Protein 1IZ5 (pdb70)

CATH classification: 3.70.10.10

Solvent-accessible surface area: 23220 Å² total; per-residue (Å²): 48,10,44,1,11,1,81,9,2,87,61,10,16,95,8,5,52,8,2,4,76,24,10,102,31,2,10,17,70,2,56,122,118,8,11,42,5,144,18,87,5,110,59,172,40,0,44,0,33,2,54,2,28,41,77,14,16,70,88,37,91,17,108,100,85,50,79,11,5,1,62,2,98,68,11,45,144,10,3,172,138,8,120,72,201,10,20,0,28,16,84,18,41,182,106,108,32,9,47,0,16,11,81,40,132,62,96,158,80,42,142,0,77,24,72,130,76,166,135,168,167,77,90,39,24,4,78,1,20,0,55,0,71,8,2,50,1,2,10,68,0,0,55,36,18,29,81,33,4,82,3,8,0,81,119,47,38,0,18,2,65,5,95,32,157,56,6,73,2,59,1,50,0,9,59,114,47,147,11,3,77,53,5,106,28,149,100,83,0,64,2,31,0,3,9,66,39,2,44,53,0,3,124,28,10,31,128,79,39,100,0,15,0,60,0,0,62,136,32,44,0,30,2,9,42,99,3,95,129,104,0,78,1,12,4,46,0,40,53,151,46,12,50,1,15,2,85,10,2,89,54,12,16,101,9,6,48,9,2,4,76,25,10,95,78,1,3,16,88,2,56,142,115,10,12,38,7,144,18,99,5,108,59,165,42,1,43,0,37,2,61,2,34,41,72,18,17,71,92,40,93,26,109,101,79,48,66,10,2,2,58,2,90,55,12,45,132,6,3,168,138,3,129,62,176,13,23,2,28,16,73,20,43,180,114,104,37,9,45,0,15,10,80,39,155,43,96,126,73,40,138,0,78,21,74,135,26,174,138,159,159,52,84,50,24,5,83,0,24,0,66,0,34,10,1,44,0,1,7,93,0,2,60,32,18,30,80,31,2,74,1,5,0,81,127,48,42,0,5,3,47,4,111,35,162,63,8,46,3,34,1,51,0,6,64,112,48,146,12,2,76,66,17,108,17,151,87,84,0,76,6,31,0,3,9,68,43,0,44,52,1,4,126,31,12,28,116,81,39,107,0,21,0,61,0,0,66,150,34,33,0,36,5,10,47,100,4,107,129,105,0,93,1,17,8,38,0,40,53,151

Organism: Pyrococcus furiosus (strain ATCC 43587 / DSM 3638 / JCM 8422 / Vc1) (NCBI:txid186497)

B-factor: mean 33.61, std 10.38, range [15.74, 146.58]

Foldseek 3Di:
DWKWKAFFLPVVLLVLQLQPLQHFKWKWKQDPQFIKTWAAGPVRFKIKIWTDGSVRTPDIGDPDIDIFMFGSVVVSVVSVPADGGWMWMWDDDPDQWIWIWTDDPHIDIDITGTDDDDHDDADWFKKFKAFLLLLLVLLVQQVVADQKWKWKDDVQKIKIKHHDPPDIDMDIDGVVVPRTVDMGGPHIFMFMAGSVVSNSNSVSGDRGFMKMWTHGHQAWIKIWGADPNPIIMIMTGHTD/DWKWKAFFLLVVLLVLQLQPLQHFKWKWKQDQFFIKTWDAGPVRFKIKIWTGGSVRTPDTTDPDIDIFIAGSVVVSVVSVPADGGWMWMWDDDDDQWIWIWTGDPDIDIDITGGDDDDHDDADWFKKFKAFLLLLLVLLVQQVVADQKWKWKADVQKIKIKHHDDPDIDIDIDGVVVPRTVDMGGNHIFMFMAGSVVSNSNSVSPDRGFMKMWTHGHQAWIKIWGDDPNPIIMIMTGHTD

Sequence (480 aa):
PFEIVFEGAKEFAQLIDTASKLIDEAAFKVTEDGISMRAMDPSRVVLIDLNLPSSIFSKYEVVEPETIGVNLDHLKKILKRGKAKDTLILKKGEENFLEITIQGTATRTFRVPLIDVEEPELPFTAKVVVLGEVLKAAVKAASLVSDSIKFIARENEFIMKAEGETQEVEIKLTLEDEGLLDIEVQEETKSAYGVSYLSDMVKGLGKADEVTIKFGNEMPMQMEYYIRDEGRLTFLLAPRPFEIVFEGAKEFAQLIDTASKLIDEAAFKVTEDGISMRAMDPSRVVLIDLNLPSSIFSKYEVVEPETIGVNLDHLKKILKRGKAKDTLILKKGEENFLEITIQGTATRTFRVPLIDVEEPELPFTAKVVVLGEVLKAAVKAASLVSDSIKFIARENEFIMKAEGETQEVEIKLTLEDEGLLDIEVQEETKSAYGVSYLSDMVKGLGKADEVTIKFGNEMPMQMEYYIRDEGRLTFLLAPR

Nearest PDB structures (foldseek):
  1iz5-assembly2_B  TM=1.003E+00  e=3.393E-45  Pyrococcus furiosus
  1iz4-assembly1_A  TM=9.636E-01  e=2.562E-41  Pyrococcus furiosus
  5auj-assembly1_A  TM=9.573E-01  e=6.914E-40  Pyrococcus furiosus DSM 3638
  1ud9-assembly4_D  TM=8.925E-01  e=1.952E-22  Sulfurisphaera tokodaii
  4hk1-assembly1_A  TM=9.066E-01  e=3.569E-20  Drosophila melanogaster

Structure (mmCIF, N/CA/C/O backbone):
data_1IZ5
#
_entry.id   1IZ5
#
_cell.length_a   64.289
_cell.length_b   85.348
_cell.length_c   118.030
_cell.angle_alpha   90.00
_cell.angle_beta   90.00
_cell.angle_gamma   90.00
#
_symmetry.space_group_name_H-M   'P 21 21 21'
#
loop_
_entity.id
_entity.type
_entity.pdbx_description
1 polymer 'Proliferating cell nuclear antigen'
2 water water
#
loop_
_atom_site.group_PDB
_atom_site.id
_atom_site.type_symbol
_atom_site.label_atom_id
_atom_site.label_alt_id
_atom_site.label_comp_id
_atom_site.label_asym_id
_atom_site.label_entity_id
_atom_site.label_seq_id
_atom_site.pdbx_PDB_ins_code
_atom_site.Cartn_x
_atom_site.Cartn_y
_atom_site.Cartn_z
_atom_site.occupancy
_atom_site.B_iso_or_equiv
_atom_site.auth_seq_id
_atom_site.auth_comp_id
_atom_site.auth_asym_id
_atom_site.auth_atom_id
_atom_site.pdbx_PDB_model_num
ATOM 1 N N . PRO A 1 2 ? 11.926 8.208 72.551 1.00 42.41 2 PRO A N 1
ATOM 2 C CA . PRO A 1 2 ? 11.357 9.355 71.806 1.00 39.83 2 PRO A CA 1
ATOM 3 C C . PRO A 1 2 ? 10.111 9.899 72.501 1.00 37.93 2 PRO A C 1
ATOM 4 O O . PRO A 1 2 ? 9.416 9.169 73.214 1.00 36.94 2 PRO A O 1
ATOM 8 N N . PHE A 1 3 ? 9.831 11.180 72.288 1.00 33.96 3 PHE A N 1
ATOM 9 C CA . PHE A 1 3 ? 8.677 11.803 72.914 1.00 30.78 3 PHE A CA 1
ATOM 10 C C . PHE A 1 3 ? 8.322 13.133 72.264 1.00 28.63 3 PHE A C 1
ATOM 11 O O . PHE A 1 3 ? 9.111 13.710 71.526 1.00 27.63 3 PHE A O 1
ATOM 19 N N . GLU A 1 4 ? 7.112 13.597 72.536 1.00 28.36 4 GLU A N 1
ATOM 20 C CA . GLU A 1 4 ? 6.648 14.882 72.039 1.00 27.93 4 GLU A CA 1
ATOM 21 C C . GLU A 1 4 ? 5.897 15.486 73.221 1.00 24.90 4 GLU A C 1
ATOM 22 O O . GLU A 1 4 ? 4.870 14.967 73.652 1.00 27.07 4 GLU A O 1
ATOM 28 N N . ILE A 1 5 ? 6.436 16.569 73.754 1.00 25.01 5 ILE A N 1
ATOM 29 C CA . ILE A 1 5 ? 5.861 17.225 74.918 1.00 24.11 5 ILE A CA 1
ATOM 30 C C . ILE A 1 5 ? 5.597 18.691 74.593 1.00 23.66 5 ILE A C 1
ATOM 31 O O . ILE A 1 5 ? 6.466 19.379 74.071 1.00 22.74 5 ILE A O 1
ATOM 36 N N . VAL A 1 6 ? 4.391 19.155 74.910 1.00 20.64 6 VAL A N 1
ATOM 37 C CA . VAL A 1 6 ? 3.990 20.526 74.617 1.00 21.69 6 VAL A CA 1
ATOM 38 C C . VAL A 1 6 ? 3.567 21.281 75.877 1.00 19.72 6 VAL A C 1
ATOM 39 O O . VAL A 1 6 ? 2.784 20.780 76.683 1.00 19.02 6 VAL A O 1
ATOM 43 N N . PHE A 1 7 ? 4.091 22.489 76.046 1.00 20.98 7 PHE A N 1
ATOM 44 C CA . PHE A 1 7 ? 3.750 23.304 77.213 1.00 20.42 7 PHE A CA 1
ATOM 45 C C . PHE A 1 7 ? 3.201 24.642 76.718 1.00 21.78 7 PHE A C 1
ATOM 46 O O . PHE A 1 7 ? 3.806 25.273 75.860 1.00 22.54 7 PHE A O 1
ATOM 54 N N . GLU A 1 8 ? 2.054 25.065 77.243 1.00 20.10 8 GLU A N 1
ATOM 55 C CA . GLU A 1 8 ? 1.463 26.334 76.829 1.00 22.71 8 GLU A CA 1
ATOM 56 C C . GLU A 1 8 ? 1.978 27.422 77.772 1.00 23.12 8 GLU A C 1
ATOM 57 O O . GLU A 1 8 ? 1.664 27.422 78.964 1.00 24.86 8 GLU A O 1
ATOM 63 N N . GLY A 1 9 ? 2.764 28.347 77.229 1.00 23.92 9 GLY A N 1
ATOM 64 C CA . GLY A 1 9 ? 3.338 29.411 78.032 1.00 24.05 9 GLY A CA 1
ATOM 65 C C . GLY A 1 9 ? 4.849 29.254 78.028 1.00 24.82 9 GLY A C 1
ATOM 66 O O . GLY A 1 9 ? 5.457 28.975 79.060 1.00 25.80 9 GLY A O 1
ATOM 67 N N . ALA A 1 10 ? 5.454 29.428 76.853 1.00 25.53 10 ALA A N 1
ATOM 68 C CA . ALA A 1 10 ? 6.901 29.288 76.687 1.00 24.47 10 ALA A CA 1
ATOM 69 C C . ALA A 1 10 ? 7.708 30.178 77.633 1.00 25.22 10 ALA A C 1
ATOM 70 O O . ALA A 1 10 ? 8.739 29.764 78.159 1.00 23.93 10 ALA A O 1
ATOM 72 N N . LYS A 1 11 ? 7.235 31.402 77.832 1.00 26.18 11 LYS A N 1
ATOM 73 C CA . LYS A 1 11 ? 7.898 32.364 78.707 1.00 27.00 11 LYS A CA 1
ATOM 74 C C . LYS A 1 11 ? 7.945 31.851 80.156 1.00 25.88 11 LYS A C 1
ATOM 75 O O . LYS A 1 11 ? 8.992 31.916 80.821 1.00 23.69 11 LYS A O 1
ATOM 81 N N . GLU A 1 12 ? 6.817 31.344 80.649 1.00 24.58 12 GLU A N 1
ATOM 82 C CA . GLU A 1 12 ? 6.778 30.839 82.017 1.00 25.64 12 GLU A CA 1
ATOM 83 C C . GLU A 1 12 ? 7.713 29.645 82.174 1.00 25.10 12 GLU A C 1
ATOM 84 O O . GLU A 1 12 ? 8.347 29.472 83.220 1.00 24.45 12 GLU A O 1
ATOM 90 N N . PHE A 1 13 ? 7.809 28.821 81.134 1.00 23.27 13 PHE A N 1
ATOM 91 C CA . PHE A 1 13 ? 8.685 27.663 81.198 1.00 22.89 13 PHE A CA 1
ATOM 92 C C . PHE A 1 13 ? 10.143 28.121 81.269 1.00 22.75 13 PHE A C 1
ATOM 93 O O . PHE A 1 13 ? 10.945 27.561 82.021 1.00 22.01 13 PHE A O 1
ATOM 101 N N . ALA A 1 14 ? 10.480 29.145 80.490 1.00 22.52 14 ALA A N 1
ATOM 102 C CA . ALA A 1 14 ? 11.838 29.687 80.474 1.00 23.64 14 ALA A CA 1
ATOM 103 C C . ALA A 1 14 ? 12.195 30.241 81.851 1.00 22.99 14 ALA A C 1
ATOM 104 O O . ALA A 1 14 ? 13.307 30.039 82.339 1.00 22.17 14 ALA A O 1
ATOM 106 N N . GLN A 1 15 ? 11.247 30.937 82.474 1.00 24.96 15 GLN A N 1
ATOM 107 C CA . GLN A 1 15 ? 11.469 31.515 83.797 1.00 26.52 15 GLN A CA 1
ATOM 108 C C . GLN A 1 15 ? 11.730 30.429 84.836 1.00 26.59 15 GLN A C 1
ATOM 109 O O . GLN A 1 15 ? 12.589 30.592 85.699 1.00 27.33 15 GLN A O 1
ATOM 115 N N . LEU A 1 16 ? 11.001 29.318 84.741 1.00 25.79 16 LEU A N 1
ATOM 116 C CA . LEU A 1 16 ? 11.184 28.203 85.672 1.00 26.32 16 LEU A CA 1
ATOM 117 C C . LEU A 1 16 ? 12.585 27.607 85.530 1.00 26.87 16 LEU A C 1
ATOM 118 O O . LEU A 1 16 ? 13.280 27.389 86.525 1.00 26.25 16 LEU A O 1
ATOM 123 N N . ILE A 1 17 ? 12.994 27.336 84.293 1.00 27.06 17 ILE A N 1
ATOM 124 C CA . ILE A 1 17 ? 14.321 26.782 84.030 1.00 27.74 17 ILE A CA 1
ATOM 125 C C . ILE A 1 17 ? 15.398 27.729 84.556 1.00 29.47 17 ILE A C 1
ATOM 126 O O . ILE A 1 17 ? 16.396 27.298 85.142 1.00 29.94 17 ILE A O 1
ATOM 131 N N . ASP A 1 18 ? 15.195 29.023 84.343 1.00 29.22 18 ASP A N 1
ATOM 132 C CA . ASP A 1 18 ? 16.143 30.023 84.813 1.00 31.78 18 ASP A CA 1
ATOM 133 C C . ASP A 1 18 ? 16.260 30.005 86.341 1.00 30.99 18 ASP A C 1
ATOM 134 O O . ASP A 1 18 ? 17.365 29.984 86.888 1.00 29.79 18 ASP A O 1
ATOM 139 N N . THR A 1 19 ? 15.117 30.005 87.019 1.00 31.09 19 THR A N 1
ATOM 140 C CA . THR A 1 19 ? 15.080 29.998 88.478 1.00 33.44 19 THR A CA 1
ATOM 141 C C . THR A 1 19 ? 15.679 28.727 89.060 1.00 33.49 19 THR A C 1
ATOM 142 O O . THR A 1 19 ? 16.294 28.759 90.123 1.00 34.64 19 THR A O 1
ATOM 146 N N . ALA A 1 20 ? 15.503 27.611 88.360 1.00 31.96 20 ALA A N 1
ATOM 147 C CA . ALA A 1 20 ? 16.023 26.330 88.824 1.00 32.15 20 ALA A CA 1
ATOM 148 C C . ALA A 1 20 ? 17.505 26.118 88.532 1.00 31.24 20 ALA A C 1
ATOM 149 O O . ALA A 1 20 ? 18.119 25.209 89.091 1.00 31.63 20 ALA A O 1
ATOM 151 N N . SER A 1 21 ? 18.089 26.961 87.684 1.00 31.55 21 SER A N 1
ATOM 152 C CA . SER A 1 21 ? 19.486 26.777 87.300 1.00 31.74 21 SER A CA 1
ATOM 153 C C . SER A 1 21 ? 20.510 27.880 87.574 1.00 31.80 21 SER A C 1
ATOM 154 O O . SER A 1 21 ? 21.543 27.936 86.905 1.00 32.91 21 SER A O 1
ATOM 157 N N . LYS A 1 22 ? 20.248 28.759 88.531 1.00 30.33 22 LYS A N 1
ATOM 158 C CA . LYS A 1 22 ? 21.222 29.798 88.839 1.00 30.54 22 LYS A CA 1
ATOM 159 C C . LYS A 1 22 ? 22.504 29.151 89.378 1.00 31.33 22 LYS A C 1
ATOM 160 O O . LYS A 1 22 ? 23.607 29.655 89.162 1.00 31.47 22 LYS A O 1
ATOM 166 N N . LEU A 1 23 ? 22.346 28.020 90.063 1.00 30.65 23 LEU A N 1
ATOM 167 C CA . LEU A 1 23 ? 23.473 27.325 90.683 1.00 31.22 23 LEU A CA 1
ATOM 168 C C . LEU A 1 23 ? 24.163 26.225 89.877 1.00 31.50 23 LEU A C 1
ATOM 169 O O . LEU A 1 23 ? 25.264 25.806 90.237 1.00 31.96 23 LEU A O 1
ATOM 174 N N . ILE A 1 24 ? 23.538 25.761 88.797 1.00 29.85 24 ILE A N 1
ATOM 175 C CA . ILE A 1 24 ? 24.127 24.688 88.004 1.00 29.08 24 ILE A CA 1
ATOM 176 C C . ILE A 1 24 ? 24.342 25.012 86.526 1.00 30.83 24 ILE A C 1
ATOM 177 O O . ILE A 1 24 ? 23.676 25.885 85.964 1.00 30.56 24 ILE A O 1
ATOM 182 N N . ASP A 1 25 ? 25.273 24.287 85.909 1.00 30.76 25 ASP A N 1
ATOM 183 C CA . ASP A 1 25 ? 25.625 24.474 84.504 1.00 32.21 25 ASP A CA 1
ATOM 184 C C . ASP A 1 25 ? 25.078 23.386 83.583 1.00 31.91 25 ASP A C 1
ATOM 185 O O . ASP A 1 25 ? 24.920 23.609 82.385 1.00 31.62 25 ASP A O 1
ATOM 190 N N . GLU A 1 26 ? 24.813 22.206 84.135 1.00 31.97 26 GLU A N 1
ATOM 191 C CA . GLU A 1 26 ? 24.301 21.096 83.336 1.00 33.64 26 GLU A CA 1
ATOM 192 C C . GLU A 1 26 ? 23.377 20.215 84.166 1.00 31.62 26 GLU A C 1
ATOM 193 O O . GLU A 1 26 ? 23.490 20.173 85.390 1.00 31.93 26 GLU A O 1
ATOM 199 N N . ALA A 1 27 ? 22.462 19.515 83.506 1.00 29.76 27 ALA A N 1
ATOM 200 C CA . ALA A 1 27 ? 21.539 18.639 84.221 1.00 28.27 27 ALA A CA 1
ATOM 201 C C . ALA A 1 27 ? 21.003 17.514 83.354 1.00 27.21 27 ALA A C 1
ATOM 202 O O . ALA A 1 27 ? 20.872 17.657 82.142 1.00 26.32 27 ALA A O 1
ATOM 204 N N . ALA A 1 28 ? 20.692 16.392 83.995 1.00 27.57 28 ALA A N 1
ATOM 205 C CA . ALA A 1 28 ? 20.145 15.235 83.303 1.00 28.18 28 ALA A CA 1
ATOM 206 C C . ALA A 1 28 ? 18.640 15.201 83.553 1.00 28.77 28 ALA A C 1
ATOM 207 O O . ALA A 1 28 ? 18.201 15.039 84.693 1.00 31.32 28 ALA A O 1
ATOM 209 N N . PHE A 1 29 ? 17.850 15.374 82.501 1.00 28.62 29 PHE A N 1
ATOM 210 C CA . PHE A 1 29 ? 16.402 15.330 82.652 1.00 27.93 29 PHE A CA 1
ATOM 211 C C . PHE A 1 29 ? 15.902 13.923 82.355 1.00 28.09 29 PHE A C 1
ATOM 212 O O . PHE A 1 29 ? 16.168 13.376 81.283 1.00 29.19 29 PHE A O 1
ATOM 220 N N . LYS A 1 30 ? 15.198 13.336 83.319 1.00 28.34 30 LYS A N 1
ATOM 221 C CA . LYS A 1 30 ? 14.630 11.998 83.172 1.00 30.18 30 LYS A CA 1
ATOM 222 C C . LYS A 1 30 ? 13.195 12.136 82.669 1.00 29.50 30 LYS A C 1
ATOM 223 O O . LYS A 1 30 ? 12.329 12.645 83.382 1.00 26.98 30 LYS A O 1
ATOM 229 N N . VAL A 1 31 ? 12.949 11.681 81.444 1.00 28.56 31 VAL A N 1
ATOM 230 C CA . VAL A 1 31 ? 11.622 11.763 80.851 1.00 28.51 31 VAL A CA 1
ATOM 231 C C . VAL A 1 31 ? 10.901 10.420 80.886 1.00 30.56 31 VAL A C 1
ATOM 232 O O . VAL A 1 31 ? 11.314 9.466 80.223 1.00 29.84 31 VAL A O 1
ATOM 236 N N . THR A 1 32 ? 9.823 10.345 81.661 1.00 30.53 32 THR A N 1
ATOM 237 C CA . THR A 1 32 ? 9.056 9.110 81.764 1.00 32.40 32 THR A CA 1
ATOM 238 C C . THR A 1 32 ? 7.590 9.350 81.426 1.00 33.25 32 THR A C 1
ATOM 239 O O . THR A 1 32 ? 7.185 10.471 81.111 1.00 30.80 32 THR A O 1
ATOM 243 N N . GLU A 1 33 ? 6.802 8.284 81.509 1.00 34.48 33 GLU A N 1
ATOM 244 C CA . GLU A 1 33 ? 5.376 8.337 81.217 1.00 36.05 33 GLU A CA 1
ATOM 245 C C . GLU A 1 33 ? 4.639 9.256 82.193 1.00 34.88 33 GLU A C 1
ATOM 246 O O . GLU A 1 33 ? 3.632 9.864 81.840 1.00 33.77 33 GLU A O 1
ATOM 252 N N . ASP A 1 34 ? 5.151 9.352 83.418 1.00 33.99 34 ASP A N 1
ATOM 253 C CA . ASP A 1 34 ? 4.536 10.176 84.455 1.00 34.70 34 ASP A CA 1
ATOM 254 C C . ASP A 1 34 ? 4.917 11.648 84.371 1.00 31.98 34 ASP A C 1
ATOM 255 O O . ASP A 1 34 ? 4.145 12.517 84.776 1.00 29.42 34 ASP A O 1
ATOM 260 N N . GLY A 1 35 ? 6.111 11.926 83.864 1.00 30.60 35 GLY A N 1
ATOM 261 C CA . GLY A 1 35 ? 6.543 13.305 83.764 1.00 28.24 35 GLY A CA 1
ATOM 262 C C . GLY A 1 35 ? 8.041 13.461 83.621 1.00 28.44 35 GLY A C 1
ATOM 263 O O . GLY A 1 35 ? 8.767 12.499 83.361 1.00 28.16 35 GLY A O 1
ATOM 264 N N . ILE A 1 36 ? 8.501 14.694 83.791 1.00 27.01 36 ILE A N 1
ATOM 265 C CA . ILE A 1 36 ? 9.912 15.013 83.676 1.00 25.65 36 ILE A CA 1
ATOM 266 C C . ILE A 1 36 ? 10.476 15.340 85.046 1.00 26.18 36 ILE A C 1
ATOM 267 O O . ILE A 1 36 ? 9.863 16.072 85.826 1.00 26.56 36 ILE A O 1
ATOM 272 N N . SER A 1 37 ? 11.645 14.793 85.342 1.00 25.84 37 SER A N 1
ATOM 273 C CA . SER A 1 37 ? 12.278 15.061 86.616 1.00 26.40 37 SER A CA 1
ATOM 274 C C . SER A 1 37 ? 13.750 15.349 86.390 1.00 26.90 37 SER A C 1
ATOM 275 O O . SER A 1 37 ? 14.346 14.917 85.401 1.00 25.78 37 SER A O 1
ATOM 278 N N . MET A 1 38 ? 14.324 16.102 87.312 1.00 25.83 38 MET A N 1
ATOM 279 C CA . MET A 1 38 ? 15.723 16.448 87.237 1.00 26.82 38 MET A CA 1
ATOM 280 C C . MET A 1 38 ? 16.227 16.638 88.659 1.00 26.30 38 MET A C 1
ATOM 281 O O . MET A 1 38 ? 15.560 17.256 89.493 1.00 27.04 38 MET A O 1
ATOM 286 N N . ARG A 1 39 ? 17.396 16.076 88.932 1.00 26.09 39 ARG A N 1
ATOM 287 C CA . ARG A 1 39 ? 18.020 16.169 90.243 1.00 25.88 39 ARG A CA 1
ATOM 288 C C . ARG A 1 39 ? 19.481 16.547 90.015 1.00 25.04 39 ARG A C 1
ATOM 289 O O . ARG A 1 39 ? 20.132 16.006 89.119 1.00 22.92 39 ARG A O 1
ATOM 297 N N . ALA A 1 40 ? 19.996 17.472 90.816 1.00 24.35 40 ALA A N 1
ATOM 298 C CA . ALA A 1 40 ? 21.383 17.889 90.673 1.00 25.00 40 ALA A CA 1
ATOM 299 C C . ALA A 1 40 ? 21.899 18.566 91.940 1.00 26.25 40 ALA A C 1
ATOM 300 O O . ALA A 1 40 ? 21.124 19.040 92.766 1.00 25.56 40 ALA A O 1
ATOM 302 N N . MET A 1 41 ? 23.217 18.578 92.094 1.00 27.48 41 MET A N 1
ATOM 303 C CA . MET A 1 41 ? 23.864 19.228 93.229 1.00 28.54 41 MET A CA 1
ATOM 304 C C . MET A 1 41 ? 24.682 20.367 92.641 1.00 27.87 41 MET A C 1
ATOM 305 O O . MET A 1 41 ? 25.231 20.230 91.542 1.00 27.65 41 MET A O 1
ATOM 310 N N . ASP A 1 42 ? 24.767 21.493 93.347 1.00 24.90 42 ASP A N 1
ATOM 311 C CA . ASP A 1 42 ? 25.556 22.600 92.837 1.00 23.14 42 ASP A CA 1
ATOM 312 C C . ASP A 1 42 ? 27.029 22.190 92.940 1.00 23.38 42 ASP A C 1
ATOM 313 O O . ASP A 1 42 ? 27.362 21.185 93.588 1.00 21.69 42 ASP A O 1
ATOM 318 N N . PRO A 1 43 ? 27.926 22.954 92.296 1.00 22.43 43 PRO A N 1
ATOM 319 C CA . PRO A 1 43 ? 29.367 22.672 92.306 1.00 21.69 43 PRO A CA 1
ATOM 320 C C . PRO A 1 43 ? 30.019 22.530 93.690 1.00 22.12 43 PRO A C 1
ATOM 321 O O . PRO A 1 43 ? 30.939 21.721 93.864 1.00 22.15 43 PRO A O 1
ATOM 325 N N . SER A 1 44 ? 29.544 23.306 94.664 1.00 20.46 44 SER A N 1
ATOM 326 C CA . SER A 1 44 ? 30.116 23.276 96.004 1.00 19.99 44 SER A CA 1
ATOM 327 C C . SER A 1 44 ? 29.561 22.175 96.905 1.00 20.24 44 SER A C 1
ATOM 328 O O . SER A 1 44 ? 30.081 21.960 97.991 1.00 20.54 44 SER A O 1
ATOM 331 N N . ARG A 1 45 ? 28.512 21.487 96.459 1.00 19.37 45 ARG A N 1
ATOM 332 C CA . ARG A 1 45 ? 27.892 20.408 97.239 1.00 24.11 45 ARG A CA 1
ATOM 333 C C . ARG A 1 45 ? 27.161 20.888 98.490 1.00 24.21 45 ARG A C 1
ATOM 334 O O . ARG A 1 45 ? 27.127 20.192 99.506 1.00 25.23 45 ARG A O 1
ATOM 342 N N . VAL A 1 46 ? 26.570 22.071 98.399 1.00 23.10 46 VAL A N 1
ATOM 343 C CA . VAL A 1 46 ? 25.833 22.674 99.505 1.00 24.32 46 VAL A CA 1
ATOM 344 C C . VAL A 1 46 ? 24.329 22.659 99.248 1.00 23.45 46 VAL A C 1
ATOM 345 O O . VAL A 1 46 ? 23.531 22.683 100.185 1.00 24.27 46 VAL A O 1
ATOM 349 N N . VAL A 1 47 ? 23.947 22.617 97.977 1.00 23.05 47 VAL A N 1
ATOM 350 C CA . VAL A 1 47 ? 22.535 22.633 97.614 1.00 21.92 47 VAL A CA 1
ATOM 351 C C . VAL A 1 47 ? 22.136 21.514 96.670 1.00 20.77 47 VAL A C 1
ATOM 352 O O . VAL A 1 47 ? 22.836 21.219 95.704 1.00 19.52 47 VAL A O 1
ATOM 356 N N . LEU A 1 48 ? 20.995 20.903 96.961 1.00 21.98 48 LEU A N 1
ATOM 357 C CA . LEU A 1 48 ? 20.445 19.851 96.116 1.00 24.29 48 LEU A CA 1
ATOM 358 C C . LEU A 1 48 ? 19.242 20.483 95.414 1.00 23.73 48 LEU A C 1
ATOM 359 O O . LEU A 1 48 ? 18.421 21.146 96.050 1.00 23.38 48 LEU A O 1
ATOM 364 N N . ILE A 1 49 ? 19.156 20.294 94.104 1.00 24.32 49 ILE A N 1
ATOM 365 C CA . ILE A 1 49 ? 18.066 20.855 93.317 1.00 25.58 49 ILE A CA 1
ATOM 366 C C . ILE A 1 49 ? 17.222 19.731 92.738 1.00 26.42 49 ILE A C 1
ATOM 367 O O . ILE A 1 49 ? 17.758 18.783 92.154 1.00 24.68 49 ILE A O 1
ATOM 372 N N . ASP A 1 50 ? 15.907 19.833 92.906 1.00 25.69 50 ASP A N 1
ATOM 373 C CA . ASP A 1 50 ? 15.002 18.830 92.368 1.00 26.94 50 ASP A CA 1
ATOM 374 C C . ASP A 1 50 ? 13.825 19.506 91.677 1.00 27.19 50 ASP A C 1
ATOM 375 O O . ASP A 1 50 ? 13.164 20.384 92.241 1.00 25.55 50 ASP A O 1
ATOM 380 N N . LEU A 1 51 ? 13.565 19.076 90.451 1.00 25.42 51 LEU A N 1
ATOM 381 C CA . LEU A 1 51 ? 12.486 19.626 89.660 1.00 26.14 51 LEU A CA 1
ATOM 382 C C . LEU A 1 51 ? 11.594 18.475 89.217 1.00 26.58 51 LEU A C 1
ATOM 383 O O . LEU A 1 51 ? 12.083 17.459 88.710 1.00 26.93 51 LEU A O 1
ATOM 388 N N . ASN A 1 52 ? 10.290 18.624 89.438 1.00 25.53 52 ASN A N 1
ATOM 389 C CA . ASN A 1 52 ? 9.331 17.603 89.035 1.00 26.04 52 ASN A CA 1
ATOM 390 C C . ASN A 1 52 ? 8.197 18.251 88.254 1.00 24.82 52 ASN A C 1
ATOM 391 O O . ASN A 1 52 ? 7.459 19.086 88.789 1.00 23.60 52 ASN A O 1
ATOM 396 N N . LEU A 1 53 ? 8.068 17.860 86.991 1.00 22.90 53 LEU A N 1
ATOM 397 C CA . LEU A 1 53 ? 7.034 18.393 86.118 1.00 22.02 53 LEU A CA 1
ATOM 398 C C . LEU A 1 53 ? 6.142 17.252 85.611 1.00 23.09 53 LEU A C 1
ATOM 399 O O . LEU A 1 53 ? 6.474 16.585 84.628 1.00 22.14 53 LEU A O 1
ATOM 404 N N . PRO A 1 54 ? 5.002 17.015 86.283 1.00 23.42 54 PRO A N 1
ATOM 405 C CA . PRO A 1 54 ? 4.042 15.961 85.924 1.00 23.84 54 PRO A CA 1
ATOM 406 C C . PRO A 1 54 ? 3.409 16.189 84.553 1.00 23.14 54 PRO A C 1
ATOM 407 O O . PRO A 1 54 ? 3.281 17.334 84.094 1.00 20.42 54 PRO A O 1
ATOM 411 N N . SER A 1 55 ? 2.998 15.100 83.910 1.00 22.63 55 SER A N 1
ATOM 412 C CA . SER A 1 55 ? 2.356 15.172 82.602 1.00 23.79 55 SER A CA 1
ATOM 413 C C . SER A 1 55 ? 1.123 16.078 82.629 1.00 24.04 55 SER A C 1
ATOM 414 O O . SER A 1 55 ? 0.712 16.608 81.594 1.00 24.80 55 SER A O 1
ATOM 417 N N . SER A 1 56 ? 0.539 16.251 83.812 1.00 22.41 56 SER A N 1
ATOM 418 C CA . SER A 1 56 ? -0.649 17.086 83.972 1.00 24.10 56 SER A CA 1
ATOM 419 C C . SER A 1 56 ? -0.460 18.564 83.610 1.00 21.26 56 SER A C 1
ATOM 420 O O . SER A 1 56 ? -1.426 19.233 83.268 1.00 22.36 56 SER A O 1
ATOM 423 N N . ILE A 1 57 ? 0.760 19.092 83.685 1.00 22.40 57 ILE A N 1
ATOM 424 C CA . ILE A 1 57 ? 0.935 20.507 83.346 1.00 20.41 57 ILE A CA 1
ATOM 425 C C . ILE A 1 57 ? 1.213 20.759 81.864 1.00 19.73 57 ILE A C 1
ATOM 426 O O . ILE A 1 57 ? 1.336 21.907 81.437 1.00 18.39 57 ILE A O 1
ATOM 431 N N . PHE A 1 58 ? 1.293 19.692 81.073 1.00 19.12 58 PHE A N 1
ATOM 432 C CA . PHE A 1 58 ? 1.552 19.827 79.638 1.00 19.69 58 PHE A CA 1
ATOM 433 C C . PHE A 1 58 ? 0.265 19.607 78.822 1.00 19.83 58 PHE A C 1
ATOM 434 O O . PHE A 1 58 ? -0.567 18.773 79.182 1.00 20.81 58 PHE A O 1
ATOM 442 N N . SER A 1 59 ? 0.105 20.353 77.728 1.00 19.64 59 SER A N 1
ATOM 443 C CA . SER A 1 59 ? -1.085 20.238 76.879 1.00 21.13 59 SER A CA 1
ATOM 444 C C . SER A 1 59 ? -1.067 18.967 76.033 1.00 22.93 59 SER A C 1
ATOM 445 O O . SER A 1 59 ? -2.107 18.491 75.584 1.00 23.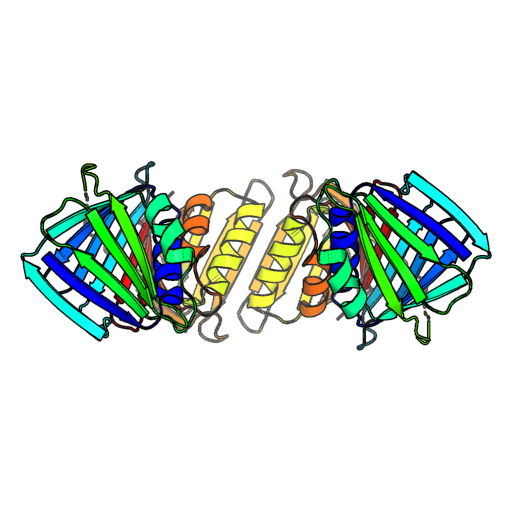37 59 SER A O 1
ATOM 448 N N . LYS A 1 60 ? 0.126 18.437 75.809 1.00 23.21 60 LYS A N 1
ATOM 449 C CA . LYS A 1 60 ? 0.302 17.197 75.057 1.00 26.05 60 LYS A CA 1
ATOM 450 C C . LYS A 1 60 ? 1.508 16.524 75.692 1.00 24.56 60 LYS A C 1
ATOM 451 O O . LYS A 1 60 ? 2.546 17.156 75.879 1.00 24.38 60 LYS A O 1
ATOM 457 N N . TYR A 1 61 ? 1.372 15.251 76.042 1.00 24.80 61 TYR A N 1
ATOM 458 C CA . TYR A 1 61 ? 2.471 14.532 76.680 1.00 24.81 61 TYR A CA 1
ATOM 459 C C . TYR A 1 61 ? 2.506 13.096 76.154 1.00 26.13 61 TYR A C 1
ATOM 460 O O . TYR A 1 61 ? 1.778 12.228 76.646 1.00 26.89 61 TYR A O 1
ATOM 469 N N . GLU A 1 62 ? 3.353 12.854 75.161 1.00 26.71 62 GLU A N 1
ATOM 470 C CA . GLU A 1 62 ? 3.462 11.532 74.548 1.00 30.51 62 GLU A CA 1
ATOM 471 C C . GLU A 1 62 ? 4.874 10.979 74.649 1.00 29.17 62 GLU A C 1
ATOM 472 O O . GLU A 1 62 ? 5.789 11.471 73.993 1.00 29.63 62 GLU A O 1
ATOM 478 N N . VAL A 1 63 ? 5.047 9.950 75.468 1.00 31.00 63 VAL A N 1
ATOM 479 C CA . VAL A 1 63 ? 6.357 9.339 75.641 1.00 34.50 63 VAL A CA 1
ATOM 480 C C . VAL A 1 63 ? 6.344 7.896 75.139 1.00 37.64 63 VAL A C 1
ATOM 481 O O . VAL A 1 63 ? 5.776 7.010 75.777 1.00 38.56 63 VAL A O 1
ATOM 485 N N . VAL A 1 64 ? 6.963 7.685 73.981 1.00 40.88 64 VAL A N 1
ATOM 486 C CA . VAL A 1 64 ? 7.044 6.366 73.357 1.00 43.68 64 VAL A CA 1
ATOM 487 C C . VAL A 1 64 ? 7.903 5.462 74.225 1.00 44.50 64 VAL A C 1
ATOM 488 O O . VAL A 1 64 ? 7.481 4.376 74.625 1.00 45.46 64 VAL A O 1
ATOM 492 N N . GLU A 1 65 ? 9.116 5.926 74.506 1.00 45.52 65 GLU A N 1
ATOM 493 C CA . GLU A 1 65 ? 10.064 5.197 75.335 1.00 47.42 65 GLU A CA 1
ATOM 494 C C . GLU A 1 65 ? 10.771 6.183 76.258 1.00 46.92 65 GLU A C 1
ATOM 495 O O . GLU A 1 65 ? 11.269 7.214 75.806 1.00 46.36 65 GLU A O 1
ATOM 501 N N . PRO A 1 66 ? 10.822 5.881 77.566 1.00 46.86 66 PRO A N 1
ATOM 502 C CA . PRO A 1 66 ? 11.488 6.777 78.518 1.00 47.02 66 PRO A CA 1
ATOM 503 C C . PRO A 1 66 ? 12.937 7.057 78.127 1.00 46.73 66 PRO A C 1
ATOM 504 O O . PRO A 1 66 ? 13.580 6.244 77.467 1.00 46.53 66 PRO A O 1
ATOM 508 N N . GLU A 1 67 ? 13.440 8.216 78.531 1.00 46.71 67 GLU A N 1
ATOM 509 C CA . GLU A 1 67 ? 14.809 8.605 78.220 1.00 46.63 67 GLU A CA 1
ATOM 510 C C . GLU A 1 67 ? 15.362 9.608 79.220 1.00 45.49 67 GLU A C 1
ATOM 511 O O . GLU A 1 67 ? 14.615 10.271 79.934 1.00 43.08 67 GLU A O 1
ATOM 517 N N . THR A 1 68 ? 16.685 9.707 79.259 1.00 43.94 68 THR A N 1
ATOM 518 C CA . THR A 1 68 ? 17.364 10.646 80.136 1.00 43.67 68 THR A CA 1
ATOM 519 C C . THR A 1 68 ? 18.272 11.493 79.264 1.00 43.17 68 THR A C 1
ATOM 520 O O . THR A 1 68 ? 19.295 11.016 78.773 1.00 44.98 68 THR A O 1
ATOM 524 N N . ILE A 1 69 ? 17.890 12.749 79.059 1.00 41.81 69 ILE A N 1
ATOM 525 C CA . ILE A 1 69 ? 18.677 13.643 78.225 1.00 40.49 69 ILE A CA 1
ATOM 526 C C . ILE A 1 69 ? 19.484 14.670 79.008 1.00 38.53 69 ILE A C 1
ATOM 527 O O . ILE A 1 69 ? 18.940 15.455 79.793 1.00 36.89 69 ILE A O 1
ATOM 532 N N . GLY A 1 70 ? 20.793 14.648 78.786 1.00 35.13 70 GLY A N 1
ATOM 533 C CA . GLY A 1 70 ? 21.674 15.580 79.456 1.00 33.63 70 GLY A CA 1
ATOM 534 C C . GLY A 1 70 ? 21.871 16.789 78.572 1.00 32.47 70 GLY A C 1
ATOM 535 O O . GLY A 1 70 ? 22.061 16.655 77.363 1.00 31.22 70 GLY A O 1
ATOM 536 N N . VAL A 1 71 ? 21.825 17.976 79.164 1.00 31.73 71 VAL A N 1
ATOM 537 C CA . VAL A 1 71 ? 22.001 19.188 78.389 1.00 31.41 71 VAL A CA 1
ATOM 538 C C . VAL A 1 71 ? 22.734 20.280 79.139 1.00 32.14 71 VAL A C 1
ATOM 539 O O . VAL A 1 71 ? 22.761 20.301 80.369 1.00 30.75 71 VAL A O 1
ATOM 543 N N . ASN A 1 72 ? 23.338 21.181 78.372 1.00 31.59 72 ASN A N 1
ATOM 544 C CA . ASN A 1 72 ? 24.037 22.327 78.923 1.00 32.56 72 ASN A CA 1
ATOM 545 C C . ASN A 1 72 ? 22.925 23.357 79.082 1.00 31.98 72 ASN A C 1
ATOM 546 O O . ASN A 1 72 ? 22.279 23.738 78.101 1.00 29.90 72 ASN A O 1
ATOM 551 N N . LEU A 1 73 ? 22.698 23.794 80.316 1.00 31.59 73 LEU A N 1
ATOM 552 C CA . LEU A 1 73 ? 21.634 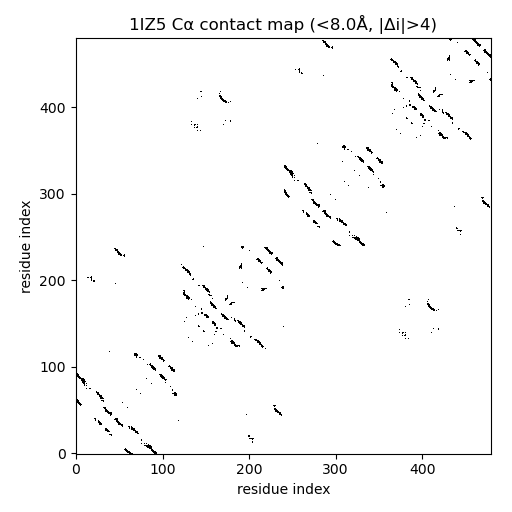24.749 80.613 1.00 31.78 73 LEU A CA 1
ATOM 553 C C . LEU A 1 73 ? 21.779 26.112 79.942 1.00 32.12 73 LEU A C 1
ATOM 554 O O . LEU A 1 73 ? 20.784 26.709 79.536 1.00 31.32 73 LEU A O 1
ATOM 559 N N . ASP A 1 74 ? 23.007 26.607 79.819 1.00 32.92 74 ASP A N 1
ATOM 560 C CA . ASP A 1 74 ? 23.227 27.898 79.170 1.00 33.17 74 ASP A CA 1
ATOM 561 C C . ASP A 1 74 ? 22.725 27.854 77.732 1.00 32.10 74 ASP A C 1
ATOM 562 O O . ASP A 1 74 ? 22.088 28.795 77.256 1.00 33.07 74 ASP A O 1
ATOM 567 N N . HIS A 1 75 ? 23.011 26.753 77.046 1.00 31.48 75 HIS A N 1
ATOM 568 C CA . HIS A 1 75 ? 22.577 26.581 75.666 1.00 32.65 75 HIS A CA 1
ATOM 569 C C . HIS A 1 75 ? 21.050 26.524 75.623 1.00 31.54 75 HIS A C 1
ATOM 570 O O . HIS A 1 75 ? 20.417 27.197 74.809 1.00 30.14 75 HIS A O 1
ATOM 577 N N . LEU A 1 76 ? 20.465 25.715 76.503 1.00 28.76 76 LEU A N 1
ATOM 578 C CA . LEU A 1 76 ? 19.016 25.579 76.562 1.00 27.11 76 LEU A CA 1
ATOM 579 C C . LEU A 1 76 ? 18.347 26.923 76.854 1.00 26.70 76 LEU A C 1
ATOM 580 O O . LEU A 1 76 ? 17.382 27.301 76.186 1.00 25.57 76 LEU A O 1
ATOM 585 N N . LYS A 1 77 ? 18.859 27.646 77.844 1.00 27.49 77 LYS A N 1
ATOM 586 C CA . LYS A 1 77 ? 18.285 28.939 78.191 1.00 28.92 77 LYS A CA 1
ATOM 587 C C . LYS A 1 77 ? 18.405 29.976 77.074 1.00 29.39 77 LYS A C 1
ATOM 588 O O . LYS A 1 77 ? 17.572 30.874 76.973 1.00 29.14 77 LYS A O 1
ATOM 594 N N . LYS A 1 78 ? 19.426 29.857 76.231 1.00 29.42 78 LYS A N 1
ATOM 595 C CA . LYS A 1 78 ? 19.585 30.803 75.130 1.00 31.42 78 LYS A CA 1
ATOM 596 C C . LYS A 1 78 ? 18.398 30.664 74.176 1.00 31.44 78 LYS A C 1
ATOM 597 O O . LYS A 1 78 ? 17.910 31.645 73.623 1.00 31.60 78 LYS A O 1
ATOM 603 N N . ILE A 1 79 ? 17.934 29.432 73.994 1.00 29.53 79 ILE A N 1
ATOM 604 C CA . ILE A 1 79 ? 16.804 29.157 73.119 1.00 29.11 79 ILE A CA 1
ATOM 605 C C . ILE A 1 79 ? 15.475 29.508 73.795 1.00 28.77 79 ILE A C 1
ATOM 606 O O . ILE A 1 79 ? 14.656 30.227 73.227 1.00 27.87 79 ILE A O 1
ATOM 611 N N . LEU A 1 80 ? 15.267 29.006 75.010 1.00 27.78 80 LEU A N 1
ATOM 612 C CA . LEU A 1 80 ? 14.022 29.268 75.737 1.00 28.34 80 LEU A CA 1
ATOM 613 C C . LEU A 1 80 ? 13.778 30.759 75.980 1.00 28.24 80 LEU A C 1
ATOM 614 O O . LEU A 1 80 ? 12.641 31.188 76.149 1.00 27.91 80 LEU A O 1
ATOM 619 N N . LYS A 1 81 ? 14.856 31.537 75.987 1.00 30.38 81 LYS A N 1
ATOM 620 C CA . LYS A 1 81 ? 14.795 32.982 76.205 1.00 32.88 81 LYS A CA 1
ATOM 621 C C . LYS A 1 81 ? 13.979 33.706 75.125 1.00 32.56 81 LYS A C 1
ATOM 622 O O . LYS A 1 81 ? 13.461 34.801 75.355 1.00 29.94 81 LYS A O 1
ATOM 628 N N . ARG A 1 82 ? 13.867 33.084 73.954 1.00 31.75 82 ARG A N 1
ATOM 629 C CA . ARG A 1 82 ? 13.124 33.655 72.832 1.00 33.10 82 ARG A CA 1
ATOM 630 C C . ARG A 1 82 ? 11.608 33.539 72.977 1.00 32.46 82 ARG A C 1
ATOM 631 O O . ARG A 1 82 ? 10.856 34.250 72.310 1.00 32.04 82 ARG A O 1
ATOM 639 N N . GLY A 1 83 ? 11.158 32.645 73.852 1.00 31.40 83 GLY A N 1
ATOM 640 C CA . GLY A 1 83 ? 9.730 32.451 74.033 1.00 30.20 83 GLY A CA 1
ATOM 641 C C . GLY A 1 83 ? 8.968 33.638 74.590 1.00 31.21 83 GLY A C 1
ATOM 642 O O . GLY A 1 83 ? 9.434 34.315 75.500 1.00 31.32 83 GLY A O 1
ATOM 643 N N . LYS A 1 84 ? 7.785 33.885 74.037 1.00 31.17 84 LYS A N 1
ATOM 644 C CA . LYS A 1 84 ? 6.939 34.981 74.488 1.00 32.16 84 LYS A CA 1
ATOM 645 C C . LYS A 1 84 ? 5.861 34.422 75.404 1.00 30.88 84 LYS A C 1
ATOM 646 O O . LYS A 1 84 ? 5.649 33.211 75.455 1.00 29.02 84 LYS A O 1
ATOM 652 N N . ALA A 1 85 ? 5.186 35.309 76.125 1.00 30.78 85 ALA A N 1
ATOM 653 C CA . ALA A 1 85 ? 4.151 34.922 77.077 1.00 31.18 85 ALA A CA 1
ATOM 654 C C . ALA A 1 85 ? 3.135 33.897 76.578 1.00 31.75 85 ALA A C 1
ATOM 655 O O . ALA A 1 85 ? 2.889 32.887 77.237 1.00 30.99 85 ALA A O 1
ATOM 657 N N . LYS A 1 86 ? 2.537 34.153 75.420 1.00 31.52 86 LYS A N 1
ATOM 658 C CA . LYS A 1 86 ? 1.534 33.236 74.897 1.00 32.68 86 LYS A CA 1
ATOM 659 C C . LYS A 1 86 ? 2.031 32.167 73.924 1.00 30.39 86 LYS A C 1
ATOM 660 O O . LYS A 1 86 ? 1.225 31.424 73.369 1.00 29.72 86 LYS A O 1
ATOM 666 N N . ASP A 1 87 ? 3.343 32.073 73.725 1.00 27.14 87 ASP A N 1
ATOM 667 C CA . ASP A 1 87 ? 3.894 31.061 72.820 1.00 27.46 87 ASP A CA 1
ATOM 668 C C . ASP A 1 87 ? 3.739 29.636 73.355 1.00 26.05 87 ASP A C 1
ATOM 669 O O . ASP A 1 87 ? 3.696 29.406 74.566 1.00 25.20 87 ASP A O 1
ATOM 674 N N . THR A 1 88 ? 3.669 28.684 72.431 1.00 24.14 88 THR A N 1
ATOM 675 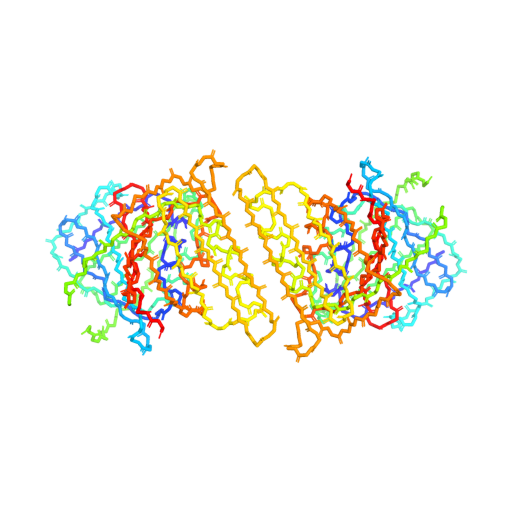C CA . THR A 1 88 ? 3.566 27.268 72.761 1.00 23.32 88 THR A CA 1
ATOM 676 C C . THR A 1 88 ? 4.975 26.686 72.605 1.00 22.02 88 THR A C 1
ATOM 677 O O . THR A 1 88 ? 5.657 26.971 71.615 1.00 21.14 88 THR A O 1
ATOM 681 N N . LEU A 1 89 ? 5.412 25.886 73.577 1.00 20.78 89 LEU A N 1
ATOM 682 C CA . LEU A 1 89 ? 6.737 25.272 73.528 1.00 21.09 89 LEU A CA 1
ATOM 683 C C . LEU A 1 89 ? 6.600 23.783 73.206 1.00 22.85 89 LEU A C 1
ATOM 684 O O . LEU A 1 89 ? 5.872 23.057 73.884 1.00 21.83 89 LEU A O 1
ATOM 689 N N . ILE A 1 90 ? 7.302 23.337 72.172 1.00 22.86 90 ILE A N 1
ATOM 690 C CA . ILE A 1 90 ? 7.255 21.941 71.762 1.00 25.31 90 ILE A CA 1
ATOM 691 C C . ILE A 1 90 ? 8.625 21.276 71.927 1.00 25.36 90 ILE A C 1
ATOM 692 O O . ILE A 1 90 ? 9.609 21.698 71.317 1.00 25.93 90 ILE A O 1
ATOM 697 N N . LEU A 1 91 ? 8.685 20.241 72.758 1.00 25.43 91 LEU A N 1
ATOM 698 C CA . LEU A 1 91 ? 9.930 19.513 72.986 1.00 25.41 91 LEU A CA 1
ATOM 699 C C . LEU A 1 91 ? 9.780 18.141 72.331 1.00 27.56 91 LEU A C 1
ATOM 700 O O . LEU A 1 91 ? 8.854 17.390 72.650 1.00 27.59 91 LEU A O 1
ATOM 705 N N . LYS A 1 92 ? 10.679 17.830 71.402 1.00 28.45 92 LYS A N 1
ATOM 706 C CA . LYS A 1 92 ? 10.639 16.555 70.692 1.00 31.64 92 LYS A CA 1
ATOM 707 C C . LYS A 1 92 ? 11.990 15.856 70.666 1.00 31.83 92 LYS A C 1
ATOM 708 O O . LYS A 1 92 ? 13.041 16.492 70.569 1.00 31.08 92 LYS A O 1
ATOM 714 N N . LYS A 1 93 ? 11.950 14.533 70.745 1.00 34.56 93 LYS A N 1
ATOM 715 C CA . LYS A 1 93 ? 13.164 13.737 70.713 1.00 37.78 93 LYS A CA 1
ATOM 716 C C . LYS A 1 93 ? 12.928 12.512 69.852 1.00 39.26 93 LYS A C 1
ATOM 717 O O . LYS A 1 93 ? 11.995 11.747 70.095 1.00 38.80 93 LYS A O 1
ATOM 723 N N . GLY A 1 94 ? 13.773 12.342 68.839 1.00 41.33 94 GLY A N 1
ATOM 724 C CA . GLY A 1 94 ? 13.660 11.195 67.960 1.00 45.16 94 GLY A CA 1
ATOM 725 C C . GLY A 1 94 ? 14.796 10.233 68.247 1.00 47.82 94 GLY A C 1
ATOM 726 O O . GLY A 1 94 ? 15.174 10.042 69.404 1.00 48.72 94 GLY A O 1
ATOM 727 N N . GLU A 1 95 ? 15.354 9.632 67.202 1.00 49.94 95 GLU A N 1
ATOM 728 C CA . GLU A 1 95 ? 16.457 8.692 67.372 1.00 52.08 95 GLU A CA 1
ATOM 729 C C . GLU A 1 95 ? 17.794 9.416 67.450 1.00 51.37 95 GLU A C 1
ATOM 730 O O . GLU A 1 95 ? 18.716 8.964 68.130 1.00 51.78 95 GLU A O 1
ATOM 736 N N . GLU A 1 96 ? 17.894 10.540 66.748 1.00 51.07 96 GLU A N 1
ATOM 737 C CA . GLU A 1 96 ? 19.121 11.322 66.726 1.00 50.32 96 GLU A CA 1
ATOM 738 C C . GLU A 1 96 ? 19.465 11.864 68.108 1.00 49.40 96 GLU A C 1
ATOM 739 O O . GLU A 1 96 ? 18.587 12.074 68.948 1.00 48.92 96 GLU A O 1
ATOM 745 N N . ASN A 1 97 ? 20.755 12.090 68.329 1.00 47.38 97 ASN A N 1
ATOM 746 C CA . ASN A 1 97 ? 21.258 12.566 69.609 1.00 46.04 97 ASN A CA 1
ATOM 747 C C . ASN A 1 97 ? 21.098 14.065 69.865 1.00 43.51 97 ASN A C 1
ATOM 748 O O . ASN A 1 97 ? 22.065 14.755 70.193 1.00 42.44 97 ASN A O 1
ATOM 753 N N . PHE A 1 98 ? 19.877 14.570 69.718 1.00 40.74 98 PHE A N 1
ATOM 754 C CA . PHE A 1 98 ? 19.625 15.981 69.967 1.00 38.49 98 PHE A CA 1
ATOM 755 C C . PHE A 1 98 ? 18.178 16.239 70.387 1.00 35.88 98 PHE A C 1
ATOM 756 O O . PHE A 1 98 ? 17.283 15.437 70.113 1.00 34.16 98 PHE A O 1
ATOM 764 N N . LEU A 1 99 ? 17.962 17.352 71.081 1.00 33.26 99 LEU A N 1
ATOM 765 C CA . LEU A 1 99 ? 16.622 17.728 71.521 1.00 31.67 99 LEU A CA 1
ATOM 766 C C . LEU A 1 99 ? 16.114 18.796 70.562 1.00 30.41 99 LEU A C 1
ATOM 767 O O . LEU A 1 99 ? 16.776 19.809 70.349 1.00 29.84 99 LEU A O 1
ATOM 772 N N . GLU A 1 100 ? 14.949 18.560 69.972 1.00 30.35 100 GLU A N 1
ATOM 773 C CA . GLU A 1 100 ? 14.371 19.519 69.041 1.00 31.71 100 GLU A CA 1
ATOM 774 C C . GLU A 1 100 ? 13.380 20.409 69.786 1.00 29.40 100 GLU A C 1
ATOM 775 O O . GLU A 1 100 ? 12.404 19.926 70.362 1.00 29.51 100 GLU A O 1
ATOM 781 N N . ILE A 1 101 ? 13.640 21.709 69.776 1.00 26.87 101 ILE A N 1
ATOM 782 C CA . ILE A 1 101 ? 12.778 22.661 70.464 1.00 24.48 101 ILE A CA 1
ATOM 783 C C . ILE A 1 101 ? 12.115 23.608 69.478 1.00 23.68 101 ILE A C 1
ATOM 784 O O . ILE A 1 101 ? 12.792 24.269 68.688 1.00 23.41 101 ILE A O 1
ATOM 789 N N . THR A 1 102 ? 10.789 23.656 69.514 1.00 22.85 102 THR A N 1
ATOM 790 C CA . THR A 1 102 ? 10.033 24.541 68.635 1.00 23.64 102 THR A CA 1
ATOM 791 C C . THR A 1 102 ? 9.229 25.537 69.462 1.00 24.64 102 THR A C 1
ATOM 792 O O . THR A 1 102 ? 8.527 25.164 70.411 1.00 23.67 102 THR A O 1
ATOM 796 N N . ILE A 1 103 ? 9.358 26.808 69.107 1.00 25.54 103 ILE A N 1
ATOM 797 C CA . ILE A 1 103 ? 8.623 27.874 69.767 1.00 27.27 103 ILE A CA 1
ATOM 798 C C . ILE A 1 103 ? 7.614 28.326 68.717 1.00 28.75 103 ILE A C 1
ATOM 799 O O . ILE A 1 103 ? 7.983 28.769 67.626 1.00 27.87 103 ILE A O 1
ATOM 804 N N . GLN A 1 104 ? 6.338 28.181 69.047 1.00 29.54 104 GLN A N 1
ATOM 805 C CA . GLN A 1 104 ? 5.260 28.521 68.134 1.00 33.03 104 GLN A CA 1
ATOM 806 C C . GLN A 1 104 ? 4.369 29.640 68.652 1.00 34.48 104 GLN A C 1
ATOM 807 O O . GLN A 1 104 ? 3.646 29.470 69.638 1.00 33.01 104 GLN A O 1
ATOM 813 N N . GLY A 1 105 ? 4.434 30.782 67.977 1.00 36.07 105 GLY A N 1
ATOM 814 C CA . GLY A 1 105 ? 3.628 31.929 68.352 1.00 40.51 105 GLY A CA 1
ATOM 815 C C . GLY A 1 105 ? 3.133 32.625 67.099 1.00 42.55 105 GLY A C 1
ATOM 816 O O . GLY A 1 105 ? 2.329 32.070 66.351 1.00 43.55 105 GLY A O 1
ATOM 817 N N . THR A 1 106 ? 3.614 33.841 66.865 1.00 44.82 106 THR A N 1
ATOM 818 C CA . THR A 1 106 ? 3.229 34.595 65.679 1.00 47.12 106 THR A CA 1
ATOM 819 C C . THR A 1 106 ? 4.029 34.022 64.513 1.00 47.84 106 THR A C 1
ATOM 820 O O . THR A 1 106 ? 3.800 34.353 63.348 1.00 48.07 106 THR A O 1
ATOM 824 N N . ALA A 1 107 ? 4.973 33.151 64.853 1.00 47.68 107 ALA A N 1
ATOM 825 C CA . ALA A 1 107 ? 5.826 32.484 63.878 1.00 46.88 107 ALA A CA 1
ATOM 826 C C . ALA A 1 107 ? 6.345 31.199 64.522 1.00 45.54 107 ALA A C 1
ATOM 827 O O . ALA A 1 107 ? 6.443 31.110 65.744 1.00 46.68 107 ALA A O 1
ATOM 829 N N . THR A 1 108 ? 6.663 30.200 63.709 1.00 43.31 108 THR A N 1
ATOM 830 C CA . THR A 1 108 ? 7.169 28.942 64.242 1.00 42.26 108 THR A CA 1
ATOM 831 C C . THR A 1 108 ? 8.668 28.847 63.983 1.00 40.63 108 THR A C 1
ATOM 832 O O . THR A 1 108 ? 9.111 28.924 62.839 1.00 40.58 108 THR A O 1
ATOM 836 N N . ARG A 1 109 ? 9.441 28.687 65.053 1.00 37.55 109 ARG A N 1
ATOM 837 C CA . ARG A 1 109 ? 10.894 28.584 64.959 1.00 35.19 109 ARG A CA 1
ATOM 838 C C . ARG A 1 109 ? 11.357 27.308 65.651 1.00 34.11 109 ARG A C 1
ATOM 839 O O . ARG A 1 109 ? 10.948 27.015 66.778 1.00 30.16 109 ARG A O 1
ATOM 847 N N . THR A 1 110 ? 12.215 26.555 64.976 1.00 31.31 110 THR A N 1
ATOM 848 C CA . THR A 1 110 ? 12.720 25.314 65.532 1.00 31.12 110 THR A CA 1
ATOM 849 C C . THR A 1 110 ? 14.219 25.406 65.772 1.00 32.33 110 THR A C 1
ATOM 850 O O . THR A 1 110 ? 14.947 26.002 64.983 1.00 31.11 110 THR A O 1
ATOM 854 N N . PHE A 1 111 ? 14.668 24.824 66.878 1.00 32.12 111 PHE A N 1
ATOM 855 C CA . PHE A 1 111 ? 16.076 24.831 67.240 1.00 32.62 111 PHE A CA 1
ATOM 856 C C . PHE A 1 111 ? 16.479 23.430 67.679 1.00 33.31 111 PHE A C 1
ATOM 857 O O . PHE A 1 111 ? 15.633 22.603 68.010 1.00 32.94 111 PHE A O 1
ATOM 865 N N . ARG A 1 112 ? 17.778 23.166 67.674 1.00 34.90 112 ARG A N 1
ATOM 866 C CA . ARG A 1 112 ? 18.284 21.870 68.095 1.00 36.19 112 ARG A CA 1
ATOM 867 C C . ARG A 1 112 ? 19.305 22.054 69.208 1.00 36.56 112 ARG A C 1
ATOM 868 O O . ARG A 1 112 ? 20.162 22.931 69.142 1.00 37.42 112 ARG A O 1
ATOM 876 N N . VAL A 1 113 ? 19.187 21.235 70.245 1.00 36.41 113 VAL A N 1
ATOM 877 C CA . VAL A 1 113 ? 20.107 21.285 71.368 1.00 36.17 113 VAL A CA 1
ATOM 878 C C . VAL A 1 113 ? 20.832 19.946 71.425 1.00 35.03 113 VAL A C 1
ATOM 879 O O . VAL A 1 113 ? 20.206 18.908 71.624 1.00 33.30 113 VAL A O 1
ATOM 883 N N . PRO A 1 114 ? 22.161 19.950 71.236 1.00 36.41 114 PRO A N 1
ATOM 884 C CA . PRO A 1 114 ? 22.904 18.686 71.286 1.00 37.34 114 PRO A CA 1
ATOM 885 C C . PRO A 1 114 ? 22.870 18.110 72.699 1.00 37.48 114 PRO A C 1
ATOM 886 O O . PRO A 1 114 ? 22.907 18.852 73.679 1.00 37.52 114 PRO A O 1
ATOM 890 N N . LEU A 1 115 ? 22.787 16.789 72.802 1.00 37.94 115 LEU A N 1
ATOM 891 C CA . LEU A 1 115 ? 22.744 16.139 74.105 1.00 38.69 115 LEU A CA 1
ATOM 892 C C . LEU A 1 115 ? 24.142 15.759 74.582 1.00 40.21 115 LEU A C 1
ATOM 893 O O . LEU A 1 115 ? 25.014 15.442 73.775 1.00 39.65 115 LEU A O 1
ATOM 898 N N . ILE A 1 116 ? 24.353 15.811 75.893 1.00 41.70 116 ILE A N 1
ATOM 899 C CA . ILE A 1 116 ? 25.641 15.458 76.487 1.00 44.48 116 ILE A CA 1
ATOM 900 C C . ILE A 1 116 ? 25.423 14.463 77.624 1.00 47.49 116 ILE A C 1
ATOM 901 O O . ILE A 1 116 ? 24.285 14.210 78.021 1.00 46.31 116 ILE A O 1
ATOM 906 N N . ASP A 1 117 ? 26.511 13.901 78.143 1.00 51.29 117 ASP A N 1
ATOM 907 C CA . ASP A 1 117 ? 26.420 12.924 79.223 1.00 56.72 117 ASP A CA 1
ATOM 908 C C . ASP A 1 117 ? 26.408 13.540 80.621 1.00 59.23 117 ASP A C 1
ATOM 909 O O . ASP A 1 117 ? 25.347 13.817 81.177 1.00 59.85 117 ASP A O 1
ATOM 914 N N . VAL A 1 118 ? 27.592 13.746 81.187 1.00 62.26 118 VAL A N 1
ATOM 915 C CA . VAL A 1 118 ? 27.721 14.309 82.529 1.00 65.27 118 VAL A CA 1
ATOM 916 C C . VAL A 1 118 ? 27.064 13.391 83.566 1.00 65.80 118 VAL A C 1
ATOM 917 O O . VAL A 1 118 ? 25.856 13.148 83.531 1.00 64.74 118 VAL A O 1
ATOM 921 N N . GLU A 1 119 ? 27.877 12.892 84.492 1.00 67.67 119 GLU A N 1
ATOM 922 C CA . GLU A 1 119 ? 27.410 11.975 85.526 1.00 68.96 119 GLU A CA 1
ATOM 923 C C . GLU A 1 119 ? 26.484 12.609 86.561 1.00 69.19 119 GLU A C 1
ATOM 924 O O . GLU A 1 119 ? 26.456 13.827 86.731 1.00 68.74 119 GLU A O 1
ATOM 930 N N . GLU A 1 120 ? 25.726 11.763 87.251 1.00 69.81 120 GLU A N 1
ATOM 931 C CA . GLU A 1 120 ? 24.795 12.215 88.276 1.00 70.30 120 GLU A CA 1
ATOM 932 C C . GLU A 1 120 ? 25.323 11.854 89.661 1.00 70.08 120 GLU A C 1
ATOM 933 O O . GLU A 1 120 ? 25.858 10.763 89.866 1.00 69.63 120 GLU A O 1
ATOM 939 N N . PRO A 1 126 ? 19.925 11.265 104.340 1.00 58.78 126 PRO A N 1
ATOM 940 C CA . PRO A 1 126 ? 19.681 11.435 105.777 1.00 58.57 126 PRO A CA 1
ATOM 941 C C . PRO A 1 126 ? 18.235 11.810 106.081 1.00 57.66 126 PRO A C 1
ATOM 942 O O . PRO A 1 126 ? 17.609 12.554 105.328 1.00 57.57 126 PRO A O 1
ATOM 946 N N . GLU A 1 127 ? 17.709 11.291 107.186 1.00 57.19 127 GLU A N 1
ATOM 947 C CA . GLU A 1 127 ? 16.335 11.582 107.581 1.00 55.99 127 GLU A CA 1
ATOM 948 C C . GLU A 1 127 ? 16.257 13.071 107.908 1.00 53.58 127 GLU A C 1
ATOM 949 O O . GLU A 1 127 ? 17.207 13.638 108.453 1.00 53.43 127 GLU A O 1
ATOM 955 N N . LEU A 1 128 ? 15.135 13.704 107.572 1.00 50.55 128 LEU A N 1
ATOM 956 C CA . LEU A 1 128 ? 14.968 15.132 107.826 1.00 47.46 128 LEU A CA 1
ATOM 957 C C . LEU A 1 128 ? 13.729 15.496 108.648 1.00 43.76 128 LEU A C 1
ATOM 958 O O . LEU A 1 128 ? 12.700 15.903 108.108 1.00 42.96 128 LEU A O 1
ATOM 963 N N . PRO A 1 129 ? 13.826 15.364 109.981 1.00 41.02 129 PRO A N 1
ATOM 964 C CA . PRO A 1 129 ? 12.732 15.672 110.905 1.00 38.65 129 PRO A CA 1
ATOM 965 C C . PRO A 1 129 ? 12.561 17.176 111.124 1.00 37.32 129 PRO A C 1
ATOM 966 O O . PRO A 1 129 ? 13.009 17.719 112.141 1.00 36.97 129 PRO A O 1
ATOM 970 N N . PHE A 1 130 ? 11.920 17.840 110.165 1.00 33.73 130 PHE A N 1
ATOM 971 C CA . PHE A 1 130 ? 11.673 19.277 110.245 1.00 31.76 130 PHE A CA 1
ATOM 972 C C . PHE A 1 130 ? 10.717 19.587 111.391 1.00 30.96 130 PHE A C 1
ATOM 973 O O . PHE A 1 130 ? 9.831 18.789 111.701 1.00 30.05 130 PHE A O 1
ATOM 981 N N . THR A 1 131 ? 10.892 20.750 112.015 1.00 28.65 131 THR A N 1
ATOM 982 C CA . THR A 1 131 ? 10.035 21.154 113.122 1.00 27.11 131 THR A CA 1
ATOM 983 C C . THR A 1 131 ? 9.300 22.458 112.851 1.00 27.40 131 THR A C 1
ATOM 984 O O . THR A 1 131 ? 8.473 22.888 113.649 1.00 27.54 131 THR A O 1
ATOM 988 N N . ALA A 1 132 ? 9.587 23.081 111.715 1.00 25.08 132 ALA A N 1
ATOM 989 C CA . ALA A 1 132 ? 8.932 24.330 111.372 1.00 26.40 132 ALA A CA 1
ATOM 990 C C . ALA A 1 132 ? 8.640 24.424 109.880 1.00 26.01 132 ALA A C 1
ATOM 991 O O . ALA A 1 132 ? 9.444 23.997 109.044 1.00 25.30 132 ALA A O 1
ATOM 993 N N . LYS A 1 133 ? 7.476 24.972 109.561 1.00 24.26 133 LYS A N 1
ATOM 994 C CA . LYS A 1 133 ? 7.055 25.172 108.183 1.00 26.03 133 LYS A CA 1
ATOM 995 C C . LYS A 1 133 ? 6.506 26.583 108.086 1.00 26.00 133 LYS A C 1
ATOM 996 O O . LYS A 1 133 ? 5.669 26.986 108.898 1.00 23.54 133 LYS A O 1
ATOM 1002 N N . VAL A 1 134 ? 6.982 27.332 107.099 1.00 23.57 134 VAL A N 1
ATOM 1003 C CA . VAL A 1 134 ? 6.527 28.698 106.903 1.00 26.56 134 VAL A CA 1
ATOM 1004 C C . VAL A 1 134 ? 6.266 28.963 105.425 1.00 26.49 134 VAL A C 1
ATOM 1005 O O . VAL A 1 134 ? 7.024 28.521 104.554 1.00 28.23 134 VAL A O 1
ATOM 1009 N N . VAL A 1 135 ? 5.181 29.669 105.141 1.00 24.63 135 VAL A N 1
ATOM 1010 C CA . VAL A 1 135 ? 4.845 30.008 103.766 1.00 24.42 135 VAL A CA 1
ATOM 1011 C C . VAL A 1 135 ? 4.892 31.527 103.639 1.00 25.31 135 VAL A C 1
ATOM 1012 O O . VAL A 1 135 ? 4.228 32.246 104.394 1.00 25.55 135 VAL A O 1
ATOM 1016 N N . VAL A 1 136 ? 5.679 32.011 102.685 1.00 24.65 136 VAL A N 1
ATOM 1017 C CA . VAL A 1 136 ? 5.832 33.444 102.477 1.00 25.97 136 VAL A CA 1
ATOM 1018 C C . VAL A 1 136 ? 5.903 33.805 100.999 1.00 26.70 136 VAL A C 1
ATOM 1019 O O . VAL A 1 136 ? 6.115 32.938 100.143 1.00 27.47 136 VAL A O 1
ATOM 1023 N N . LEU A 1 137 ? 5.733 35.091 100.707 1.00 26.00 137 LEU A N 1
ATOM 1024 C CA . LEU A 1 137 ? 5.823 35.585 99.335 1.00 27.14 137 LEU A CA 1
ATOM 1025 C C . LEU A 1 137 ? 7.298 35.748 98.989 1.00 27.53 137 LEU A C 1
ATOM 1026 O O . LEU A 1 137 ? 8.112 36.088 99.853 1.00 26.85 137 LEU A O 1
ATOM 1031 N N . GLY A 1 138 ? 7.642 35.503 97.729 1.00 26.49 138 GLY A N 1
ATOM 1032 C CA . GLY A 1 138 ? 9.026 35.623 97.310 1.00 28.14 138 GLY A CA 1
ATOM 1033 C C . GLY A 1 138 ? 9.637 36.946 97.729 1.00 30.12 138 GLY A C 1
ATOM 1034 O O . GLY A 1 138 ? 10.813 37.005 98.089 1.00 29.13 138 GLY A O 1
ATOM 1035 N N . GLU A 1 139 ? 8.825 37.999 97.691 1.00 30.79 139 GLU A N 1
ATOM 1036 C CA . GLU A 1 139 ? 9.245 39.357 98.052 1.00 33.61 139 GLU A CA 1
ATOM 1037 C C . GLU A 1 139 ? 9.904 39.417 99.431 1.00 32.01 139 GLU A C 1
ATOM 1038 O O . GLU A 1 139 ? 10.886 40.135 99.636 1.00 31.12 139 GLU A O 1
ATOM 1044 N N . VAL A 1 140 ? 9.350 38.665 100.376 1.00 29.33 140 VAL A N 1
ATOM 1045 C CA . VAL A 1 140 ? 9.880 38.614 101.732 1.00 28.76 140 VAL A CA 1
ATOM 1046 C C . VAL A 1 140 ? 11.316 38.108 101.739 1.00 27.49 140 VAL A C 1
ATOM 1047 O O . VAL A 1 140 ? 12.212 38.748 102.298 1.00 26.25 140 VAL A O 1
ATOM 1051 N N . LEU A 1 141 ? 11.526 36.946 101.126 1.00 26.08 141 LEU A N 1
ATOM 1052 C CA . LEU A 1 141 ? 12.851 36.344 101.062 1.00 27.32 141 LEU A CA 1
ATOM 1053 C C . LEU A 1 141 ? 13.832 37.194 100.265 1.00 26.60 141 LEU A C 1
ATOM 1054 O O . LEU A 1 141 ? 14.972 37.379 100.678 1.00 26.32 141 LEU A O 1
ATOM 1059 N N . LYS A 1 142 ? 13.389 37.713 99.126 1.00 25.82 142 LYS A N 1
ATOM 1060 C CA . LYS A 1 142 ? 14.255 38.541 98.289 1.00 27.85 142 LYS A CA 1
ATOM 1061 C C . LYS A 1 142 ? 14.754 39.746 99.080 1.00 27.76 142 LYS A C 1
ATOM 1062 O O . LYS A 1 142 ? 15.948 40.054 99.071 1.00 25.85 142 LYS A O 1
ATOM 1068 N N . ALA A 1 143 ? 13.842 40.421 99.772 1.00 27.97 143 ALA A N 1
ATOM 1069 C CA . ALA A 1 143 ? 14.209 41.586 100.577 1.00 30.36 143 ALA A CA 1
ATOM 1070 C C . ALA A 1 143 ? 15.070 41.204 101.786 1.00 27.73 143 ALA A C 1
ATOM 1071 O O . ALA A 1 143 ? 16.043 41.886 102.107 1.00 26.18 143 ALA A O 1
ATOM 1073 N N . ALA A 1 144 ? 14.717 40.109 102.452 1.00 27.37 144 ALA A N 1
ATOM 1074 C CA . ALA A 1 144 ? 15.457 39.670 103.630 1.00 26.52 144 ALA A CA 1
ATOM 1075 C C . ALA A 1 144 ? 16.908 39.335 103.316 1.00 26.13 144 ALA A C 1
ATOM 1076 O O . ALA A 1 144 ? 17.822 39.726 104.046 1.00 25.13 144 ALA A O 1
ATOM 1078 N N . VAL A 1 145 ? 17.123 38.613 102.225 1.00 26.52 145 VAL A N 1
ATOM 1079 C CA . VAL A 1 145 ? 18.469 38.231 101.837 1.00 27.70 145 VAL A CA 1
ATOM 1080 C C . VAL A 1 145 ? 19.332 39.446 101.503 1.00 27.64 145 VAL A C 1
ATOM 1081 O O . VAL A 1 145 ? 20.488 39.519 101.919 1.00 26.18 145 VAL A O 1
ATOM 1085 N N . LYS A 1 146 ? 18.778 40.398 100.758 1.00 26.36 146 LYS A N 1
ATOM 1086 C CA . LYS A 1 146 ? 19.527 41.599 100.405 1.00 29.00 146 LYS A CA 1
ATOM 1087 C C . LYS A 1 146 ? 19.935 42.381 101.650 1.00 27.22 146 LYS A C 1
ATOM 1088 O O . LYS A 1 146 ? 21.067 42.852 101.752 1.00 26.97 146 LYS A O 1
ATOM 1094 N N . ALA A 1 147 ? 19.010 42.516 102.595 1.00 27.23 147 ALA A N 1
ATOM 1095 C CA . ALA A 1 147 ? 19.282 43.247 103.826 1.00 29.18 147 ALA A CA 1
ATOM 1096 C C . ALA A 1 147 ? 20.347 42.544 104.663 1.00 26.97 147 ALA A C 1
ATOM 1097 O O . ALA A 1 147 ? 21.260 43.181 105.189 1.00 22.85 147 ALA A O 1
ATOM 1099 N N . ALA A 1 148 ? 20.236 41.224 104.772 1.00 24.55 148 ALA A N 1
ATOM 1100 C CA . ALA A 1 148 ? 21.196 40.459 105.558 1.00 25.10 148 ALA A CA 1
ATOM 1101 C C . ALA A 1 148 ? 22.594 40.600 104.986 1.00 24.03 148 ALA A C 1
ATOM 1102 O O . ALA A 1 148 ? 23.562 40.765 105.734 1.00 23.80 148 ALA A O 1
ATOM 1104 N N . SER A 1 149 ? 22.692 40.555 103.659 1.00 25.27 149 SER A N 1
ATOM 1105 C CA . SER A 1 149 ? 23.980 40.657 102.977 1.00 27.27 149 SER A CA 1
ATOM 1106 C C . SER A 1 149 ? 24.730 41.959 103.268 1.00 26.43 149 SER A C 1
ATOM 1107 O O . SER A 1 149 ? 25.928 42.066 103.005 1.00 25.96 149 SER A O 1
ATOM 1110 N N . LEU A 1 150 ? 24.033 42.946 103.814 1.00 26.20 150 LEU A N 1
ATOM 1111 C CA . LEU A 1 150 ? 24.673 44.214 104.144 1.00 26.32 150 LEU A CA 1
ATOM 1112 C C . LEU A 1 150 ? 25.629 44.049 105.317 1.00 26.14 150 LEU A C 1
ATOM 1113 O O . LEU A 1 150 ? 26.633 44.760 105.413 1.00 26.67 150 LEU A O 1
ATOM 1118 N N . VAL A 1 151 ? 25.326 43.101 106.201 1.00 23.66 151 VAL A N 1
ATOM 1119 C CA . VAL A 1 151 ? 26.140 42.914 107.394 1.00 25.13 151 VAL A CA 1
ATOM 1120 C C . VAL A 1 151 ? 26.772 41.546 107.639 1.00 24.60 151 VAL A C 1
ATOM 1121 O O . VAL A 1 151 ? 27.594 41.410 108.544 1.00 24.23 151 VAL A O 1
ATOM 1125 N N . SER A 1 152 ? 26.408 40.542 106.850 1.00 24.52 152 SER A N 1
ATOM 1126 C CA . SER A 1 152 ? 26.958 39.210 107.067 1.00 24.11 152 SER A CA 1
ATOM 1127 C C . SER A 1 152 ? 26.881 38.307 105.842 1.00 24.17 152 SER A C 1
ATOM 1128 O O . SER A 1 152 ? 26.201 38.618 104.868 1.00 22.79 152 SER A O 1
ATOM 1131 N N . ASP A 1 153 ? 27.592 37.184 105.900 1.00 24.53 153 ASP A N 1
ATOM 1132 C CA . ASP A 1 153 ? 27.577 36.209 104.816 1.00 25.58 153 ASP A CA 1
ATOM 1133 C C . ASP A 1 153 ? 26.613 35.079 105.188 1.00 24.88 153 ASP A C 1
ATOM 1134 O O . ASP A 1 153 ? 26.401 34.155 104.411 1.00 24.06 153 ASP A O 1
ATOM 1139 N N . SER A 1 154 ? 26.024 35.161 106.377 1.00 24.10 154 SER A N 1
ATOM 1140 C CA . SER A 1 154 ? 25.064 34.146 106.803 1.00 25.67 154 SER A CA 1
ATOM 1141 C C . SER A 1 154 ? 23.804 34.776 107.383 1.00 23.55 154 SER A C 1
ATOM 1142 O O . SER A 1 154 ? 23.837 35.868 107.944 1.00 24.05 154 SER A O 1
ATOM 1145 N N . ILE A 1 155 ? 22.686 34.079 107.236 1.00 23.33 155 ILE A N 1
ATOM 1146 C CA . ILE A 1 155 ? 21.414 34.564 107.743 1.00 22.75 155 ILE A CA 1
ATOM 1147 C C . ILE A 1 155 ? 20.792 33.499 108.646 1.00 23.36 155 ILE A C 1
ATOM 1148 O O . ILE A 1 155 ? 20.768 32.314 108.305 1.00 22.05 155 ILE A O 1
ATOM 1153 N N . LYS A 1 156 ? 20.301 33.935 109.799 1.00 21.79 156 LYS A N 1
ATOM 1154 C CA . LYS A 1 156 ? 19.693 33.044 110.779 1.00 23.76 156 LYS A CA 1
ATOM 1155 C C . LYS A 1 156 ? 18.165 33.049 110.696 1.00 24.04 156 LYS A C 1
ATOM 1156 O O . LYS A 1 156 ? 17.536 34.106 110.638 1.00 24.46 156 LYS A O 1
ATOM 1162 N N . PHE A 1 157 ? 17.579 31.856 110.681 1.00 22.65 157 PHE A N 1
ATOM 1163 C CA . PHE A 1 157 ? 16.126 31.692 110.619 1.00 22.41 157 PHE A CA 1
ATOM 1164 C C . PHE A 1 157 ? 15.602 31.246 111.991 1.00 24.11 157 PHE A C 1
ATOM 1165 O O . PHE A 1 157 ? 16.143 30.318 112.589 1.00 23.44 157 PHE A O 1
ATOM 1173 N N . ILE A 1 158 ? 14.561 31.910 112.483 1.00 23.09 158 ILE A N 1
ATOM 1174 C CA . ILE A 1 158 ? 13.948 31.559 113.763 1.00 22.91 158 ILE A CA 1
ATOM 1175 C C . ILE A 1 158 ? 12.438 31.494 113.569 1.00 23.79 158 ILE A C 1
ATOM 1176 O O . ILE A 1 158 ? 11.820 32.422 113.041 1.00 24.28 158 ILE A O 1
ATOM 1181 N N . ALA A 1 159 ? 11.841 30.387 113.980 1.00 22.04 159 ALA A N 1
ATOM 1182 C CA . ALA A 1 159 ? 10.403 30.234 113.846 1.00 23.73 159 ALA A CA 1
ATOM 1183 C C . ALA A 1 159 ? 9.820 29.824 115.192 1.00 24.65 159 ALA A C 1
ATOM 1184 O O . ALA A 1 159 ? 10.320 28.905 115.845 1.00 26.11 159 ALA A O 1
ATOM 1186 N N . ARG A 1 160 ? 8.780 30.536 115.602 1.00 28.51 160 ARG A N 1
ATOM 1187 C CA . ARG A 1 160 ? 8.081 30.283 116.855 1.00 32.77 160 ARG A CA 1
ATOM 1188 C C . ARG A 1 160 ? 6.596 30.365 116.537 1.00 34.50 160 ARG A C 1
ATOM 1189 O O . ARG A 1 160 ? 6.215 30.847 115.468 1.00 34.56 160 ARG A O 1
ATOM 1197 N N . GLU A 1 161 ? 5.763 29.894 117.457 1.00 35.66 161 GLU A N 1
ATOM 1198 C CA . GLU A 1 161 ? 4.319 29.921 117.258 1.00 39.82 161 GLU A CA 1
ATOM 1199 C C . GLU A 1 161 ? 3.875 31.258 116.658 1.00 39.54 161 GLU A C 1
ATOM 1200 O O . GLU A 1 161 ? 4.035 32.309 117.280 1.00 40.62 161 GLU A O 1
ATOM 1206 N N . ASN A 1 162 ? 3.343 31.201 115.438 1.00 39.61 162 ASN A N 1
ATOM 1207 C CA . ASN A 1 162 ? 2.846 32.372 114.700 1.00 40.66 162 ASN A CA 1
ATOM 1208 C C . ASN A 1 162 ? 3.847 33.495 114.419 1.00 38.48 162 ASN A C 1
ATOM 1209 O O . ASN A 1 162 ? 3.442 34.620 114.122 1.00 38.71 162 ASN A O 1
ATOM 1214 N N . GLU A 1 163 ? 5.139 33.192 114.459 1.00 34.68 163 GLU A N 1
ATOM 1215 C CA . GLU A 1 163 ? 6.155 34.218 114.261 1.00 33.13 163 GLU A CA 1
ATOM 1216 C C . GLU A 1 163 ? 7.394 33.705 113.509 1.00 29.22 163 GLU A C 1
ATOM 1217 O O . GLU A 1 163 ? 7.898 32.624 113.799 1.00 26.98 163 GLU A O 1
ATOM 1223 N N . PHE A 1 164 ? 7.873 34.485 112.543 1.00 26.22 164 PHE A N 1
ATOM 1224 C CA . PHE A 1 164 ? 9.045 34.110 111.754 1.00 25.14 164 PHE A CA 1
ATOM 1225 C C . PHE A 1 164 ? 10.047 35.260 111.749 1.00 25.68 164 PHE A C 1
ATOM 1226 O O . PHE A 1 164 ? 9.718 36.389 111.362 1.00 24.92 164 PHE A O 1
ATOM 1234 N N . ILE A 1 165 ? 11.271 34.965 112.178 1.00 24.69 165 ILE A N 1
ATOM 1235 C CA . ILE A 1 165 ? 12.322 35.969 112.253 1.00 25.44 165 ILE A CA 1
ATOM 1236 C C . ILE A 1 165 ? 13.574 35.613 111.452 1.00 25.68 165 ILE A C 1
ATOM 1237 O O . ILE A 1 165 ? 14.038 34.466 111.457 1.00 22.53 165 ILE A O 1
ATOM 1242 N N . MET A 1 166 ? 14.107 36.611 110.756 1.00 24.73 166 MET A N 1
ATOM 1243 C CA . MET A 1 166 ? 15.324 36.449 109.976 1.00 26.12 166 MET A CA 1
ATOM 1244 C C . MET A 1 166 ? 16.264 37.534 110.474 1.00 27.98 166 MET A C 1
ATOM 1245 O O . MET A 1 166 ? 15.910 38.720 110.482 1.00 25.68 166 MET A O 1
ATOM 1250 N N . LYS A 1 167 ? 17.452 37.128 110.906 1.00 27.44 167 LYS A N 1
ATOM 1251 C CA . LYS A 1 167 ? 18.416 38.083 111.418 1.00 27.21 167 LYS A CA 1
ATOM 1252 C C . LYS A 1 167 ? 19.837 37.790 110.955 1.00 26.26 167 LYS A C 1
ATOM 1253 O O . LYS A 1 167 ? 20.188 36.652 110.629 1.00 25.51 167 LYS A O 1
ATOM 1259 N N . ALA A 1 168 ? 20.644 38.841 110.911 1.00 24.86 168 ALA A N 1
ATOM 1260 C CA . ALA A 1 168 ? 22.034 38.745 110.501 1.00 25.98 168 ALA A CA 1
ATOM 1261 C C . ALA A 1 168 ? 22.802 39.738 111.353 1.00 27.77 168 ALA A C 1
ATOM 1262 O O . ALA A 1 168 ? 22.265 40.772 111.754 1.00 27.91 168 ALA A O 1
ATOM 1264 N N . GLU A 1 169 ? 24.056 39.427 111.643 1.00 29.56 169 GLU A N 1
ATOM 1265 C CA . GLU A 1 169 ? 24.854 40.331 112.448 1.00 33.26 169 GLU A CA 1
ATOM 1266 C C . GLU A 1 169 ? 26.340 40.158 112.226 1.00 34.29 169 GLU A C 1
ATOM 1267 O O . GLU A 1 169 ? 26.809 39.093 111.815 1.00 31.35 169 GLU A O 1
ATOM 1273 N N . GLY A 1 170 ? 27.065 41.238 112.481 1.00 34.46 170 GLY A N 1
ATOM 1274 C CA . GLY A 1 170 ? 28.505 41.226 112.362 1.00 38.51 170 GLY A CA 1
ATOM 1275 C C . GLY A 1 170 ? 29.020 41.643 113.722 1.00 40.38 170 GLY A C 1
ATOM 1276 O O . GLY A 1 170 ? 28.342 41.448 114.733 1.00 40.56 170 GLY A O 1
ATOM 1277 N N . GLU A 1 171 ? 30.208 42.229 113.757 1.00 42.45 171 GLU A N 1
ATOM 1278 C CA . GLU A 1 171 ? 30.789 42.675 115.014 1.00 44.28 171 GLU A CA 1
ATOM 1279 C C . GLU A 1 171 ? 29.905 43.706 115.720 1.00 43.16 171 GLU A C 1
ATOM 1280 O O . GLU A 1 171 ? 29.581 43.555 116.898 1.00 42.45 171 GLU A O 1
ATOM 1286 N N . THR A 1 172 ? 29.503 44.744 114.993 1.00 41.55 172 THR A N 1
ATOM 1287 C CA . THR A 1 172 ? 28.691 45.808 115.577 1.00 40.51 172 THR A CA 1
ATOM 1288 C C . THR A 1 172 ? 27.383 46.110 114.839 1.00 38.86 172 THR A C 1
ATOM 1289 O O . THR A 1 172 ? 26.553 46.875 115.326 1.00 38.96 172 THR A O 1
ATOM 1293 N N . GLN A 1 173 ? 27.200 45.514 113.670 1.00 36.39 173 GLN A N 1
ATOM 1294 C CA . GLN A 1 173 ? 25.999 45.762 112.882 1.00 34.50 173 GLN A CA 1
ATOM 1295 C C . GLN A 1 173 ? 24.994 44.625 113.007 1.00 34.18 173 GLN A C 1
ATOM 1296 O O . GLN A 1 173 ? 25.360 43.493 113.332 1.00 32.92 173 GLN A O 1
ATOM 1302 N N . GLU A 1 174 ? 23.727 44.936 112.750 1.00 32.65 174 GLU A N 1
ATOM 1303 C CA . GLU A 1 174 ? 22.665 43.947 112.835 1.00 32.56 174 GLU A CA 1
ATOM 1304 C C . GLU A 1 174 ? 21.504 44.251 111.911 1.00 31.02 174 GLU A C 1
ATOM 1305 O O . GLU A 1 174 ? 21.243 45.409 111.580 1.00 30.16 174 GLU A O 1
ATOM 1311 N N . VAL A 1 175 ? 20.819 43.189 111.500 1.00 28.94 175 VAL A N 1
ATOM 1312 C CA . VAL A 1 175 ? 19.645 43.270 110.646 1.00 27.97 175 VAL A CA 1
ATOM 1313 C C . VAL A 1 175 ? 18.654 42.243 111.178 1.00 29.04 175 VAL A C 1
ATOM 1314 O O . VAL A 1 175 ? 19.018 41.097 111.432 1.00 28.40 175 VAL A O 1
ATOM 1318 N N . GLU A 1 176 ? 17.409 42.656 111.375 1.00 27.86 176 GLU A N 1
ATOM 1319 C CA . GLU A 1 176 ? 16.405 41.728 111.852 1.00 29.32 176 GLU A CA 1
ATOM 1320 C C . GLU A 1 176 ? 15.043 42.080 111.282 1.00 28.28 176 GLU A C 1
ATOM 1321 O O . GLU A 1 176 ? 14.636 43.249 111.248 1.00 26.79 176 GLU A O 1
ATOM 1327 N N . ILE A 1 177 ? 14.359 41.047 110.806 1.00 25.09 177 ILE A N 1
ATOM 1328 C CA . ILE A 1 177 ? 13.036 41.185 110.220 1.00 24.60 177 ILE A CA 1
ATOM 1329 C C . ILE A 1 177 ? 12.127 40.196 110.938 1.00 25.73 177 ILE A C 1
ATOM 1330 O O . ILE A 1 177 ? 12.380 38.989 110.923 1.00 23.83 177 ILE A O 1
ATOM 1335 N N . LYS A 1 178 ? 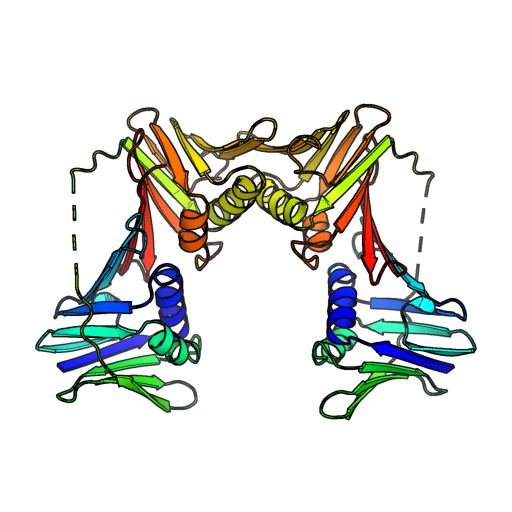11.084 40.712 111.582 1.00 24.55 178 LYS A N 1
ATOM 1336 C CA . LYS A 1 178 ? 10.141 39.870 112.306 1.00 25.84 178 LYS A CA 1
ATOM 1337 C C . LYS A 1 178 ? 8.768 39.968 111.658 1.00 25.78 178 LYS A C 1
ATOM 1338 O O . LYS A 1 178 ? 8.189 41.050 111.572 1.00 25.93 178 LYS A O 1
ATOM 1344 N N . LEU A 1 179 ? 8.265 38.832 111.183 1.00 24.87 179 LEU A N 1
ATOM 1345 C CA . LEU A 1 179 ? 6.965 38.771 110.533 1.00 24.98 179 LEU A CA 1
ATOM 1346 C C . LEU A 1 179 ? 6.004 37.899 111.336 1.00 26.59 179 LEU A C 1
ATOM 1347 O O . LEU A 1 179 ? 6.431 37.026 112.097 1.00 26.57 179 LEU A O 1
ATOM 1352 N N . THR A 1 180 ? 4.707 38.144 111.171 1.00 27.18 180 THR A N 1
ATOM 1353 C CA . THR A 1 180 ? 3.699 37.374 111.886 1.00 28.43 180 THR A CA 1
ATOM 1354 C C . THR A 1 180 ? 2.528 37.013 110.986 1.00 30.32 180 THR A C 1
ATOM 1355 O O . THR A 1 180 ? 2.328 37.604 109.919 1.00 28.08 180 THR A O 1
ATOM 1359 N N . LEU A 1 181 ? 1.766 36.024 111.434 1.00 33.73 181 LEU A N 1
ATOM 1360 C CA . LEU A 1 181 ? 0.592 35.550 110.720 1.00 37.84 181 LEU A CA 1
ATOM 1361 C C . LEU A 1 181 ? -0.518 36.571 110.925 1.00 40.02 181 LEU A C 1
ATOM 1362 O O . LEU A 1 181 ? -1.312 36.839 110.028 1.00 40.68 181 LEU A O 1
ATOM 1367 N N . GLU A 1 182 ? -0.549 37.146 112.122 1.00 42.82 182 GLU A N 1
ATOM 1368 C CA . GLU A 1 182 ? -1.549 38.143 112.483 1.00 45.58 182 GLU A CA 1
ATOM 1369 C C . GLU A 1 182 ? -1.506 39.383 111.588 1.00 44.82 182 GLU A C 1
ATOM 1370 O O . GLU A 1 182 ? -2.547 39.883 111.166 1.00 44.58 182 GLU A O 1
ATOM 1376 N N . ASP A 1 183 ? -0.304 39.875 111.301 1.00 44.75 183 ASP A N 1
ATOM 1377 C CA . ASP A 1 183 ? -0.141 41.057 110.458 1.00 45.38 183 ASP A CA 1
ATOM 1378 C C . ASP A 1 183 ? 0.010 40.696 108.986 1.00 44.36 183 ASP A C 1
ATOM 1379 O O . ASP A 1 183 ? 0.271 41.558 108.147 1.00 44.89 183 ASP A O 1
ATOM 1384 N N . GLU A 1 184 ? -0.149 39.409 108.691 1.00 43.69 184 GLU A N 1
ATOM 1385 C CA . GLU A 1 184 ? -0.070 38.883 107.331 1.00 42.33 184 GLU A CA 1
ATOM 1386 C C . GLU A 1 184 ? 1.264 38.993 106.589 1.00 40.59 184 GLU A C 1
ATOM 1387 O O . GLU A 1 184 ? 1.288 39.116 105.366 1.00 41.14 184 GLU A O 1
ATOM 1393 N N . GLY A 1 185 ? 2.371 38.941 107.323 1.00 38.16 185 GLY A N 1
ATOM 1394 C CA . GLY A 1 185 ? 3.675 38.994 106.683 1.00 36.14 185 GLY A CA 1
ATOM 1395 C C . GLY A 1 185 ? 3.998 37.582 106.226 1.00 35.09 185 GLY A C 1
ATOM 1396 O O . GLY A 1 185 ? 4.866 37.343 105.386 1.00 34.37 185 GLY A O 1
ATOM 1397 N N . LEU A 1 186 ? 3.273 36.636 106.809 1.00 33.82 186 LEU A N 1
ATOM 1398 C CA . LEU A 1 186 ? 3.419 35.227 106.492 1.00 31.89 186 LEU A CA 1
ATOM 1399 C C . LEU A 1 186 ? 2.061 34.792 105.972 1.00 31.94 186 LEU A C 1
ATOM 1400 O O . LEU A 1 186 ? 1.038 35.346 106.372 1.00 30.99 186 LEU A O 1
ATOM 1405 N N . LEU A 1 187 ? 2.045 33.814 105.078 1.00 30.69 187 LEU A N 1
ATOM 1406 C CA . LEU A 1 187 ? 0.785 33.317 104.552 1.00 31.60 187 LEU A CA 1
ATOM 1407 C C . LEU A 1 187 ? 0.343 32.189 105.467 1.00 31.99 187 LEU A C 1
ATOM 1408 O O . LEU A 1 187 ? -0.854 31.932 105.630 1.00 33.22 187 LEU A O 1
ATOM 1413 N N . ASP A 1 188 ? 1.319 31.528 106.081 1.00 31.26 188 ASP A N 1
ATOM 1414 C CA . ASP A 1 188 ? 1.033 30.430 106.990 1.00 31.71 188 ASP A CA 1
ATOM 1415 C C . ASP A 1 188 ? 2.280 30.021 107.774 1.00 30.59 188 ASP A C 1
ATOM 1416 O O . ASP A 1 188 ? 3.409 30.252 107.336 1.00 27.22 188 ASP A O 1
ATOM 1421 N N . ILE A 1 189 ? 2.070 29.422 108.941 1.00 29.56 189 ILE A N 1
ATOM 1422 C CA . ILE A 1 189 ? 3.180 28.981 109.777 1.00 31.84 189 ILE A CA 1
ATOM 1423 C C . ILE A 1 189 ? 2.754 27.906 110.769 1.00 33.35 189 ILE A C 1
ATOM 1424 O O . ILE A 1 189 ? 1.727 28.032 111.441 1.00 33.62 189 ILE A O 1
ATOM 1429 N N . GLU A 1 190 ? 3.550 26.846 110.847 1.00 33.85 190 GLU A N 1
ATOM 1430 C CA . GLU A 1 190 ? 3.279 25.744 111.756 1.00 35.11 190 GLU A CA 1
ATOM 1431 C C . GLU A 1 190 ? 4.598 25.293 112.367 1.00 34.78 190 GLU A C 1
ATOM 1432 O O . GLU A 1 190 ? 5.538 24.930 111.652 1.00 31.06 190 GLU A O 1
ATOM 1438 N N . VAL A 1 191 ? 4.675 25.331 113.693 1.00 34.72 191 VAL A N 1
ATOM 1439 C CA . VAL A 1 191 ? 5.890 24.925 114.386 1.00 37.36 191 VAL A CA 1
ATOM 1440 C C . VAL A 1 191 ? 5.574 23.962 115.523 1.00 37.77 191 VAL A C 1
ATOM 1441 O O . VAL A 1 191 ? 4.553 24.095 116.199 1.00 37.39 191 VAL A O 1
ATOM 1445 N N . GLN A 1 192 ? 6.450 22.987 115.726 1.00 37.41 192 GLN A N 1
ATOM 1446 C CA . GLN A 1 192 ? 6.270 22.021 116.800 1.00 39.29 192 GLN A CA 1
ATOM 1447 C C . GLN A 1 192 ? 6.977 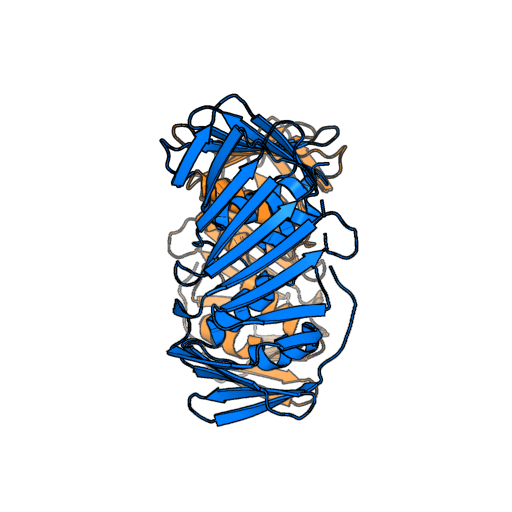22.543 118.042 1.00 38.40 192 GLN A C 1
ATOM 1448 O O . GLN A 1 192 ? 6.518 22.346 119.168 1.00 38.49 192 GLN A O 1
ATOM 1454 N N . GLU A 1 193 ? 8.099 23.218 117.817 1.00 36.69 193 GLU A N 1
ATOM 1455 C CA . GLU A 1 193 ? 8.894 23.800 118.888 1.00 36.01 193 GLU A CA 1
ATOM 1456 C C . GLU A 1 193 ? 9.718 24.917 118.259 1.00 33.97 193 GLU A C 1
ATOM 1457 O O . GLU A 1 193 ? 9.880 24.949 117.038 1.00 30.97 193 GLU A O 1
ATOM 1463 N N . GLU A 1 194 ? 10.219 25.834 119.085 1.00 30.89 194 GLU A N 1
ATOM 1464 C CA . GLU A 1 194 ? 11.042 26.933 118.591 1.00 30.26 194 GLU A CA 1
ATOM 1465 C C . GLU A 1 194 ? 12.157 26.298 117.762 1.00 27.70 194 GLU A C 1
ATOM 1466 O O . GLU A 1 194 ? 12.822 25.363 118.214 1.00 25.60 194 GLU A O 1
ATOM 1472 N N . THR A 1 195 ? 12.352 26.805 116.547 1.00 25.16 195 THR A N 1
ATOM 1473 C CA . THR A 1 195 ? 13.339 26.252 115.626 1.00 24.59 195 THR A CA 1
ATOM 1474 C C . THR A 1 195 ? 14.301 27.317 115.099 1.00 24.87 195 THR A C 1
ATOM 1475 O O . THR A 1 195 ? 13.869 28.357 114.601 1.00 24.36 195 THR A O 1
ATOM 1479 N N . LYS A 1 196 ? 15.598 27.040 115.206 1.00 23.66 196 LYS A N 1
ATOM 1480 C CA . LYS A 1 196 ? 16.630 27.972 114.767 1.00 24.23 196 LYS A CA 1
ATOM 1481 C C . LYS A 1 196 ? 17.731 27.306 113.945 1.00 23.49 196 LYS A C 1
ATOM 1482 O O . LYS A 1 196 ? 18.221 26.229 114.295 1.00 22.93 196 LYS A O 1
ATOM 1488 N N . SER A 1 197 ? 18.125 27.959 112.855 1.00 22.36 197 SER A N 1
ATOM 1489 C CA . SER A 1 197 ? 19.205 27.461 112.001 1.00 24.47 197 SER A CA 1
ATOM 1490 C C . SER A 1 197 ? 19.725 28.640 111.176 1.00 23.39 197 SER A C 1
ATOM 1491 O O . SER A 1 197 ? 19.045 29.651 111.047 1.00 26.68 197 SER A O 1
ATOM 1494 N N . ALA A 1 198 ? 20.928 28.522 110.632 1.00 24.80 198 ALA A N 1
ATOM 1495 C CA . ALA A 1 198 ? 21.503 29.604 109.836 1.00 23.32 198 ALA A CA 1
ATOM 1496 C C . ALA A 1 198 ? 21.981 29.045 108.506 1.00 23.38 198 ALA A C 1
ATOM 1497 O O . ALA A 1 198 ? 22.308 27.862 108.413 1.00 20.31 198 ALA A O 1
ATOM 1499 N N . TYR A 1 199 ? 22.033 29.900 107.484 1.00 20.21 199 TYR A N 1
ATOM 1500 C CA . TYR A 1 199 ? 22.438 29.475 106.151 1.00 21.16 199 TYR A CA 1
ATOM 1501 C C . TYR A 1 199 ? 23.256 30.540 105.435 1.00 20.85 199 TYR A C 1
ATOM 1502 O O . TYR A 1 199 ? 23.248 31.706 105.833 1.00 21.99 199 TYR A O 1
ATOM 1511 N N . GLY A 1 200 ? 23.950 30.129 104.376 1.00 19.00 200 GLY A N 1
ATOM 1512 C CA . GLY A 1 200 ? 24.757 31.055 103.599 1.00 20.85 200 GLY A CA 1
ATOM 1513 C C . GLY A 1 200 ? 23.911 31.993 102.750 1.00 21.41 200 GLY A C 1
ATOM 1514 O O . GLY A 1 200 ? 23.051 31.554 101.975 1.00 21.44 200 GLY A O 1
ATOM 1515 N N . VAL A 1 201 ? 24.148 33.293 102.893 1.00 23.21 201 VAL A N 1
ATOM 1516 C CA . VAL A 1 201 ? 23.397 34.289 102.131 1.00 24.57 201 VAL A CA 1
ATOM 1517 C C . VAL A 1 201 ? 23.549 34.126 100.615 1.00 24.61 201 VAL A C 1
ATOM 1518 O O . VAL A 1 201 ? 22.581 34.280 99.865 1.00 25.92 201 VAL A O 1
ATOM 1522 N N . SER A 1 202 ? 24.765 33.823 100.169 1.00 25.37 202 SER A N 1
ATOM 1523 C CA . SER A 1 202 ? 25.054 33.643 98.746 1.00 25.92 202 SER A CA 1
ATOM 1524 C C . SER A 1 202 ? 24.120 32.635 98.096 1.00 23.37 202 SER A C 1
ATOM 1525 O O . SER A 1 202 ? 23.602 32.869 97.003 1.00 22.77 202 SER A O 1
ATOM 1528 N N . TYR A 1 203 ? 23.920 31.511 98.772 1.00 21.02 203 TYR A N 1
ATOM 1529 C CA . TYR A 1 203 ? 23.062 30.451 98.264 1.00 21.46 203 TYR A CA 1
ATOM 1530 C C . TYR A 1 203 ? 21.591 30.823 98.241 1.00 21.65 203 TYR A C 1
ATOM 1531 O O . TYR A 1 203 ? 20.901 30.558 97.259 1.00 20.20 203 TYR A O 1
ATOM 1540 N N . LEU A 1 204 ? 21.110 31.435 99.320 1.00 21.34 204 LEU A N 1
ATOM 1541 C CA . LEU A 1 204 ? 19.711 31.839 99.379 1.00 23.25 204 LEU A CA 1
ATOM 1542 C C . LEU A 1 204 ? 19.415 32.854 98.283 1.00 22.60 204 LEU A C 1
ATOM 1543 O O . LEU A 1 204 ? 18.348 32.823 97.665 1.00 21.62 204 LEU A O 1
ATOM 1548 N N . SER A 1 205 ? 20.370 33.746 98.040 1.00 23.14 205 SER A N 1
ATOM 1549 C CA . SER A 1 205 ? 20.214 34.767 97.012 1.00 25.14 205 SER A CA 1
ATOM 1550 C C . SER A 1 205 ? 19.975 34.125 95.641 1.00 26.93 205 SER A C 1
ATOM 1551 O O . SER A 1 205 ? 19.049 34.507 94.919 1.00 25.61 205 SER A O 1
ATOM 1554 N N . ASP A 1 206 ? 20.802 33.144 95.287 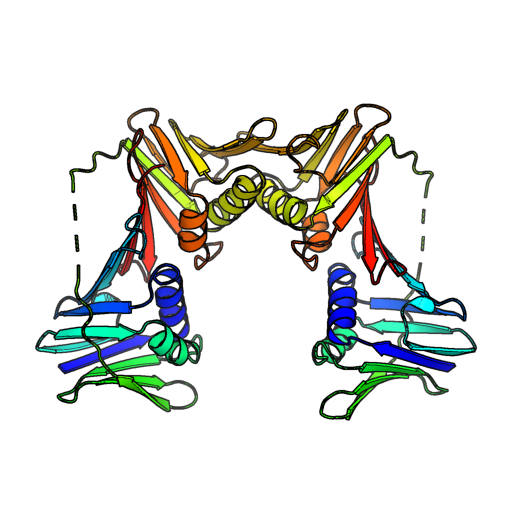1.00 26.92 206 ASP A N 1
ATOM 1555 C CA . ASP A 1 206 ? 20.650 32.462 94.005 1.00 28.63 206 ASP A CA 1
ATOM 1556 C C . ASP A 1 206 ? 19.348 31.661 93.920 1.00 27.99 206 ASP A C 1
ATOM 1557 O O . ASP A 1 206 ? 18.802 31.459 92.838 1.00 29.55 206 ASP A O 1
ATOM 1562 N N . MET A 1 207 ? 18.856 31.213 95.069 1.00 26.44 207 MET A N 1
ATOM 1563 C CA . MET A 1 207 ? 17.628 30.430 95.141 1.00 26.54 207 MET A CA 1
ATOM 1564 C C . MET A 1 207 ? 16.354 31.244 94.923 1.00 26.36 207 MET A C 1
ATOM 1565 O O . MET A 1 207 ? 15.415 30.770 94.290 1.00 26.35 207 MET A O 1
ATOM 1570 N N . VAL A 1 208 ? 16.317 32.472 95.435 1.00 26.68 208 VAL A N 1
ATOM 1571 C CA . VAL A 1 208 ? 15.115 33.290 95.296 1.00 27.06 208 VAL A CA 1
ATOM 1572 C C . VAL A 1 208 ? 15.223 34.398 94.251 1.00 28.56 208 VAL A C 1
ATOM 1573 O O . VAL A 1 208 ? 14.248 35.095 93.978 1.00 26.23 208 VAL A O 1
ATOM 1577 N N . LYS A 1 209 ? 16.404 34.547 93.666 1.00 30.83 209 LYS A N 1
ATOM 1578 C CA . LYS A 1 209 ? 16.636 35.571 92.653 1.00 33.87 209 LYS A CA 1
ATOM 1579 C C . LYS A 1 209 ? 15.615 35.499 91.523 1.00 33.11 209 LYS A C 1
ATOM 1580 O O . LYS A 1 209 ? 15.041 36.517 91.132 1.00 31.83 209 LYS A O 1
ATOM 1586 N N . GLY A 1 210 ? 15.393 34.292 91.011 1.00 32.74 210 GLY A N 1
ATOM 1587 C CA . GLY A 1 210 ? 14.461 34.098 89.916 1.00 33.83 210 GLY A CA 1
ATOM 1588 C C . GLY A 1 210 ? 12.990 34.093 90.286 1.00 34.90 210 GLY A C 1
ATOM 1589 O O . GLY A 1 210 ? 12.130 34.101 89.401 1.00 35.51 210 GLY A O 1
ATOM 1590 N N . LEU A 1 211 ? 12.690 34.087 91.581 1.00 34.94 211 LEU A N 1
ATOM 1591 C CA . LEU A 1 211 ? 11.303 34.081 92.037 1.00 35.82 211 LEU A CA 1
ATOM 1592 C C . LEU A 1 211 ? 10.612 35.405 91.773 1.00 36.63 211 LEU A C 1
ATOM 1593 O O . LEU A 1 211 ? 11.256 36.449 91.699 1.00 36.47 211 LEU A O 1
ATOM 1598 N N . GLY A 1 212 ? 9.293 35.349 91.635 1.00 36.70 212 GLY A N 1
ATOM 1599 C CA . GLY A 1 212 ? 8.528 36.557 91.424 1.00 38.81 212 GLY A CA 1
ATOM 1600 C C . GLY A 1 212 ? 8.194 37.106 92.797 1.00 39.81 212 GLY A C 1
ATOM 1601 O O . GLY A 1 212 ? 8.152 36.357 93.777 1.00 39.17 212 GLY A O 1
ATOM 1602 N N . LYS A 1 213 ? 7.962 38.411 92.876 1.00 40.70 213 LYS A N 1
ATOM 1603 C CA . LYS A 1 213 ? 7.634 39.055 94.143 1.00 42.35 213 LYS A CA 1
ATOM 1604 C C . LYS A 1 213 ? 6.365 38.484 94.775 1.00 41.08 213 LYS A C 1
ATOM 1605 O O . LYS A 1 213 ? 6.241 38.440 96.000 1.00 40.97 213 LYS A O 1
ATOM 1611 N N . ALA A 1 214 ? 5.428 38.046 93.937 1.00 39.85 214 ALA A N 1
ATOM 1612 C CA . ALA A 1 214 ? 4.158 37.502 94.416 1.00 38.64 214 ALA A CA 1
ATOM 1613 C C . ALA A 1 214 ? 4.079 35.975 94.432 1.00 37.30 214 ALA A C 1
ATOM 1614 O O . ALA A 1 214 ? 3.020 35.408 94.714 1.00 36.20 214 ALA A O 1
ATOM 1616 N N . ASP A 1 215 ? 5.185 35.305 94.121 1.00 35.88 215 ASP A N 1
ATOM 1617 C CA . ASP A 1 215 ? 5.200 33.846 94.136 1.00 35.26 215 ASP A CA 1
ATOM 1618 C C . ASP A 1 215 ? 5.147 33.321 95.570 1.00 34.26 215 ASP A C 1
ATOM 1619 O O . ASP A 1 215 ? 5.689 33.939 96.488 1.00 34.96 215 ASP A O 1
ATOM 1624 N N . GLU A 1 216 ? 4.493 32.177 95.750 1.00 32.53 216 GLU A N 1
ATOM 1625 C CA . GLU A 1 216 ? 4.355 31.539 97.058 1.00 33.20 216 GLU A CA 1
ATOM 1626 C C . GLU A 1 216 ? 5.528 30.591 97.285 1.00 31.55 216 GLU A C 1
ATOM 1627 O O . GLU A 1 216 ? 5.818 29.759 96.431 1.00 30.08 216 GLU A O 1
ATOM 1633 N N . VAL A 1 217 ? 6.192 30.705 98.434 1.00 29.84 217 VAL A N 1
ATOM 1634 C CA . VAL A 1 217 ? 7.322 29.830 98.739 1.00 28.89 217 VAL A CA 1
ATOM 1635 C C . VAL A 1 217 ? 7.124 29.125 100.079 1.00 26.80 217 VAL A C 1
ATOM 1636 O O . VAL A 1 217 ? 6.789 29.758 101.082 1.00 27.78 217 VAL A O 1
ATOM 1640 N N . THR A 1 218 ? 7.322 27.812 100.097 1.00 24.22 218 THR A N 1
ATOM 1641 C CA . THR A 1 218 ? 7.175 27.044 101.330 1.00 24.46 218 THR A CA 1
ATOM 1642 C C . THR A 1 218 ? 8.550 26.650 101.858 1.00 24.41 218 THR A C 1
ATOM 1643 O O . THR A 1 218 ? 9.358 26.070 101.131 1.00 23.61 218 THR A O 1
ATOM 1647 N N . ILE A 1 219 ? 8.809 26.974 103.122 1.00 24.42 219 ILE A N 1
ATOM 1648 C CA . ILE A 1 219 ? 10.089 26.658 103.752 1.00 23.56 219 ILE A CA 1
ATOM 1649 C C . ILE A 1 219 ? 9.905 25.732 104.945 1.00 24.13 219 ILE A C 1
ATOM 1650 O O . ILE A 1 219 ? 9.021 25.934 105.777 1.00 23.91 219 ILE A O 1
ATOM 1655 N N . LYS A 1 220 ? 10.734 24.699 105.011 1.00 21.75 220 LYS A N 1
ATOM 1656 C CA . LYS A 1 220 ? 10.696 23.764 106.119 1.00 22.82 220 LYS A CA 1
ATOM 1657 C C . LYS A 1 220 ? 12.121 23.627 106.626 1.00 22.28 220 LYS A C 1
ATOM 1658 O O . LYS A 1 220 ? 13.055 23.520 105.829 1.00 21.08 220 LYS A O 1
ATOM 1664 N N . PHE A 1 221 ? 12.296 23.666 107.943 1.00 22.84 221 PHE A N 1
ATOM 1665 C CA . PHE A 1 221 ? 13.621 23.499 108.526 1.00 22.81 221 PHE A CA 1
ATOM 1666 C C . PHE A 1 221 ? 13.580 22.977 109.962 1.00 23.62 221 PHE A C 1
ATOM 1667 O O . PHE A 1 221 ? 12.514 22.652 110.490 1.00 22.44 221 PHE A O 1
ATOM 1675 N N . GLY A 1 222 ? 14.752 22.853 110.569 1.00 25.23 222 GLY A N 1
ATOM 1676 C CA . GLY A 1 222 ? 14.843 22.355 111.931 1.00 25.21 222 GLY A CA 1
ATOM 1677 C C . GLY A 1 222 ? 16.083 22.922 112.587 1.00 24.00 222 GLY A C 1
ATOM 1678 O O . GLY A 1 222 ? 16.864 23.605 111.932 1.00 22.59 222 GLY A O 1
ATOM 1679 N N . ASN A 1 223 ? 16.268 22.647 113.873 1.00 25.17 223 ASN A N 1
ATOM 1680 C CA . ASN A 1 223 ? 17.424 23.159 114.603 1.00 27.18 223 ASN A CA 1
ATOM 1681 C C . ASN A 1 223 ? 18.754 22.648 114.049 1.00 29.28 223 ASN A C 1
ATOM 1682 O O . ASN A 1 223 ? 19.014 21.440 114.035 1.00 29.37 223 ASN A O 1
ATOM 1687 N N . GLU A 1 224 ? 19.585 23.578 113.582 1.00 28.43 224 GLU A N 1
ATOM 1688 C CA . GLU A 1 224 ? 20.892 23.249 113.020 1.00 30.81 224 GLU A CA 1
ATOM 1689 C C . GLU A 1 224 ? 20.766 22.250 111.867 1.00 30.55 224 GLU A C 1
ATOM 1690 O O . GLU A 1 224 ? 21.676 21.457 111.616 1.00 31.77 224 GLU A O 1
ATOM 1696 N N . MET A 1 225 ? 19.637 22.297 111.171 1.00 27.59 225 MET A N 1
ATOM 1697 C CA . MET A 1 225 ? 19.374 21.393 110.059 1.00 29.91 225 MET A CA 1
ATOM 1698 C C . MET A 1 225 ? 19.307 22.119 108.724 1.00 27.98 225 MET A C 1
ATOM 1699 O O . MET A 1 225 ? 19.282 23.351 108.668 1.00 26.53 225 MET A O 1
ATOM 1704 N N . PRO A 1 226 ? 19.281 21.353 107.627 1.00 27.70 226 PRO A N 1
ATOM 1705 C CA . PRO A 1 226 ? 19.201 21.945 106.293 1.00 27.08 226 PRO A CA 1
ATOM 1706 C C . PRO A 1 226 ? 17.796 22.497 106.131 1.00 25.70 226 PRO A C 1
ATOM 1707 O O . PRO A 1 226 ? 16.886 22.140 106.891 1.00 24.53 226 PRO A O 1
ATOM 1711 N N . MET A 1 227 ? 17.609 23.377 105.159 1.00 25.56 227 MET A N 1
ATOM 1712 C CA . MET A 1 227 ? 16.281 23.914 104.929 1.00 26.69 227 MET A CA 1
ATOM 1713 C C . MET A 1 227 ? 15.795 23.458 103.555 1.00 24.86 227 MET A C 1
ATOM 1714 O O . MET A 1 227 ? 16.574 23.350 102.610 1.00 23.11 227 MET A O 1
ATOM 1719 N N . GLN A 1 228 ? 14.503 23.182 103.462 1.00 22.99 228 GLN A N 1
ATOM 1720 C CA . GLN A 1 228 ? 13.900 22.761 102.209 1.00 24.30 228 GLN A CA 1
ATOM 1721 C C . GLN A 1 228 ? 12.984 23.884 101.751 1.00 23.06 228 GLN A C 1
ATOM 1722 O O . GLN A 1 228 ? 12.098 24.306 102.493 1.00 25.06 228 GLN A O 1
ATOM 1728 N N . MET A 1 229 ? 13.209 24.378 100.540 1.00 23.42 229 MET A N 1
ATOM 1729 C CA . MET A 1 229 ? 12.381 25.437 99.988 1.00 24.39 229 MET A CA 1
ATOM 1730 C C . MET A 1 229 ? 11.662 24.903 98.750 1.00 25.32 229 MET A C 1
ATOM 1731 O O . MET A 1 229 ? 12.291 24.322 97.858 1.00 25.00 229 MET A O 1
ATOM 1736 N N . GLU A 1 230 ? 10.350 25.113 98.695 1.00 25.20 230 GLU A N 1
ATOM 1737 C CA . GLU A 1 230 ? 9.541 24.629 97.582 1.00 25.63 230 GLU A CA 1
ATOM 1738 C C . GLU A 1 230 ? 8.753 25.739 96.901 1.00 24.80 230 GLU A C 1
ATOM 1739 O O . GLU A 1 230 ? 8.237 26.646 97.558 1.00 24.59 230 GLU A O 1
ATOM 1745 N N . TYR A 1 231 ? 8.660 25.637 95.582 1.00 23.89 231 TYR A N 1
ATOM 1746 C CA . TYR A 1 231 ? 7.909 26.566 94.743 1.00 26.16 231 TYR A CA 1
ATOM 1747 C C . TYR A 1 231 ? 7.086 25.701 93.790 1.00 26.30 231 TYR A C 1
ATOM 1748 O O . TYR A 1 231 ? 7.612 24.753 93.209 1.00 24.41 231 TYR A O 1
ATOM 1757 N N . TYR A 1 232 ? 5.804 26.012 93.627 1.00 27.09 232 TYR A N 1
ATOM 1758 C CA . TYR A 1 232 ? 4.965 25.226 92.728 1.00 29.77 232 TYR A CA 1
ATOM 1759 C C . TYR A 1 232 ? 4.676 25.927 91.408 1.00 30.36 232 TYR A C 1
ATOM 1760 O O . TYR A 1 232 ? 4.504 27.147 91.364 1.00 31.23 232 TYR A O 1
ATOM 1769 N N . ILE A 1 233 ? 4.644 25.145 90.331 1.00 30.64 233 ILE A N 1
ATOM 1770 C CA . ILE A 1 233 ? 4.348 25.664 89.001 1.00 30.58 233 ILE A CA 1
ATOM 1771 C C . ILE A 1 233 ? 3.071 24.980 88.510 1.00 29.28 233 ILE A C 1
ATOM 1772 O O . ILE A 1 233 ? 2.980 23.749 88.508 1.00 27.56 233 ILE A O 1
ATOM 1777 N N . ARG A 1 234 ? 2.089 25.782 88.106 1.00 28.29 234 ARG A N 1
ATOM 1778 C CA . ARG A 1 234 ? 0.810 25.263 87.636 1.00 28.75 234 ARG A CA 1
ATOM 1779 C C . ARG A 1 234 ? 0.255 24.270 88.668 1.00 28.75 234 ARG A C 1
ATOM 1780 O O . ARG A 1 234 ? -0.341 23.255 88.312 1.00 30.30 234 ARG A O 1
ATOM 1788 N N . ASP A 1 235 ? 0.478 24.582 89.944 1.00 30.11 235 ASP A N 1
ATOM 1789 C CA . ASP A 1 235 ? 0.035 23.774 91.084 1.00 30.72 235 ASP A CA 1
ATOM 1790 C C . ASP A 1 235 ? 0.612 22.371 91.212 1.00 29.72 235 ASP A C 1
ATOM 1791 O O . ASP A 1 235 ? 0.968 21.951 92.309 1.00 29.20 235 ASP A O 1
ATOM 1796 N N . GLU A 1 236 ? 0.690 21.645 90.103 1.00 27.20 236 GLU A N 1
ATOM 1797 C CA . GLU A 1 236 ? 1.183 20.271 90.116 1.00 28.26 236 GLU A CA 1
ATOM 1798 C C . GLU A 1 236 ? 2.698 20.123 90.023 1.00 26.44 236 GLU A C 1
ATOM 1799 O O . GLU A 1 236 ? 3.251 19.134 90.493 1.00 26.58 236 GLU A O 1
ATOM 1805 N N . GLY A 1 237 ? 3.362 21.089 89.400 1.00 25.33 237 GLY A N 1
ATOM 1806 C CA . GLY A 1 237 ? 4.805 21.013 89.270 1.00 24.84 237 GLY A CA 1
ATOM 1807 C C . GLY A 1 237 ? 5.506 21.580 90.489 1.00 25.70 237 GLY A C 1
ATOM 1808 O O . GLY A 1 237 ? 4.949 22.425 91.195 1.00 25.35 237 GLY A O 1
ATOM 1809 N N . ARG A 1 238 ? 6.729 21.128 90.744 1.00 24.70 238 ARG A N 1
ATOM 1810 C CA . ARG A 1 238 ? 7.453 21.632 91.899 1.00 26.09 238 ARG A CA 1
ATOM 1811 C C . ARG A 1 238 ? 8.957 21.700 91.740 1.00 24.42 238 ARG A C 1
ATOM 1812 O O . ARG A 1 238 ? 9.592 20.794 91.195 1.00 22.03 238 ARG A O 1
ATOM 1820 N N . LEU A 1 239 ? 9.501 22.813 92.212 1.00 22.08 239 LEU A N 1
ATOM 1821 C CA . LEU A 1 239 ? 10.929 23.058 92.223 1.00 21.25 239 LEU A CA 1
ATOM 1822 C C . LEU A 1 239 ? 11.277 23.033 93.704 1.00 22.09 239 LEU A C 1
ATOM 1823 O O . LEU A 1 239 ? 10.687 23.774 94.502 1.00 21.29 239 LEU A O 1
ATOM 1828 N N . THR A 1 240 ? 12.220 22.174 94.072 1.00 22.88 240 THR A N 1
ATOM 1829 C CA . THR A 1 240 ? 12.631 22.038 95.459 1.00 22.10 240 THR A CA 1
ATOM 1830 C C . THR A 1 240 ? 14.139 22.190 95.616 1.00 23.21 240 THR A C 1
ATOM 1831 O O . THR A 1 240 ? 14.906 21.656 94.818 1.00 22.65 240 THR A O 1
ATOM 1835 N N . PHE A 1 241 ? 14.542 22.924 96.651 1.00 22.17 241 PHE A N 1
ATOM 1836 C CA . PHE A 1 241 ? 15.946 23.130 96.991 1.00 23.25 241 PHE A CA 1
ATOM 1837 C C . PHE A 1 241 ? 16.163 22.596 98.421 1.00 22.99 241 PHE A C 1
ATOM 1838 O O . PHE A 1 241 ? 15.305 22.765 99.295 1.00 21.54 241 PHE A O 1
ATOM 1846 N N . LEU A 1 242 ? 17.298 21.949 98.659 1.00 23.94 242 LEU A N 1
ATOM 1847 C CA . LEU A 1 242 ? 17.630 21.482 100.006 1.00 23.56 242 LEU A CA 1
ATOM 1848 C C . LEU A 1 242 ? 18.986 22.124 100.246 1.00 22.83 242 LEU A C 1
ATOM 1849 O O . LEU A 1 242 ? 19.965 21.795 99.581 1.00 23.55 242 LEU A O 1
ATOM 1854 N N . LEU A 1 243 ? 19.026 23.056 101.190 1.00 21.46 243 LEU A N 1
ATOM 1855 C CA . LEU A 1 243 ? 20.240 23.806 101.491 1.00 23.21 243 LEU A CA 1
ATOM 1856 C C . LEU A 1 243 ? 20.887 23.423 102.826 1.00 21.28 243 LEU A C 1
ATOM 1857 O O . LEU A 1 243 ? 20.234 23.452 103.869 1.00 19.63 243 LEU A O 1
ATOM 1862 N N . ALA A 1 244 ? 22.170 23.069 102.785 1.00 19.92 244 ALA A N 1
ATOM 1863 C CA . ALA A 1 244 ? 22.901 22.694 103.991 1.00 20.31 244 ALA A CA 1
ATOM 1864 C C . ALA A 1 244 ? 23.032 23.884 104.947 1.00 21.25 244 ALA A C 1
ATOM 1865 O O . ALA A 1 244 ? 23.126 25.032 104.516 1.00 20.75 244 ALA A O 1
ATOM 1867 N N . PRO A 1 245 ? 23.023 23.619 106.259 1.00 22.82 245 PRO A N 1
ATOM 1868 C CA . PRO A 1 245 ? 23.149 24.695 107.246 1.00 26.63 245 PRO A CA 1
ATOM 1869 C C . PRO A 1 245 ? 24.586 25.217 107.329 1.00 28.88 245 PRO A C 1
ATOM 1870 O O . PRO A 1 245 ? 25.526 24.537 106.929 1.00 29.16 245 PRO A O 1
ATOM 1874 N N . ARG A 1 246 ? 24.746 26.436 107.827 1.00 31.64 246 ARG A N 1
ATOM 1875 C CA . ARG A 1 246 ? 26.072 27.009 107.992 1.00 36.34 246 ARG A CA 1
ATOM 1876 C C . ARG A 1 246 ? 26.485 26.852 109.453 1.00 37.94 246 ARG A C 1
ATOM 1877 O O . ARG A 1 246 ? 27.575 26.300 109.699 1.00 39.96 246 ARG A O 1
ATOM 1885 N N . PRO B 1 2 ? 20.248 80.606 72.358 1.00 40.91 2 PRO B N 1
ATOM 1886 C CA . PRO B 1 2 ? 20.713 79.397 71.639 1.00 38.72 2 PRO B CA 1
ATOM 1887 C C . PRO B 1 2 ? 21.979 78.833 72.279 1.00 37.41 2 PRO B C 1
ATOM 1888 O O . PRO B 1 2 ? 22.706 79.548 72.981 1.00 36.55 2 PRO B O 1
ATOM 1892 N N . PHE B 1 3 ? 22.243 77.553 72.030 1.00 33.34 3 PHE B N 1
ATOM 1893 C CA . PHE B 1 3 ? 23.421 76.910 72.595 1.00 30.57 3 PHE B CA 1
ATOM 1894 C C . PHE B 1 3 ? 23.756 75.582 71.938 1.00 28.57 3 PHE B C 1
ATOM 1895 O O . PHE B 1 3 ? 22.976 75.035 71.161 1.00 28.72 3 PHE B O 1
ATOM 1903 N N . GLU B 1 4 ? 24.946 75.090 72.251 1.00 28.22 4 GLU B N 1
ATOM 1904 C CA . GLU B 1 4 ? 25.411 73.796 71.783 1.00 27.68 4 GLU B CA 1
ATOM 1905 C C . GLU B 1 4 ? 26.173 73.228 72.969 1.00 24.30 4 GLU B C 1
ATOM 1906 O O . GLU B 1 4 ? 27.182 73.789 73.404 1.00 25.38 4 GLU B O 1
ATOM 1912 N N . ILE B 1 5 ? 25.662 72.127 73.507 1.00 24.15 5 ILE B N 1
ATOM 1913 C CA . ILE B 1 5 ? 26.252 71.479 74.676 1.00 21.84 5 ILE B CA 1
ATOM 1914 C C . ILE B 1 5 ? 26.527 70.011 74.352 1.00 19.11 5 ILE B C 1
ATOM 1915 O O . ILE B 1 5 ? 25.659 69.311 73.846 1.00 20.13 5 ILE B O 1
ATOM 1920 N N . VAL B 1 6 ? 27.742 69.558 74.641 1.00 19.43 6 VAL B N 1
ATOM 1921 C CA . VAL B 1 6 ? 28.137 68.182 74.348 1.00 19.29 6 VAL B CA 1
ATOM 1922 C C . VAL B 1 6 ? 28.559 67.466 75.623 1.00 19.11 6 VAL B C 1
ATOM 1923 O O . VAL B 1 6 ? 29.321 68.010 76.434 1.00 17.89 6 VAL B O 1
ATOM 1927 N N . PHE B 1 7 ? 28.066 66.242 75.786 1.00 19.67 7 PHE B N 1
ATOM 1928 C CA . PHE B 1 7 ? 28.378 65.419 76.952 1.00 20.14 7 PHE B CA 1
ATOM 1929 C C . PHE B 1 7 ? 28.931 64.078 76.474 1.00 21.29 7 PHE B C 1
ATOM 1930 O O . PHE B 1 7 ? 28.348 63.443 75.590 1.00 21.89 7 PHE B O 1
ATOM 1938 N N . GLU B 1 8 ? 30.050 63.648 77.051 1.00 21.43 8 GLU B N 1
ATOM 1939 C CA . GLU B 1 8 ? 30.649 62.371 76.673 1.00 22.34 8 GLU B CA 1
ATOM 1940 C C . GLU B 1 8 ? 30.146 61.269 77.613 1.00 24.26 8 GLU B C 1
ATOM 1941 O O . GLU B 1 8 ? 30.448 61.271 78.814 1.00 24.99 8 GLU B O 1
ATOM 1947 N N . GLY B 1 9 ? 29.373 60.337 77.061 1.00 24.10 9 GLY B N 1
ATOM 1948 C CA . GLY B 1 9 ? 28.825 59.247 77.855 1.00 24.75 9 GLY B CA 1
ATOM 1949 C C . GLY B 1 9 ? 27.307 59.314 77.847 1.00 24.89 9 GLY B C 1
ATOM 1950 O O . GLY B 1 9 ? 26.676 59.470 78.891 1.00 26.20 9 GLY B O 1
ATOM 1951 N N . ALA B 1 10 ? 26.723 59.194 76.656 1.00 25.45 10 ALA B N 1
ATOM 1952 C CA . ALA B 1 10 ? 25.277 59.268 76.475 1.00 24.03 10 ALA B CA 1
ATOM 1953 C C . ALA B 1 10 ? 24.466 58.419 77.454 1.00 24.35 10 ALA B C 1
ATOM 1954 O O . ALA B 1 10 ? 23.461 58.886 77.996 1.00 22.62 10 ALA B O 1
ATOM 1956 N N . LYS B 1 11 ? 24.890 57.178 77.676 1.00 24.56 11 LYS B N 1
ATOM 1957 C CA . LYS B 1 11 ? 24.167 56.308 78.597 1.00 26.59 11 LYS B CA 1
ATOM 1958 C C . LYS B 1 11 ? 24.183 56.815 80.037 1.00 25.03 11 LYS B C 1
ATOM 1959 O O . LYS B 1 11 ? 23.169 56.737 80.730 1.00 23.60 11 LYS B O 1
ATOM 1965 N N . GLU B 1 12 ? 25.323 57.319 80.496 1.00 24.98 12 GLU B N 1
ATOM 1966 C CA . GLU B 1 12 ? 25.380 57.820 81.863 1.00 27.16 12 GLU B CA 1
ATOM 1967 C C . GLU B 1 12 ? 24.455 59.022 82.015 1.00 25.75 12 GLU B C 1
ATOM 1968 O O . GLU B 1 12 ? 23.837 59.211 83.063 1.00 25.98 12 GLU B O 1
ATOM 1974 N N . PHE B 1 13 ? 24.349 59.833 80.967 1.00 24.39 13 PHE B N 1
ATOM 1975 C CA . PHE B 1 13 ? 23.484 60.999 81.026 1.00 22.65 13 PHE B CA 1
ATOM 1976 C C . PHE B 1 13 ? 22.030 60.540 81.106 1.00 22.37 13 PHE B C 1
ATOM 1977 O O . PHE B 1 13 ? 21.229 61.089 81.872 1.00 21.51 13 PHE B O 1
ATOM 1985 N N . ALA B 1 14 ? 21.695 59.530 80.307 1.00 21.18 14 ALA B N 1
ATOM 1986 C CA . ALA B 1 14 ? 20.343 58.984 80.277 1.00 22.72 14 ALA B CA 1
ATOM 1987 C C . ALA B 1 14 ? 19.968 58.427 81.653 1.00 23.27 14 ALA B C 1
ATOM 1988 O O . ALA B 1 14 ? 18.848 58.627 82.131 1.00 22.78 14 ALA B O 1
ATOM 1990 N N . GLN B 1 15 ? 20.916 57.733 82.281 1.00 25.14 15 GLN B N 1
ATOM 1991 C CA . GLN B 1 15 ? 20.707 57.149 83.602 1.00 27.60 15 GLN B CA 1
ATOM 1992 C C . GLN B 1 15 ? 20.445 58.238 84.646 1.00 28.54 15 GLN B C 1
ATOM 1993 O O . GLN B 1 15 ? 19.574 58.086 85.508 1.00 28.37 15 GLN B O 1
ATOM 1999 N N . LEU B 1 16 ? 21.191 59.336 84.550 1.00 27.85 16 LEU B N 1
ATOM 2000 C CA . LEU B 1 16 ? 21.020 60.465 85.458 1.00 28.44 16 LEU B CA 1
ATOM 2001 C C . LEU B 1 16 ? 19.605 61.037 85.320 1.00 29.18 16 LEU B C 1
ATOM 2002 O O . LEU B 1 16 ? 18.905 61.223 86.318 1.00 28.36 16 LEU B O 1
ATOM 2007 N N . ILE B 1 17 ? 19.184 61.317 84.088 1.00 28.77 17 ILE B N 1
ATOM 2008 C CA . ILE B 1 17 ? 17.847 61.854 83.856 1.00 30.22 17 ILE B CA 1
ATOM 2009 C C . ILE B 1 17 ? 16.778 60.892 84.379 1.00 32.10 17 ILE B C 1
ATOM 2010 O O . ILE B 1 17 ? 15.763 61.318 84.927 1.00 33.69 17 ILE B O 1
ATOM 2015 N N . ASP B 1 18 ? 17.004 59.595 84.210 1.00 32.50 18 ASP B N 1
ATOM 2016 C CA . ASP B 1 18 ? 16.051 58.599 84.690 1.00 34.69 18 ASP B CA 1
ATOM 2017 C C . ASP B 1 18 ? 15.948 58.654 86.219 1.00 33.70 18 ASP B C 1
ATOM 2018 O O . ASP B 1 18 ? 14.852 58.727 86.774 1.00 32.99 18 ASP B O 1
ATOM 2023 N N . THR B 1 19 ? 17.101 58.624 86.882 1.00 33.94 19 THR B N 1
ATOM 2024 C CA . THR B 1 19 ? 17.179 58.653 88.340 1.00 33.75 19 THR B CA 1
ATOM 2025 C C . THR B 1 19 ? 16.528 59.900 88.931 1.00 33.50 19 THR B C 1
ATOM 2026 O O . THR B 1 19 ? 15.901 59.837 89.983 1.00 34.43 19 THR B O 1
ATOM 2030 N N . ALA B 1 20 ? 16.672 61.027 88.244 1.00 32.72 20 ALA B N 1
ATOM 2031 C CA . ALA B 1 20 ? 16.111 62.289 88.712 1.00 33.49 20 ALA B CA 1
ATOM 2032 C C . ALA B 1 20 ? 14.653 62.511 88.323 1.00 33.14 20 ALA B C 1
ATOM 2033 O O . ALA B 1 20 ? 14.007 63.417 88.846 1.00 32.90 20 ALA B O 1
ATOM 2035 N N . SER B 1 21 ? 14.129 61.674 87.432 1.00 33.04 21 SER B N 1
ATOM 2036 C CA . SER B 1 21 ? 12.762 61.842 86.936 1.00 34.23 21 SER B CA 1
ATOM 2037 C C . SER B 1 21 ? 11.691 60.807 87.311 1.00 33.10 21 SER B C 1
ATOM 2038 O O . SER B 1 21 ? 10.606 60.814 86.732 1.00 32.56 21 SER B O 1
ATOM 2041 N N . LYS B 1 22 ? 11.974 59.925 88.263 1.00 32.37 22 LYS B N 1
ATOM 2042 C CA . LYS B 1 22 ? 10.993 58.917 88.672 1.00 32.77 22 LYS B CA 1
ATOM 2043 C C . LYS B 1 22 ? 9.699 59.542 89.209 1.00 32.50 22 LYS B C 1
ATOM 2044 O O . LYS B 1 22 ? 8.610 59.000 89.024 1.00 32.74 22 LYS B O 1
ATOM 2050 N N . LEU B 1 23 ? 9.826 60.687 89.872 1.00 31.84 23 LEU B N 1
ATOM 2051 C CA . LEU B 1 23 ? 8.680 61.356 90.478 1.00 31.99 23 LEU B CA 1
ATOM 2052 C C . LEU B 1 23 ? 7.977 62.445 89.667 1.00 32.26 23 LEU B C 1
ATOM 2053 O O . LEU B 1 23 ? 6.865 62.837 90.011 1.00 32.99 23 LEU B O 1
ATOM 2058 N N . ILE B 1 24 ? 8.604 62.930 88.600 1.00 31.59 24 ILE B N 1
ATOM 2059 C CA . ILE B 1 24 ? 7.997 63.995 87.805 1.00 31.21 24 ILE B CA 1
ATOM 2060 C C . ILE B 1 24 ? 7.768 63.653 86.336 1.00 32.19 24 ILE B C 1
ATOM 2061 O O . ILE B 1 24 ? 8.421 62.765 85.777 1.00 31.61 24 ILE B O 1
ATOM 2066 N N . ASP B 1 25 ? 6.841 64.378 85.714 1.00 32.19 25 ASP B N 1
ATOM 2067 C CA . ASP B 1 25 ? 6.486 64.163 84.315 1.00 34.52 25 ASP B CA 1
ATOM 2068 C C . ASP B 1 25 ? 7.069 65.206 83.358 1.00 33.83 25 ASP B C 1
ATOM 2069 O O . ASP B 1 25 ? 7.284 64.920 82.180 1.00 32.99 25 ASP B O 1
ATOM 2074 N N . GLU B 1 26 ? 7.304 66.415 83.854 1.00 32.88 26 GLU B N 1
ATOM 2075 C CA . GLU B 1 26 ? 7.862 67.479 83.021 1.00 34.94 26 GLU B CA 1
ATOM 2076 C C . GLU B 1 26 ? 8.738 68.415 83.846 1.00 32.85 26 GLU B C 1
ATOM 2077 O O . GLU B 1 26 ? 8.603 68.490 85.064 1.00 32.69 26 GLU B O 1
ATOM 2083 N N . ALA B 1 27 ? 9.646 69.122 83.188 1.00 31.63 27 ALA B N 1
ATOM 2084 C CA . ALA B 1 27 ? 10.524 70.030 83.909 1.00 30.93 27 ALA B CA 1
ATOM 2085 C C . ALA B 1 27 ? 11.109 71.119 83.030 1.00 29.30 27 ALA B C 1
ATOM 2086 O O . ALA B 1 27 ? 11.261 70.952 81.821 1.00 28.34 27 ALA B O 1
ATOM 2088 N N . ALA B 1 28 ? 11.441 72.237 83.659 1.00 28.91 28 ALA B N 1
ATOM 2089 C CA . ALA B 1 28 ? 12.042 73.354 82.955 1.00 29.45 28 ALA B CA 1
ATOM 2090 C C . ALA B 1 28 ? 13.533 73.366 83.274 1.00 29.69 28 ALA B C 1
ATOM 2091 O O . ALA B 1 28 ? 13.926 73.463 84.438 1.00 31.15 28 ALA B O 1
ATOM 2093 N N . PHE B 1 29 ? 14.364 73.238 82.248 1.00 28.52 29 PHE B N 1
ATOM 2094 C CA . PHE B 1 29 ? 15.804 73.278 82.452 1.00 27.98 29 PHE B CA 1
ATOM 2095 C C . PHE B 1 29 ? 16.299 74.683 82.134 1.00 27.97 29 PHE B C 1
ATOM 2096 O O . PHE B 1 29 ? 16.042 75.202 81.046 1.00 28.17 29 PHE B O 1
ATOM 2104 N N . LYS B 1 30 ? 16.980 75.303 83.094 1.00 27.95 30 LYS B N 1
ATOM 2105 C CA . LYS B 1 30 ? 17.528 76.642 82.905 1.00 28.91 30 LYS B CA 1
ATOM 2106 C C . LYS B 1 30 ? 18.965 76.522 82.414 1.00 28.61 30 LYS B C 1
ATOM 2107 O O . LYS B 1 30 ? 19.852 76.066 83.142 1.00 26.61 30 LYS B O 1
ATOM 2113 N N . VAL B 1 31 ? 19.185 76.933 81.171 1.00 28.02 31 VAL B N 1
ATOM 2114 C CA . VAL B 1 31 ? 20.507 76.867 80.575 1.00 28.54 31 VAL B CA 1
ATOM 2115 C C . VAL B 1 31 ? 21.189 78.227 80.624 1.00 29.77 31 VAL B C 1
ATOM 2116 O O . VAL B 1 31 ? 20.734 79.177 79.991 1.00 30.57 31 VAL B O 1
ATOM 2120 N N . THR B 1 32 ? 22.276 78.320 81.384 1.00 30.75 32 THR B N 1
ATOM 2121 C CA . THR B 1 32 ? 23.021 79.570 81.496 1.00 32.19 32 THR B CA 1
ATOM 2122 C C . THR B 1 32 ? 24.485 79.307 81.174 1.00 33.32 32 THR B C 1
ATOM 2123 O O . THR B 1 32 ? 24.889 78.160 80.987 1.00 31.39 32 THR B O 1
ATOM 2127 N N . GLU B 1 33 ? 25.275 80.373 81.126 1.00 34.39 33 GLU B N 1
ATOM 2128 C CA . GLU B 1 33 ? 26.698 80.271 80.826 1.00 36.68 33 GLU B CA 1
ATOM 2129 C C . GLU B 1 33 ? 27.474 79.438 81.859 1.00 35.31 33 GLU B C 1
ATOM 2130 O O . GLU B 1 33 ? 28.570 78.951 81.577 1.00 35.79 33 GLU B O 1
ATOM 2136 N N . ASP B 1 34 ? 26.907 79.273 83.049 1.00 33.80 34 ASP B N 1
ATOM 2137 C CA . ASP B 1 34 ? 27.568 78.502 84.097 1.00 33.10 34 ASP B CA 1
ATOM 2138 C C . ASP B 1 34 ? 27.240 77.009 84.053 1.00 30.53 34 ASP B C 1
ATOM 2139 O O . ASP B 1 34 ? 28.054 76.179 84.458 1.00 28.69 34 ASP B O 1
ATOM 2144 N N . GLY B 1 35 ? 26.046 76.675 83.574 1.00 27.63 35 GLY B N 1
ATOM 2145 C CA . GLY B 1 35 ? 25.643 75.282 83.508 1.00 26.78 35 GLY B CA 1
ATOM 2146 C C . GLY B 1 35 ? 24.141 75.114 83.368 1.00 26.50 35 GLY B C 1
ATOM 2147 O O . GLY B 1 35 ? 23.419 76.076 83.096 1.00 24.98 35 GLY B O 1
ATOM 2148 N N . ILE B 1 36 ? 23.670 73.883 83.537 1.00 25.94 36 ILE B N 1
ATOM 2149 C CA . ILE B 1 36 ? 22.247 73.589 83.431 1.00 25.43 36 ILE B CA 1
ATOM 2150 C C . ILE B 1 36 ? 21.683 73.298 84.812 1.00 27.06 36 ILE B C 1
ATOM 2151 O O . ILE B 1 36 ? 22.287 72.560 85.593 1.00 25.84 36 ILE B O 1
ATOM 2156 N N . SER B 1 37 ? 20.526 73.876 85.114 1.00 27.28 37 SER B N 1
ATOM 2157 C CA . SER B 1 37 ? 19.892 73.640 86.400 1.00 28.02 37 SER B CA 1
ATOM 2158 C C . SER B 1 37 ? 18.419 73.328 86.193 1.00 28.57 37 SER B C 1
ATOM 2159 O O . SER B 1 37 ? 17.793 73.797 85.240 1.00 27.07 37 SER B O 1
ATOM 2162 N N . MET B 1 38 ? 17.869 72.519 87.087 1.00 27.10 38 MET B N 1
ATOM 2163 C CA . MET B 1 38 ? 16.469 72.160 86.997 1.00 27.73 38 MET B CA 1
ATOM 2164 C C . MET B 1 38 ? 15.932 71.972 88.408 1.00 28.29 38 MET B C 1
ATOM 2165 O O . MET B 1 38 ? 16.558 71.308 89.237 1.00 27.46 38 MET B O 1
ATOM 2170 N N . ARG B 1 39 ? 14.796 72.601 88.685 1.00 27.20 39 ARG B N 1
ATOM 2171 C CA . ARG B 1 39 ? 14.151 72.493 89.984 1.00 27.95 39 ARG B CA 1
ATOM 2172 C C . ARG B 1 39 ? 12.677 72.181 89.767 1.00 25.43 39 ARG B C 1
ATOM 2173 O O . ARG B 1 39 ? 12.016 72.803 88.929 1.00 23.02 39 ARG B O 1
ATOM 2181 N N . ALA B 1 40 ? 12.164 71.215 90.518 1.00 24.70 40 ALA B N 1
ATOM 2182 C CA . ALA B 1 40 ? 10.763 70.829 90.393 1.00 25.50 40 ALA B CA 1
ATOM 2183 C C . ALA B 1 40 ? 10.268 70.093 91.633 1.00 26.64 40 ALA B C 1
ATOM 2184 O O . ALA B 1 40 ? 11.057 69.550 92.402 1.00 27.12 40 ALA B O 1
ATOM 2186 N N . MET B 1 41 ? 8.954 70.102 91.833 1.00 27.42 41 MET B N 1
ATOM 2187 C CA . MET B 1 41 ? 8.342 69.398 92.954 1.00 28.01 41 MET B CA 1
ATOM 2188 C C . MET B 1 41 ? 7.517 68.264 92.360 1.00 27.10 41 MET B C 1
ATOM 2189 O O . MET B 1 41 ? 7.000 68.388 91.248 1.00 26.38 41 MET B O 1
ATOM 2194 N N . ASP B 1 42 ? 7.386 67.163 93.091 1.00 25.13 42 ASP B N 1
ATOM 2195 C CA . ASP B 1 42 ? 6.600 66.054 92.596 1.00 23.95 42 ASP B CA 1
ATOM 2196 C C . ASP B 1 42 ? 5.130 66.474 92.692 1.00 23.63 42 ASP B C 1
ATOM 2197 O O . ASP B 1 42 ? 4.806 67.503 93.296 1.00 22.36 42 ASP B O 1
ATOM 2202 N N . PRO B 1 43 ? 4.227 65.691 92.085 1.00 23.35 43 PRO B N 1
ATOM 2203 C CA . PRO B 1 43 ? 2.782 65.956 92.081 1.00 23.00 43 PRO B CA 1
ATOM 2204 C C . PRO B 1 43 ? 2.127 66.102 93.461 1.00 21.54 43 PRO B C 1
ATOM 2205 O O . PRO B 1 43 ? 1.182 66.878 93.623 1.00 22.85 43 PRO B O 1
ATOM 2209 N N . SER B 1 44 ? 2.621 65.362 94.452 1.00 19.27 44 SER B N 1
ATOM 2210 C CA . SER B 1 44 ? 2.038 65.418 95.793 1.00 19.86 44 SER B CA 1
ATOM 2211 C C . SER B 1 44 ? 2.598 66.514 96.693 1.00 20.45 44 SER B C 1
ATOM 2212 O O . SER B 1 44 ? 2.097 66.714 97.804 1.00 19.07 44 SER B O 1
ATOM 2215 N N . ARG B 1 45 ? 3.633 67.210 96.222 1.00 19.73 45 ARG B N 1
ATOM 2216 C CA . ARG B 1 45 ? 4.265 68.295 96.979 1.00 22.29 45 ARG B CA 1
ATOM 2217 C C . ARG B 1 45 ? 4.982 67.817 98.245 1.00 23.04 45 ARG B C 1
ATOM 2218 O O . ARG B 1 45 ? 5.007 68.509 99.266 1.00 23.04 45 ARG B O 1
ATOM 2226 N N . VAL B 1 46 ? 5.572 66.632 98.157 1.00 22.11 46 VAL B N 1
ATOM 2227 C CA . VAL B 1 46 ? 6.299 66.026 99.262 1.00 24.23 46 VAL B CA 1
ATOM 2228 C C . VAL B 1 46 ? 7.803 66.079 98.998 1.00 22.64 46 VAL B C 1
ATOM 2229 O O . VAL B 1 46 ? 8.602 66.104 99.934 1.00 21.70 46 VAL B O 1
ATOM 2233 N N . VAL B 1 47 ? 8.177 66.107 97.719 1.00 23.11 47 VAL B N 1
ATOM 2234 C CA . VAL B 1 47 ? 9.588 66.115 97.333 1.00 23.22 47 VAL B CA 1
ATOM 2235 C C . VAL B 1 47 ? 9.991 67.260 96.420 1.00 23.13 47 VAL B C 1
ATOM 2236 O O . VAL B 1 47 ? 9.279 67.607 95.475 1.00 21.61 47 VAL B O 1
ATOM 2240 N N . LEU B 1 48 ? 11.152 67.832 96.708 1.00 23.21 48 LEU B N 1
ATOM 2241 C CA . LEU B 1 48 ? 11.704 68.895 95.892 1.00 24.69 48 LEU B CA 1
ATOM 2242 C C . LEU B 1 48 ? 12.908 68.262 95.199 1.00 25.23 48 LEU B C 1
ATOM 2243 O O . LEU B 1 48 ? 13.740 67.622 95.848 1.00 25.17 48 LEU B O 1
ATOM 2248 N N . ILE B 1 49 ? 12.985 68.413 93.884 1.00 24.99 49 ILE B N 1
ATOM 2249 C CA . ILE B 1 49 ? 14.086 67.841 93.117 1.00 26.45 49 ILE B CA 1
ATOM 2250 C C . ILE B 1 49 ? 14.945 68.953 92.526 1.00 27.96 49 ILE B C 1
ATOM 2251 O O . ILE B 1 49 ? 14.424 69.896 91.914 1.00 27.40 49 ILE B O 1
ATOM 2256 N N . ASP B 1 50 ? 16.257 68.849 92.716 1.00 26.19 50 ASP B N 1
ATOM 2257 C CA . ASP B 1 50 ? 17.165 69.844 92.178 1.00 27.49 50 ASP B CA 1
ATOM 2258 C C . ASP B 1 50 ? 18.342 69.183 91.476 1.00 26.97 50 ASP B C 1
ATOM 2259 O O . ASP B 1 50 ? 19.012 68.307 92.034 1.00 25.83 50 ASP B O 1
ATOM 2264 N N . LEU B 1 51 ? 18.589 69.611 90.246 1.00 25.08 51 LEU B N 1
ATOM 2265 C CA . LEU B 1 51 ? 19.677 69.071 89.451 1.00 26.02 51 LEU B CA 1
ATOM 2266 C C . LEU B 1 51 ? 20.568 70.220 89.006 1.00 26.75 51 LEU B C 1
ATOM 2267 O O . LEU B 1 51 ? 20.077 71.232 88.504 1.00 27.00 51 LEU B O 1
ATOM 2272 N N . ASN B 1 52 ? 21.873 70.075 89.214 1.00 25.96 52 ASN B N 1
ATOM 2273 C CA . ASN B 1 52 ? 22.820 71.105 88.811 1.00 26.87 52 ASN B CA 1
ATOM 2274 C C . ASN B 1 52 ? 23.979 70.469 88.054 1.00 25.25 52 ASN B C 1
ATOM 2275 O O . ASN B 1 52 ? 24.759 69.699 88.619 1.00 24.68 52 ASN B O 1
ATOM 2280 N N . LEU B 1 53 ? 24.081 70.798 86.771 1.00 22.92 53 LEU B N 1
ATOM 2281 C CA . LEU B 1 53 ? 25.126 70.260 85.911 1.00 22.32 53 LEU B CA 1
ATOM 2282 C C . LEU B 1 53 ? 25.982 71.417 85.389 1.00 23.11 53 LEU B C 1
ATOM 2283 O O . LEU B 1 53 ? 25.621 72.070 84.404 1.00 22.44 53 LEU B O 1
ATOM 2288 N N . PRO B 1 54 ? 27.127 71.683 86.047 1.00 23.22 54 PRO B N 1
ATOM 2289 C CA . PRO B 1 54 ? 28.054 72.762 85.673 1.00 22.17 54 PRO B CA 1
ATOM 2290 C C . PRO B 1 54 ? 28.735 72.500 84.333 1.00 22.87 54 PRO B C 1
ATOM 2291 O O . PRO B 1 54 ? 28.904 71.350 83.918 1.00 18.93 54 PRO B O 1
ATOM 2295 N N . SER B 1 55 ? 29.141 73.575 83.667 1.00 22.14 55 SER B N 1
ATOM 2296 C CA . SER B 1 55 ? 29.810 73.471 82.379 1.00 23.11 55 SER B CA 1
ATOM 2297 C C . SER B 1 55 ? 31.039 72.554 82.417 1.00 23.04 55 SER B C 1
ATOM 2298 O O . SER B 1 55 ? 31.434 71.999 81.391 1.00 24.31 55 SER B O 1
ATOM 2301 N N . SER B 1 56 ? 31.626 72.376 83.597 1.00 22.95 56 SER B N 1
ATOM 2302 C CA . SER B 1 56 ? 32.811 71.529 83.745 1.00 23.48 56 SER B CA 1
ATOM 2303 C C . SER B 1 56 ? 32.609 70.042 83.411 1.00 21.03 56 SER B C 1
ATOM 2304 O O . SER B 1 56 ? 33.581 69.327 83.163 1.00 21.81 56 SER B O 1
ATOM 2307 N N . ILE B 1 57 ? 31.374 69.557 83.414 1.00 19.81 57 ILE B N 1
ATOM 2308 C CA . ILE B 1 57 ? 31.190 68.143 83.104 1.00 20.67 57 ILE B CA 1
ATOM 2309 C C . ILE B 1 57 ? 30.916 67.873 81.632 1.00 19.66 57 ILE B C 1
ATOM 2310 O O . ILE B 1 57 ? 30.806 66.719 81.223 1.00 20.97 57 ILE B O 1
ATOM 2315 N N . PHE B 1 58 ? 30.831 68.936 80.833 1.00 20.48 58 PHE B N 1
ATOM 2316 C CA . PHE B 1 58 ? 30.579 68.807 79.399 1.00 19.26 58 PHE B CA 1
ATOM 2317 C C . PHE B 1 58 ? 31.873 69.070 78.607 1.00 20.16 58 PHE B C 1
ATOM 2318 O O . PHE B 1 58 ? 32.683 69.919 78.992 1.00 21.64 58 PHE B O 1
ATOM 2326 N N . SER B 1 59 ? 32.069 68.329 77.517 1.00 18.42 59 SER B N 1
ATOM 2327 C CA . SER B 1 59 ? 33.256 68.473 76.665 1.00 19.98 59 SER B CA 1
ATOM 2328 C C . SER B 1 59 ? 33.224 69.746 75.816 1.00 22.10 59 SER B C 1
ATOM 2329 O O . SER B 1 59 ? 34.258 70.210 75.339 1.00 23.70 59 SER B O 1
ATOM 2332 N N . LYS B 1 60 ? 32.028 70.289 75.618 1.00 22.40 60 LYS B N 1
ATOM 2333 C CA . LYS B 1 60 ? 31.839 71.528 74.867 1.00 23.96 60 LYS B CA 1
ATOM 2334 C C . LYS B 1 60 ? 30.621 72.219 75.465 1.00 24.41 60 LYS B C 1
ATOM 2335 O O . LYS B 1 60 ? 29.554 71.619 75.568 1.00 23.06 60 LYS B O 1
ATOM 2341 N N . TYR B 1 61 ? 30.769 73.478 75.856 1.00 25.26 61 TYR B N 1
ATOM 2342 C CA . TYR B 1 61 ? 29.658 74.201 76.467 1.00 26.19 61 TYR B CA 1
ATOM 2343 C C . TYR B 1 61 ? 29.609 75.628 75.919 1.00 27.43 61 TYR B C 1
ATOM 2344 O O . TYR B 1 61 ? 30.292 76.521 76.425 1.00 27.95 61 TYR B O 1
ATOM 2353 N N . GLU B 1 62 ? 28.797 75.833 74.888 1.00 28.12 62 GLU B N 1
ATOM 2354 C CA . GLU B 1 62 ? 28.679 77.140 74.252 1.00 32.13 62 GLU B CA 1
ATOM 2355 C C . GLU B 1 62 ? 27.270 77.708 74.351 1.00 31.68 62 GLU B C 1
ATOM 2356 O O . GLU B 1 62 ? 26.342 77.205 73.726 1.00 32.06 62 GLU B O 1
ATOM 2362 N N . VAL B 1 63 ? 27.116 78.762 75.142 1.00 33.79 63 VAL B N 1
ATOM 2363 C CA . VAL B 1 63 ? 25.813 79.383 75.321 1.00 35.97 63 VAL B CA 1
ATOM 2364 C C . VAL B 1 63 ? 25.813 80.817 74.801 1.00 38.41 63 VAL B C 1
ATOM 2365 O O . VAL B 1 63 ? 26.351 81.720 75.442 1.00 38.80 63 VAL B O 1
ATOM 2369 N N . VAL B 1 64 ? 25.216 81.010 73.627 1.00 40.55 64 VAL B N 1
ATOM 2370 C CA . VAL B 1 64 ? 25.128 82.331 73.011 1.00 43.38 64 VAL B CA 1
ATOM 2371 C C . VAL B 1 64 ? 24.258 83.199 73.907 1.00 44.44 64 VAL B C 1
ATOM 2372 O O . VAL B 1 64 ? 24.679 84.262 74.364 1.00 45.46 64 VAL B O 1
ATOM 2376 N N . GLU B 1 65 ? 23.040 82.727 74.153 1.00 45.93 65 GLU B N 1
ATOM 2377 C CA . GLU B 1 65 ? 22.084 83.419 75.009 1.00 47.36 65 GLU B CA 1
ATOM 2378 C C . GLU B 1 65 ? 21.379 82.382 75.875 1.00 47.22 65 GLU B C 1
ATOM 2379 O O . GLU B 1 65 ? 20.910 81.359 75.373 1.00 46.35 65 GLU B O 1
ATOM 2385 N N . PRO B 1 66 ? 21.300 82.632 77.190 1.00 47.07 66 PRO B N 1
ATOM 2386 C CA . PRO B 1 66 ? 20.644 81.702 78.115 1.00 46.78 66 PRO B CA 1
ATOM 2387 C C . PRO B 1 66 ? 19.138 81.634 77.892 1.00 46.13 66 PRO B C 1
ATOM 2388 O O . PRO B 1 66 ? 18.545 82.559 77.341 1.00 45.23 66 PRO B O 1
ATOM 2392 N N . GLU B 1 67 ? 18.524 80.533 78.313 1.00 45.53 67 GLU B N 1
ATOM 2393 C CA . GLU B 1 67 ? 17.085 80.366 78.165 1.00 45.61 67 GLU B CA 1
ATOM 2394 C C . GLU B 1 67 ? 16.546 79.153 78.910 1.00 44.30 67 GLU B C 1
ATOM 2395 O O . GLU B 1 67 ? 17.307 78.308 79.382 1.00 42.70 67 GLU B O 1
ATOM 2401 N N . THR B 1 68 ? 15.223 79.079 79.013 1.00 42.59 68 THR B N 1
ATOM 2402 C CA . THR B 1 68 ? 14.570 77.978 79.700 1.00 42.62 68 THR B CA 1
ATOM 2403 C C . THR B 1 68 ? 13.988 77.002 78.693 1.00 42.62 68 THR B C 1
ATOM 2404 O O . THR B 1 68 ? 13.258 77.391 77.779 1.00 44.66 68 THR B O 1
ATOM 2408 N N . ILE B 1 69 ? 14.319 75.730 78.867 1.00 40.99 69 ILE B N 1
ATOM 2409 C CA . ILE B 1 69 ? 13.843 74.686 77.979 1.00 39.37 69 ILE B CA 1
ATOM 2410 C C . ILE B 1 69 ? 12.890 73.748 78.720 1.00 38.67 69 ILE B C 1
ATOM 2411 O O . ILE B 1 69 ? 13.317 72.878 79.488 1.00 37.31 69 ILE B O 1
ATOM 2416 N N . GLY B 1 70 ? 11.594 73.948 78.496 1.00 35.14 70 GLY B N 1
ATOM 2417 C CA . GLY B 1 70 ? 10.590 73.118 79.134 1.00 33.35 70 GLY B CA 1
ATOM 2418 C C . GLY B 1 70 ? 10.346 71.884 78.292 1.00 32.37 70 GLY B C 1
ATOM 2419 O O . GLY B 1 70 ? 10.107 71.990 77.086 1.00 31.28 70 GLY B O 1
ATOM 2420 N N . VAL B 1 71 ? 10.402 70.711 78.912 1.00 30.62 71 VAL B N 1
ATOM 2421 C CA . VAL B 1 71 ? 10.192 69.483 78.164 1.00 31.56 71 VAL B CA 1
ATOM 2422 C C . VAL B 1 71 ? 9.460 68.396 78.929 1.00 32.80 71 VAL B C 1
ATOM 2423 O O . VAL B 1 71 ? 9.452 68.370 80.160 1.00 33.01 71 VAL B O 1
ATOM 2427 N N . ASN B 1 72 ? 8.835 67.501 78.171 1.00 32.41 72 ASN B N 1
ATOM 2428 C CA . ASN B 1 72 ? 8.140 66.360 78.736 1.00 32.03 72 ASN B CA 1
ATOM 2429 C C . ASN B 1 72 ? 9.259 65.340 78.907 1.00 31.91 72 ASN B C 1
ATOM 2430 O O . ASN B 1 72 ? 9.936 64.992 77.942 1.00 29.78 72 ASN B O 1
ATOM 2435 N N . LEU B 1 73 ? 9.462 64.871 80.133 1.00 30.81 73 LEU B N 1
ATOM 2436 C CA . LEU B 1 73 ? 10.536 63.922 80.408 1.00 31.81 73 LEU B CA 1
ATOM 2437 C C . LEU B 1 73 ? 10.364 62.552 79.763 1.00 31.85 73 LEU B C 1
ATOM 2438 O O . LEU B 1 73 ? 11.350 61.918 79.383 1.00 31.00 73 LEU B O 1
ATOM 2443 N N . ASP B 1 74 ? 9.125 62.091 79.637 1.00 32.40 74 ASP B N 1
ATOM 2444 C CA . ASP B 1 74 ? 8.889 60.793 79.019 1.00 34.21 74 ASP B CA 1
ATOM 2445 C C . ASP B 1 74 ? 9.385 60.788 77.581 1.00 33.49 74 ASP B C 1
ATOM 2446 O O . ASP B 1 74 ? 10.000 59.816 77.130 1.00 34.19 74 ASP B O 1
ATOM 2451 N N . HIS B 1 75 ? 9.125 61.874 76.863 1.00 31.85 75 HIS B N 1
ATOM 2452 C CA . HIS B 1 75 ? 9.572 61.976 75.486 1.00 32.62 75 HIS B CA 1
ATOM 2453 C C . HIS B 1 75 ? 11.098 62.086 75.470 1.00 31.45 75 HIS B C 1
ATOM 2454 O O . HIS B 1 75 ? 11.763 61.495 74.616 1.00 30.05 75 HIS B O 1
ATOM 2461 N N . LEU B 1 76 ? 11.649 62.843 76.418 1.00 28.83 76 LEU B N 1
ATOM 2462 C CA . LEU B 1 76 ? 13.095 63.002 76.503 1.00 27.56 76 LEU B CA 1
ATOM 2463 C C . LEU B 1 76 ? 13.752 61.653 76.780 1.00 27.36 76 LEU B C 1
ATOM 2464 O O . LEU B 1 76 ? 14.715 61.273 76.111 1.00 26.54 76 LEU B O 1
ATOM 2469 N N . LYS B 1 77 ? 13.223 60.923 77.755 1.00 28.22 77 LYS B N 1
ATOM 2470 C CA . LYS B 1 77 ? 13.786 59.626 78.098 1.00 29.72 77 LYS B CA 1
ATOM 2471 C C . LYS B 1 77 ? 13.699 58.594 76.978 1.00 29.25 77 LYS B C 1
ATOM 2472 O O . LYS B 1 77 ? 14.556 57.723 76.882 1.00 30.63 77 LYS B O 1
ATOM 2478 N N . LYS B 1 78 ? 12.686 58.692 76.123 1.00 29.25 78 LYS B N 1
ATOM 2479 C CA . LYS B 1 78 ? 12.554 57.744 75.018 1.00 31.67 78 LYS B CA 1
ATOM 2480 C C . LYS B 1 78 ? 13.738 57.891 74.060 1.00 30.98 78 LYS B C 1
ATOM 2481 O O . LYS B 1 78 ? 14.231 56.912 73.503 1.00 31.30 78 LYS B O 1
ATOM 2487 N N . ILE B 1 79 ? 14.192 59.126 73.878 1.00 27.93 79 ILE B N 1
ATOM 2488 C CA . ILE B 1 79 ? 15.325 59.410 73.005 1.00 27.99 79 ILE B CA 1
ATOM 2489 C C . ILE B 1 79 ? 16.662 59.060 73.671 1.00 27.27 79 ILE B C 1
ATOM 2490 O O . ILE B 1 79 ? 17.489 58.356 73.088 1.00 27.08 79 ILE B O 1
ATOM 2495 N N . LEU B 1 80 ? 16.871 59.549 74.891 1.00 25.74 80 LEU B N 1
ATOM 2496 C CA . LEU B 1 80 ? 18.117 59.289 75.610 1.00 27.16 80 LEU B CA 1
ATOM 2497 C C . LEU B 1 80 ? 18.354 57.800 75.855 1.00 28.12 80 LEU B C 1
ATOM 2498 O O . LEU B 1 80 ? 19.488 57.361 76.033 1.00 27.88 80 LEU B O 1
ATOM 2503 N N . LYS B 1 81 ? 17.273 57.032 75.855 1.00 30.23 81 LYS B N 1
ATOM 2504 C CA . LYS B 1 81 ? 17.336 55.592 76.072 1.00 33.80 81 LYS B CA 1
ATOM 2505 C C . LYS B 1 81 ? 18.179 54.877 75.011 1.00 33.36 81 LYS B C 1
ATOM 2506 O O . LYS B 1 81 ? 18.748 53.815 75.270 1.00 32.41 81 LYS B O 1
ATOM 2512 N N . ARG B 1 82 ? 18.267 55.464 73.823 1.00 32.64 82 ARG B N 1
ATOM 2513 C CA . ARG B 1 82 ? 19.023 54.851 72.735 1.00 34.73 82 ARG B CA 1
ATOM 2514 C C . ARG B 1 82 ? 20.533 55.062 72.832 1.00 33.40 82 ARG B C 1
ATOM 2515 O O . ARG B 1 82 ? 21.299 54.469 72.068 1.00 32.77 82 ARG B O 1
ATOM 2523 N N . GLY B 1 83 ? 20.960 55.901 73.770 1.00 31.65 83 GLY B N 1
ATOM 2524 C CA . GLY B 1 83 ? 22.377 56.169 73.922 1.00 30.69 83 GLY B CA 1
ATOM 2525 C C . GLY B 1 83 ? 23.165 55.008 74.495 1.00 31.87 83 GLY B C 1
ATOM 2526 O O . GLY B 1 83 ? 22.694 54.318 75.393 1.00 31.02 83 GLY B O 1
ATOM 2527 N N . LYS B 1 84 ? 24.366 54.797 73.961 1.00 33.23 84 LYS B N 1
ATOM 2528 C CA . LYS B 1 84 ? 25.259 53.734 74.414 1.00 34.08 84 LYS B CA 1
ATOM 2529 C C . LYS B 1 84 ? 26.314 54.344 75.336 1.00 33.11 84 LYS B C 1
ATOM 2530 O O . LYS B 1 84 ? 26.496 55.560 75.358 1.00 31.59 84 LYS B O 1
ATOM 2536 N N . ALA B 1 85 ? 27.014 53.492 76.081 1.00 32.78 85 ALA B N 1
ATOM 2537 C CA . ALA B 1 85 ? 28.039 53.930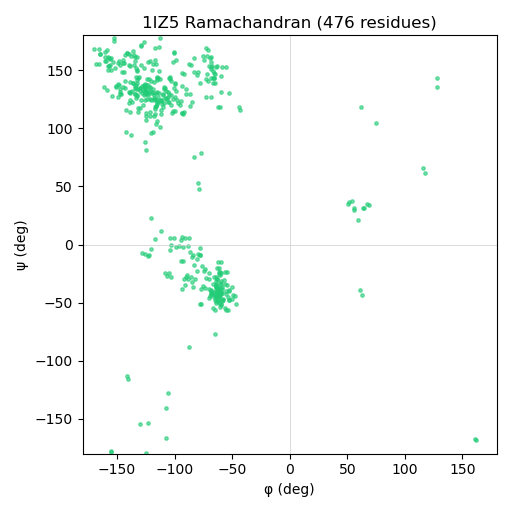 77.030 1.00 33.68 85 ALA B CA 1
ATOM 2538 C C . ALA B 1 85 ? 29.085 54.910 76.494 1.00 33.69 85 ALA B C 1
ATOM 2539 O O . ALA B 1 85 ? 29.384 55.918 77.140 1.00 33.54 85 ALA B O 1
ATOM 2541 N N . LYS B 1 86 ? 29.645 54.620 75.323 1.00 32.83 86 LYS B N 1
ATOM 2542 C CA . LYS B 1 86 ? 30.672 55.483 74.751 1.00 32.36 86 LYS B CA 1
ATOM 2543 C C . LYS B 1 86 ? 30.150 56.526 73.766 1.00 29.92 86 LYS B C 1
ATOM 2544 O O . LYS B 1 86 ? 30.936 57.264 73.171 1.00 28.16 86 LYS B O 1
ATOM 2550 N N . ASP B 1 87 ? 28.834 56.594 73.595 1.00 27.17 87 ASP B N 1
ATOM 2551 C CA . ASP B 1 87 ? 28.244 57.566 72.675 1.00 27.36 87 ASP B CA 1
ATOM 2552 C C . ASP B 1 87 ? 28.396 59.003 73.176 1.00 24.55 87 ASP B C 1
ATOM 2553 O O . ASP B 1 87 ? 28.460 59.249 74.377 1.00 24.50 87 ASP B O 1
ATOM 2558 N N . THR B 1 88 ? 28.460 59.945 72.242 1.00 22.93 88 THR B N 1
ATOM 2559 C CA . THR B 1 88 ? 28.551 61.367 72.576 1.00 22.70 88 THR B CA 1
ATOM 2560 C C . THR B 1 88 ? 27.129 61.917 72.435 1.00 21.81 88 THR B C 1
ATOM 2561 O O . THR B 1 88 ? 26.414 61.556 71.496 1.00 22.29 88 THR B O 1
ATOM 2565 N N . LEU B 1 89 ? 26.717 62.773 73.368 1.00 20.68 89 LEU B N 1
ATOM 2566 C CA . LEU B 1 89 ? 25.391 63.366 73.331 1.00 20.76 89 LEU B CA 1
ATOM 2567 C C . LEU B 1 89 ? 25.532 64.850 73.007 1.00 22.17 89 LEU B C 1
ATOM 2568 O O . LEU B 1 89 ? 26.307 65.564 73.648 1.00 18.20 89 LEU B O 1
ATOM 2573 N N . ILE B 1 90 ? 24.787 65.305 72.009 1.00 21.34 90 ILE B N 1
ATOM 2574 C CA . ILE B 1 90 ? 24.840 66.704 71.609 1.00 23.16 90 ILE B CA 1
ATOM 2575 C C . ILE B 1 90 ? 23.462 67.359 71.734 1.00 22.30 90 ILE B C 1
ATOM 2576 O O . ILE B 1 90 ? 22.472 66.882 71.179 1.00 23.26 90 ILE B O 1
ATOM 2581 N N . LEU B 1 91 ? 23.410 68.450 72.487 1.00 22.17 91 LEU B N 1
ATOM 2582 C CA . LEU B 1 91 ? 22.174 69.186 72.706 1.00 23.71 91 LEU B CA 1
ATOM 2583 C C . LEU B 1 91 ? 22.356 70.557 72.059 1.00 25.53 91 LEU B C 1
ATOM 2584 O O . LEU B 1 91 ? 23.290 71.286 72.392 1.00 25.26 91 LEU B O 1
ATOM 2589 N N . LYS B 1 92 ? 21.472 70.890 71.126 1.00 26.91 92 LYS B N 1
ATOM 2590 C CA . LYS B 1 92 ? 21.544 72.162 70.424 1.00 30.17 92 LYS B CA 1
ATOM 2591 C C . LYS B 1 92 ? 20.190 72.856 70.382 1.00 31.80 92 LYS B C 1
ATOM 2592 O O . LYS B 1 92 ? 19.151 72.216 70.227 1.00 32.86 92 LYS B O 1
ATOM 2598 N N . LYS B 1 93 ? 20.210 74.173 70.528 1.00 33.86 93 LYS B N 1
ATOM 2599 C CA . LYS B 1 93 ? 18.988 74.955 70.493 1.00 35.74 93 LYS B CA 1
ATOM 2600 C C . LYS B 1 93 ? 19.258 76.202 69.663 1.00 37.18 93 LYS B C 1
ATOM 2601 O O . LYS B 1 93 ? 20.178 76.968 69.954 1.00 35.23 93 LYS B O 1
ATOM 2607 N N . GLY B 1 94 ? 18.471 76.381 68.608 1.00 39.32 94 GLY B N 1
ATOM 2608 C CA . GLY B 1 94 ? 18.640 77.539 67.753 1.00 43.46 94 GLY B CA 1
ATOM 2609 C C . GLY B 1 94 ? 17.523 78.530 68.001 1.00 45.81 94 GLY B C 1
ATOM 2610 O O . GLY B 1 94 ? 17.269 78.915 69.142 1.00 46.00 94 GLY B O 1
ATOM 2611 N N . GLU B 1 95 ? 16.848 78.943 66.936 1.00 48.29 95 GLU B N 1
ATOM 2612 C CA . GLU B 1 95 ? 15.751 79.890 67.070 1.00 49.98 95 GLU B CA 1
ATOM 2613 C C . GLU B 1 95 ? 14.414 79.167 67.191 1.00 49.45 95 GLU B C 1
ATOM 2614 O O . GLU B 1 95 ? 13.548 79.581 67.959 1.00 49.68 95 GLU B O 1
ATOM 2620 N N . GLU B 1 96 ? 14.258 78.080 66.439 1.00 49.66 96 GLU B N 1
ATOM 2621 C CA . GLU B 1 96 ? 13.023 77.301 66.457 1.00 49.24 96 GLU B CA 1
ATOM 2622 C C . GLU B 1 96 ? 12.681 76.763 67.848 1.00 48.08 96 GLU B C 1
ATOM 2623 O O . GLU B 1 96 ? 13.563 76.543 68.681 1.00 47.66 96 GLU B O 1
ATOM 2629 N N . ASN B 1 97 ? 11.391 76.548 68.085 1.00 46.23 97 ASN B N 1
ATOM 2630 C CA . ASN B 1 97 ? 10.903 76.078 69.376 1.00 44.89 97 ASN B CA 1
ATOM 2631 C C . ASN B 1 97 ? 11.060 74.583 69.662 1.00 42.55 97 ASN B C 1
ATOM 2632 O O . ASN B 1 97 ? 10.111 73.925 70.096 1.00 41.39 97 ASN B O 1
ATOM 2637 N N . PHE B 1 98 ? 12.249 74.042 69.417 1.00 39.95 98 PHE B N 1
ATOM 2638 C CA . PHE B 1 98 ? 12.492 72.635 69.704 1.00 38.02 98 PHE B CA 1
ATOM 2639 C C . PHE B 1 98 ? 13.949 72.391 70.080 1.00 35.03 98 PHE B C 1
ATOM 2640 O O . PHE B 1 98 ? 14.834 73.177 69.737 1.00 32.54 98 PHE B O 1
ATOM 2648 N N . LEU B 1 99 ? 14.187 71.309 70.810 1.00 31.93 99 LEU B N 1
ATOM 2649 C CA . LEU B 1 99 ? 15.538 70.951 71.219 1.00 31.04 99 LEU B CA 1
ATOM 2650 C C . LEU B 1 99 ? 16.032 69.867 70.271 1.00 29.96 99 LEU B C 1
ATOM 2651 O O . LEU B 1 99 ? 15.356 68.858 70.071 1.00 29.85 99 LEU B O 1
ATOM 2656 N N . GLU B 1 100 ? 17.199 70.081 69.675 1.00 29.52 100 GLU B N 1
ATOM 2657 C CA . GLU B 1 100 ? 17.758 69.086 68.769 1.00 28.99 100 GLU B CA 1
ATOM 2658 C C . GLU B 1 100 ? 18.754 68.232 69.538 1.00 26.49 100 GLU B C 1
ATOM 2659 O O . GLU B 1 100 ? 19.723 68.747 70.104 1.00 26.29 100 GLU B O 1
ATOM 2665 N N . ILE B 1 101 ? 18.502 66.927 69.560 1.00 25.10 101 ILE B N 1
ATOM 2666 C CA . ILE B 1 101 ? 19.369 65.986 70.257 1.00 23.74 101 ILE B CA 1
ATOM 2667 C C . ILE B 1 101 ? 20.033 65.032 69.264 1.00 23.73 101 ILE B C 1
ATOM 2668 O O . ILE B 1 101 ? 19.361 64.401 68.449 1.00 24.22 101 ILE B O 1
ATOM 2673 N N . THR B 1 102 ? 21.358 64.946 69.326 1.00 22.78 102 THR B N 1
ATOM 2674 C CA . THR B 1 102 ? 22.105 64.064 68.438 1.00 24.30 102 THR B CA 1
ATOM 2675 C C . THR B 1 102 ? 22.877 63.047 69.265 1.00 24.19 102 THR B C 1
ATOM 2676 O O . THR B 1 102 ? 23.549 63.398 70.239 1.00 22.21 102 THR B O 1
ATOM 2680 N N . ILE B 1 103 ? 22.755 61.781 68.897 1.00 25.13 103 ILE B N 1
ATOM 2681 C CA . ILE B 1 103 ? 23.492 60.731 69.585 1.00 26.65 103 ILE B CA 1
ATOM 2682 C C . ILE B 1 103 ? 24.507 60.235 68.567 1.00 28.55 103 ILE B C 1
ATOM 2683 O O . ILE B 1 103 ? 24.144 59.700 67.514 1.00 27.93 103 ILE B O 1
ATOM 2688 N N . GLN B 1 104 ? 25.781 60.441 68.884 1.00 29.55 104 GLN B N 1
ATOM 2689 C CA . GLN B 1 104 ? 26.876 60.072 68.001 1.00 30.58 104 GLN B CA 1
ATOM 2690 C C . GLN B 1 104 ? 27.718 58.920 68.534 1.00 31.42 104 GLN B C 1
ATOM 2691 O O . GLN B 1 104 ? 28.422 59.059 69.535 1.00 29.59 104 GLN B O 1
ATOM 2697 N N . GLY B 1 105 ? 27.638 57.787 67.848 1.00 31.70 105 GLY B N 1
ATOM 2698 C CA . GLY B 1 105 ? 28.399 56.613 68.230 1.00 35.53 105 GLY B CA 1
ATOM 2699 C C . GLY B 1 105 ? 28.904 55.935 66.973 1.00 36.80 105 GLY B C 1
ATOM 2700 O O . GLY B 1 105 ? 29.700 56.509 66.236 1.00 37.26 105 GLY B O 1
ATOM 2701 N N . THR B 1 106 ? 28.443 54.715 66.724 1.00 39.36 106 THR B N 1
ATOM 2702 C CA . THR B 1 106 ? 28.847 53.989 65.530 1.00 40.65 106 THR B CA 1
ATOM 2703 C C . THR B 1 106 ? 28.130 54.657 64.360 1.00 40.05 106 THR B C 1
ATOM 2704 O O . THR B 1 106 ? 28.615 54.671 63.231 1.00 39.75 106 THR B O 1
ATOM 2708 N N . ALA B 1 107 ? 26.966 55.220 64.658 1.00 38.68 107 ALA B N 1
ATOM 2709 C CA . ALA B 1 107 ? 26.166 55.927 63.674 1.00 36.27 107 ALA B CA 1
ATOM 2710 C C . ALA B 1 107 ? 25.749 57.251 64.308 1.00 35.22 107 ALA B C 1
ATOM 2711 O O . ALA B 1 107 ? 25.814 57.409 65.527 1.00 33.67 107 ALA B O 1
ATOM 2713 N N . THR B 1 108 ? 25.343 58.210 63.486 1.00 32.69 108 THR B N 1
ATOM 2714 C CA . THR B 1 108 ? 24.907 59.499 64.007 1.00 30.94 108 THR B CA 1
ATOM 2715 C C . THR B 1 108 ? 23.405 59.614 63.789 1.00 29.79 108 THR B C 1
ATOM 2716 O O . THR B 1 108 ? 22.927 59.533 62.658 1.00 29.63 108 THR B O 1
ATOM 2720 N N . ARG B 1 109 ? 22.667 59.788 64.881 1.00 28.92 109 ARG B N 1
ATOM 2721 C CA . ARG B 1 109 ? 21.215 59.906 64.820 1.00 29.40 109 ARG B CA 1
ATOM 2722 C C . ARG B 1 109 ? 20.744 61.196 65.478 1.00 30.30 109 ARG B C 1
ATOM 2723 O O . ARG B 1 109 ? 21.150 61.523 66.599 1.00 27.81 109 ARG B O 1
ATOM 2731 N N . THR B 1 110 ? 19.881 61.926 64.780 1.00 29.41 110 THR B N 1
ATOM 2732 C CA . THR B 1 110 ? 19.367 63.177 65.310 1.00 30.08 110 THR B CA 1
ATOM 2733 C C . THR B 1 110 ? 17.878 63.058 65.602 1.00 30.55 110 THR B C 1
ATOM 2734 O O . THR B 1 110 ? 17.140 62.400 64.874 1.00 29.94 110 THR B O 1
ATOM 2738 N N . PHE B 1 111 ? 17.450 63.686 66.691 1.00 30.83 111 PHE B N 1
ATOM 2739 C CA . PHE B 1 111 ? 16.055 63.656 67.102 1.00 32.41 111 PHE B CA 1
ATOM 2740 C C . PHE B 1 111 ? 15.627 65.065 67.479 1.00 33.85 111 PHE B C 1
ATOM 2741 O O . PHE B 1 111 ? 16.462 65.909 67.810 1.00 33.73 111 PHE B O 1
ATOM 2749 N N . ARG B 1 112 ? 14.324 65.315 67.434 1.00 36.07 112 ARG B N 1
ATOM 2750 C CA . ARG B 1 112 ? 13.794 66.628 67.774 1.00 37.96 112 ARG B CA 1
ATOM 2751 C C . ARG B 1 112 ? 12.810 66.494 68.928 1.00 38.08 112 ARG B C 1
ATOM 2752 O O . ARG B 1 112 ? 11.978 65.587 68.950 1.00 38.03 112 ARG B O 1
ATOM 2760 N N . VAL B 1 113 ? 12.925 67.391 69.899 1.00 36.65 113 VAL B N 1
ATOM 2761 C CA . VAL B 1 113 ? 12.041 67.378 71.052 1.00 37.24 113 VAL B CA 1
ATOM 2762 C C . VAL B 1 113 ? 11.312 68.716 71.131 1.00 36.16 113 VAL B C 1
ATOM 2763 O O . VAL B 1 113 ? 11.934 69.755 71.344 1.00 35.04 113 VAL B O 1
ATOM 2767 N N . PRO B 1 114 ? 9.980 68.710 70.946 1.00 36.97 114 PRO B N 1
ATOM 2768 C CA . PRO B 1 114 ? 9.230 69.969 71.015 1.00 37.21 114 PRO B CA 1
ATOM 2769 C C . PRO B 1 114 ? 9.265 70.543 72.432 1.00 37.28 114 PRO B C 1
ATOM 2770 O O . PRO B 1 114 ? 9.227 69.797 73.409 1.00 38.17 114 PRO B O 1
ATOM 2774 N N . LEU B 1 115 ? 9.349 71.865 72.539 1.00 37.29 115 LEU B N 1
ATOM 2775 C CA . LEU B 1 115 ? 9.391 72.525 73.841 1.00 38.31 115 LEU B CA 1
ATOM 2776 C C . LEU B 1 115 ? 8.000 72.945 74.319 1.00 39.95 115 LEU B C 1
ATOM 2777 O O . LEU B 1 115 ? 7.130 73.282 73.511 1.00 39.81 115 LEU B O 1
ATOM 2782 N N . ILE B 1 116 ? 7.800 72.917 75.633 1.00 40.56 116 ILE B N 1
ATOM 2783 C CA . ILE B 1 116 ? 6.527 73.306 76.236 1.00 42.46 116 ILE B CA 1
ATOM 2784 C C . ILE B 1 116 ? 6.767 74.321 77.355 1.00 44.17 116 ILE B C 1
ATOM 2785 O O . ILE B 1 116 ? 7.913 74.583 77.727 1.00 44.09 116 ILE B O 1
ATOM 2790 N N . ASP B 1 117 ? 5.690 74.891 77.889 1.00 46.80 117 ASP B N 1
ATOM 2791 C CA . ASP B 1 117 ? 5.793 75.898 78.945 1.00 50.52 117 ASP B CA 1
ATOM 2792 C C . ASP B 1 117 ? 6.366 75.430 80.283 1.00 51.24 117 ASP B C 1
ATOM 2793 O O . ASP B 1 117 ? 7.524 75.714 80.601 1.00 52.48 117 ASP B O 1
ATOM 2798 N N . VAL B 1 118 ? 5.547 74.733 81.066 1.00 51.93 118 VAL B N 1
ATOM 2799 C CA . VAL B 1 118 ? 5.941 74.233 82.385 1.00 52.21 118 VAL B CA 1
ATOM 2800 C C . VAL B 1 118 ? 5.978 75.351 83.432 1.00 53.72 118 VAL B C 1
ATOM 2801 O O . VAL B 1 118 ? 6.900 76.171 83.452 1.00 52.19 118 VAL B O 1
ATOM 2805 N N . GLU B 1 119 ? 4.967 75.379 84.296 1.00 56.26 119 GLU B N 1
ATOM 2806 C CA . GLU B 1 119 ? 4.887 76.381 85.358 1.00 59.42 119 GLU B CA 1
ATOM 2807 C C . GLU B 1 119 ? 5.822 76.004 86.498 1.00 60.07 119 GLU B C 1
ATOM 2808 O O . GLU B 1 119 ? 5.916 74.835 86.870 1.00 59.39 119 GLU B O 1
ATOM 2814 N N . GLU B 1 120 ? 6.513 76.997 87.051 1.00 61.64 120 GLU B N 1
ATOM 2815 C CA . GLU B 1 120 ? 7.446 76.755 88.147 1.00 63.19 120 GLU B CA 1
ATOM 2816 C C . GLU B 1 120 ? 6.954 77.379 89.448 1.00 63.36 120 GLU B C 1
ATOM 2817 O O . GLU B 1 120 ? 6.083 78.249 89.441 1.00 64.11 120 GLU B O 1
ATOM 2823 N N . PRO B 1 126 ? 12.087 77.676 103.889 1.00 61.21 126 PRO B N 1
ATOM 2824 C CA . PRO B 1 126 ? 12.220 77.381 105.319 1.00 61.25 126 PRO B CA 1
ATOM 2825 C C . PRO B 1 126 ? 13.643 76.988 105.704 1.00 60.54 126 PRO B C 1
ATOM 2826 O O . PRO B 1 126 ? 14.284 76.193 105.018 1.00 60.56 126 PRO B O 1
ATOM 2830 N N . GLU B 1 127 ? 14.127 77.549 106.809 1.00 60.10 127 GLU B N 1
ATOM 2831 C CA . GLU B 1 127 ? 15.476 77.266 107.290 1.00 58.52 127 GLU B CA 1
ATOM 2832 C C . GLU B 1 127 ? 15.629 75.777 107.572 1.00 55.71 127 GLU B C 1
ATOM 2833 O O . GLU B 1 127 ? 14.684 75.122 108.017 1.00 55.83 127 GLU B O 1
ATOM 2839 N N . LEU B 1 128 ? 16.823 75.245 107.320 1.00 52.21 128 LEU B N 1
ATOM 2840 C CA . LEU B 1 128 ? 17.077 73.824 107.529 1.00 48.12 128 LEU B CA 1
ATOM 2841 C C . LEU B 1 128 ? 18.279 73.533 108.427 1.00 45.13 128 LEU B C 1
ATOM 2842 O O . LEU B 1 128 ? 19.402 73.377 107.948 1.00 44.67 128 LEU B O 1
ATOM 2847 N N . PRO B 1 129 ? 18.051 73.459 109.749 1.00 43.72 129 PRO B N 1
ATOM 2848 C CA . PRO B 1 129 ? 19.095 73.183 110.746 1.00 41.77 129 PRO B CA 1
ATOM 2849 C C . PRO B 1 129 ? 19.361 71.685 110.900 1.00 40.02 129 PRO B C 1
ATOM 2850 O O . PRO B 1 129 ? 18.935 71.078 111.884 1.00 39.97 129 PRO B O 1
ATOM 2854 N N . PHE B 1 130 ? 20.056 71.091 109.935 1.00 37.00 130 PHE B N 1
ATOM 2855 C CA . PHE B 1 130 ? 20.368 69.663 109.995 1.00 35.08 130 PHE B CA 1
ATOM 2856 C C . PHE B 1 130 ? 21.331 69.366 111.146 1.00 34.42 130 PHE B C 1
ATOM 2857 O O . PHE B 1 130 ? 22.277 70.115 111.381 1.00 35.20 130 PHE B O 1
ATOM 2865 N N . THR B 1 131 ? 21.089 68.269 111.859 1.00 32.54 131 THR B N 1
ATOM 2866 C CA . THR B 1 131 ? 21.945 67.882 112.977 1.00 30.05 131 THR B CA 1
ATOM 2867 C C . THR B 1 131 ? 22.634 66.543 112.754 1.00 29.07 131 THR B C 1
ATOM 2868 O O . THR B 1 131 ? 23.325 66.040 113.640 1.00 29.30 131 THR B O 1
ATOM 2872 N N . ALA B 1 132 ? 22.453 65.964 111.574 1.00 25.49 132 ALA B N 1
ATOM 2873 C CA . ALA B 1 132 ? 23.087 64.691 111.275 1.00 25.18 132 ALA B CA 1
ATOM 2874 C C . ALA B 1 132 ? 23.382 64.532 109.794 1.00 24.32 132 ALA B C 1
ATOM 2875 O O . ALA B 1 132 ? 22.560 64.868 108.942 1.00 24.89 132 ALA B O 1
ATOM 2877 N N . LYS B 1 133 ? 24.572 64.029 109.497 1.00 24.47 133 LYS B N 1
ATOM 2878 C CA . LYS B 1 133 ? 24.987 63.794 108.124 1.00 26.42 133 LYS B CA 1
ATOM 2879 C C . LYS B 1 133 ? 25.519 62.377 108.041 1.00 27.11 133 LYS B C 1
ATOM 2880 O O . LYS B 1 133 ? 26.335 61.962 108.868 1.00 27.15 133 LYS B O 1
ATOM 2886 N N . VAL B 1 134 ? 25.064 61.640 107.036 1.00 25.63 134 VAL B N 1
ATOM 2887 C CA . VAL B 1 134 ? 25.513 60.273 106.849 1.00 27.15 134 VAL B CA 1
ATOM 2888 C C . VAL B 1 134 ? 25.820 60.006 105.382 1.00 26.97 134 VAL B C 1
ATOM 2889 O O . VAL B 1 134 ? 25.097 60.462 104.491 1.00 26.66 134 VAL B O 1
ATOM 2893 N N . VAL B 1 135 ? 26.901 59.280 105.127 1.00 25.88 135 VAL B N 1
ATOM 2894 C CA . VAL B 1 135 ? 27.255 58.931 103.761 1.00 26.06 135 VAL B CA 1
ATOM 2895 C C . VAL B 1 135 ? 27.206 57.413 103.658 1.00 26.94 135 VAL B C 1
ATOM 2896 O O . VAL B 1 135 ? 27.863 56.707 104.430 1.00 27.78 135 VAL B O 1
ATOM 2900 N N . VAL B 1 136 ? 26.417 56.915 102.713 1.00 26.67 136 VAL B N 1
ATOM 2901 C CA . VAL B 1 136 ? 26.268 55.477 102.523 1.00 27.85 136 VAL B CA 1
ATOM 2902 C C . VAL B 1 136 ? 26.235 55.096 101.051 1.00 29.62 136 VAL B C 1
ATOM 2903 O O . VAL B 1 136 ? 26.036 55.948 100.179 1.00 29.81 136 VAL B O 1
ATOM 2907 N N . LEU B 1 137 ? 26.428 53.806 100.782 1.00 29.35 137 LEU B N 1
ATOM 2908 C CA . LEU B 1 137 ? 26.385 53.298 99.421 1.00 30.33 137 LEU B CA 1
ATOM 2909 C C . LEU B 1 137 ? 24.932 53.056 99.037 1.00 29.58 137 LEU B C 1
ATOM 2910 O O . LEU B 1 137 ? 24.102 52.731 99.889 1.00 27.28 137 LEU B O 1
ATOM 2915 N N . GLY B 1 138 ? 24.635 53.220 97.751 1.00 28.41 138 GLY B N 1
ATOM 2916 C CA . GLY B 1 138 ? 23.285 53.027 97.262 1.00 30.02 138 GLY B CA 1
ATOM 2917 C C . GLY B 1 138 ? 22.629 51.735 97.714 1.00 31.04 138 GLY B C 1
ATOM 2918 O O . GLY B 1 138 ? 21.459 51.743 98.101 1.00 30.15 138 GLY B O 1
ATOM 2919 N N . GLU B 1 139 ? 23.372 50.631 97.672 1.00 31.75 139 GLU B N 1
ATOM 2920 C CA . GLU B 1 139 ? 22.833 49.329 98.070 1.00 33.74 139 GLU B CA 1
ATOM 2921 C C . GLU B 1 139 ? 22.198 49.346 99.461 1.00 32.46 139 GLU B C 1
ATOM 2922 O O . GLU B 1 139 ? 21.166 48.714 99.684 1.00 32.74 139 GLU B O 1
ATOM 2928 N N . VAL B 1 140 ? 22.816 50.065 100.393 1.00 29.83 140 VAL B N 1
ATOM 2929 C CA . VAL B 1 140 ? 22.289 50.167 101.749 1.00 28.60 140 VAL B CA 1
ATOM 2930 C C . VAL B 1 140 ? 20.854 50.687 101.730 1.00 27.74 140 VAL B C 1
ATOM 2931 O O . VAL B 1 140 ? 19.948 50.070 102.298 1.00 26.08 140 VAL B O 1
ATOM 2935 N N . LEU B 1 141 ? 20.661 51.835 101.087 1.00 24.73 141 LEU B N 1
ATOM 2936 C CA . LEU B 1 141 ? 19.343 52.455 100.985 1.00 25.80 141 LEU B CA 1
ATOM 2937 C C . LEU B 1 141 ? 18.357 51.605 100.195 1.00 24.08 141 LEU B C 1
ATOM 2938 O O . LEU B 1 141 ? 17.210 51.434 100.599 1.00 23.74 141 LEU B O 1
ATOM 2943 N N . LYS B 1 142 ? 18.796 51.081 99.060 1.00 24.04 142 LYS B N 1
ATOM 2944 C CA . LYS B 1 142 ? 17.920 50.253 98.238 1.00 26.14 142 LYS B CA 1
ATOM 2945 C C . LYS B 1 142 ? 17.413 49.054 99.038 1.00 26.75 142 LYS B C 1
ATOM 2946 O O . LYS B 1 142 ? 16.212 48.768 99.055 1.00 25.13 142 LYS B O 1
ATOM 2952 N N . ALA B 1 143 ? 18.322 48.368 99.723 1.00 27.12 143 ALA B N 1
ATOM 2953 C CA . ALA B 1 143 ? 17.943 47.204 100.520 1.00 29.62 143 ALA B CA 1
ATOM 2954 C C . ALA B 1 143 ? 17.090 47.570 101.733 1.00 26.94 143 ALA B C 1
ATOM 2955 O O . ALA B 1 143 ? 16.145 46.860 102.071 1.00 27.10 143 ALA B O 1
ATOM 2957 N N . ALA B 1 144 ? 17.410 48.682 102.385 1.00 26.74 144 ALA B N 1
ATOM 2958 C CA . ALA B 1 144 ? 16.657 49.099 103.564 1.00 27.47 144 ALA B CA 1
ATOM 2959 C C . ALA B 1 144 ? 15.216 49.474 103.245 1.00 26.62 144 ALA B C 1
ATOM 2960 O O . ALA B 1 144 ? 14.297 49.077 103.955 1.00 27.24 144 ALA B O 1
ATOM 2962 N N . VAL B 1 145 ? 15.014 50.243 102.180 1.00 26.86 145 VAL B N 1
ATOM 2963 C CA . VAL B 1 145 ? 13.671 50.657 101.818 1.00 27.74 145 VAL B CA 1
ATOM 2964 C C . VAL B 1 145 ? 12.840 49.433 101.439 1.00 27.98 145 VAL B C 1
ATOM 2965 O O . VAL B 1 145 ? 11.666 49.334 101.781 1.00 27.22 145 VAL B O 1
ATOM 2969 N N . LYS B 1 146 ? 13.463 48.490 100.747 1.00 27.04 146 LYS B N 1
ATOM 2970 C CA . LYS B 1 146 ? 12.777 47.275 100.338 1.00 28.23 146 LYS B CA 1
ATOM 2971 C C . LYS B 1 146 ? 12.320 46.468 101.560 1.00 27.58 146 LYS B C 1
ATOM 2972 O O . LYS B 1 146 ? 11.198 45.952 101.599 1.00 26.84 146 LYS B O 1
ATOM 2978 N N . ALA B 1 147 ? 13.194 46.361 102.557 1.00 27.46 147 ALA B N 1
ATOM 2979 C CA . ALA B 1 147 ? 12.881 45.619 103.773 1.00 28.64 147 ALA B CA 1
ATOM 2980 C C . ALA B 1 147 ? 11.807 46.323 104.594 1.00 26.61 147 ALA B C 1
ATOM 2981 O O . ALA B 1 147 ? 10.890 45.686 105.113 1.00 23.54 147 ALA B O 1
ATOM 2983 N N . ALA B 1 148 ? 11.918 47.641 104.708 1.00 25.19 148 ALA B N 1
ATOM 2984 C CA . ALA B 1 148 ? 10.949 48.412 105.481 1.00 24.50 148 ALA B CA 1
ATOM 2985 C C . ALA B 1 148 ? 9.550 48.281 104.888 1.00 24.10 148 ALA B C 1
ATOM 2986 O O . ALA B 1 148 ? 8.567 48.156 105.619 1.00 23.92 148 ALA B O 1
ATOM 2988 N N . SER B 1 149 ? 9.465 48.282 103.562 1.00 26.16 149 SER B N 1
ATOM 2989 C CA . SER B 1 149 ? 8.178 48.182 102.883 1.00 27.85 149 SER B CA 1
ATOM 2990 C C . SER B 1 149 ? 7.441 46.878 103.179 1.00 27.40 149 SER B C 1
ATOM 2991 O O . SER B 1 149 ? 6.245 46.765 102.919 1.00 27.27 149 SER B O 1
ATOM 2994 N N . LEU B 1 150 ? 8.142 45.893 103.729 1.00 27.17 150 LEU B N 1
ATOM 2995 C CA . LEU B 1 150 ? 7.499 44.628 104.067 1.00 27.31 150 LEU B CA 1
ATOM 2996 C C . LEU B 1 150 ? 6.534 44.779 105.240 1.00 27.64 150 LEU B C 1
ATOM 2997 O O . LEU B 1 150 ? 5.589 43.994 105.379 1.00 26.17 150 LEU B O 1
ATOM 3002 N N . VAL B 1 151 ? 6.761 45.792 106.077 1.00 24.04 151 VAL B N 1
ATOM 3003 C CA . VAL B 1 151 ? 5.939 45.971 107.261 1.00 25.07 151 VAL B CA 1
ATOM 3004 C C . VAL B 1 151 ? 5.302 47.338 107.499 1.00 26.13 151 VAL B C 1
ATOM 3005 O O . VAL B 1 151 ? 4.483 47.486 108.411 1.00 24.67 151 VAL B O 1
ATOM 3009 N N . SER B 1 152 ? 5.654 48.332 106.694 1.00 25.81 152 SER B N 1
ATOM 3010 C CA . SER B 1 152 ? 5.100 49.669 106.904 1.00 26.07 152 SER B CA 1
ATOM 3011 C C . SER B 1 152 ? 5.210 50.544 105.667 1.00 26.36 152 SER B C 1
ATOM 3012 O O . SER B 1 152 ? 5.935 50.221 104.724 1.00 24.71 152 SER B O 1
ATOM 3015 N N . ASP B 1 153 ? 4.473 51.649 105.680 1.00 25.51 153 ASP B N 1
ATOM 3016 C CA . ASP B 1 153 ? 4.498 52.613 104.586 1.00 27.75 153 ASP B CA 1
ATOM 3017 C C . ASP B 1 153 ? 5.479 53.729 104.948 1.00 25.57 153 ASP B C 1
ATOM 3018 O O . ASP B 1 153 ? 5.690 54.652 104.169 1.00 24.42 153 ASP B O 1
ATOM 3023 N N . SER B 1 154 ? 6.073 53.638 106.136 1.00 24.56 154 SER B N 1
ATOM 3024 C CA . SER B 1 154 ? 7.045 54.635 106.584 1.00 25.50 154 SER B CA 1
ATOM 3025 C C . SER B 1 154 ? 8.290 53.994 107.185 1.00 24.81 154 SER B C 1
ATOM 3026 O O . SER B 1 154 ? 8.244 52.889 107.725 1.00 24.02 154 SER B O 1
ATOM 3029 N N . ILE B 1 155 ? 9.409 54.698 107.089 1.00 23.98 155 ILE B N 1
ATOM 3030 C CA . ILE B 1 155 ? 10.664 54.204 107.634 1.00 23.41 155 ILE B CA 1
ATOM 3031 C C . ILE B 1 155 ? 11.276 55.310 108.495 1.00 22.13 155 ILE B C 1
ATOM 3032 O O . ILE B 1 155 ? 11.292 56.479 108.104 1.00 22.41 155 ILE B O 1
ATOM 3037 N N . LYS B 1 156 ? 11.755 54.945 109.676 1.00 22.46 156 LYS B N 1
ATOM 3038 C CA . LYS B 1 156 ? 12.352 55.920 110.576 1.00 24.11 156 LYS B CA 1
ATOM 3039 C C . LYS B 1 156 ? 13.870 55.878 110.487 1.00 23.85 156 LYS B C 1
ATOM 3040 O O . LYS B 1 156 ? 14.473 54.811 110.388 1.00 22.45 156 LYS B O 1
ATOM 3046 N N . PHE B 1 157 ? 14.475 57.058 110.501 1.00 23.57 157 PHE B N 1
ATOM 3047 C CA . PHE B 1 157 ? 15.922 57.196 110.447 1.00 24.60 157 PHE B CA 1
ATOM 3048 C C . PHE B 1 157 ? 16.393 57.665 111.822 1.00 24.47 157 PHE B C 1
ATOM 3049 O O . PHE B 1 157 ? 15.810 58.584 112.400 1.00 22.56 157 PHE B O 1
ATOM 3057 N N . ILE B 1 158 ? 17.441 57.029 112.334 1.00 24.65 158 ILE B N 1
ATOM 3058 C CA . ILE B 1 158 ? 18.019 57.385 113.627 1.00 24.24 158 ILE B CA 1
ATOM 3059 C C . ILE B 1 158 ? 19.528 57.467 113.482 1.00 24.19 158 ILE B C 1
ATOM 3060 O O . ILE B 1 158 ?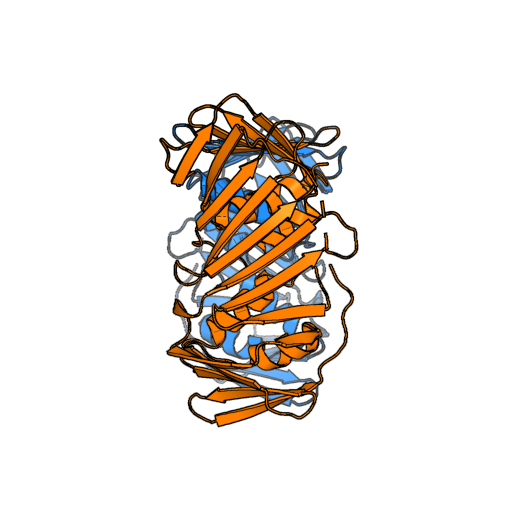 20.168 56.524 113.011 1.00 21.99 158 ILE B O 1
ATOM 3065 N N . ALA B 1 159 ? 20.100 58.597 113.880 1.00 22.16 159 ALA B N 1
ATOM 3066 C CA . ALA B 1 159 ? 21.540 58.768 113.795 1.00 24.94 159 ALA B CA 1
ATOM 3067 C C . ALA B 1 159 ? 22.092 59.099 115.177 1.00 26.44 159 ALA B C 1
ATOM 3068 O O . ALA B 1 159 ? 21.590 60.000 115.856 1.00 26.49 159 ALA B O 1
ATOM 3070 N N . ARG B 1 160 ? 23.111 58.347 115.582 1.00 28.78 160 ARG B N 1
ATOM 3071 C CA . ARG B 1 160 ? 23.776 58.532 116.866 1.00 32.73 160 ARG B CA 1
ATOM 3072 C C . ARG B 1 160 ? 25.272 58.468 116.597 1.00 34.40 160 ARG B C 1
ATOM 3073 O O . ARG B 1 160 ? 25.694 57.994 115.543 1.00 34.13 160 ARG B O 1
ATOM 3081 N N . GLU B 1 161 ? 26.078 58.948 117.536 1.00 35.96 161 GLU B N 1
ATOM 3082 C CA . GLU B 1 161 ? 27.519 58.908 117.343 1.00 40.02 161 GLU B CA 1
ATOM 3083 C C . GLU B 1 161 ? 27.969 57.559 116.791 1.00 40.10 161 GLU B C 1
ATOM 3084 O O . GLU B 1 161 ? 27.768 56.518 117.420 1.00 40.94 161 GLU B O 1
ATOM 3090 N N . ASN B 1 162 ? 28.557 57.597 115.600 1.00 39.91 162 ASN B N 1
ATOM 3091 C CA . ASN B 1 162 ? 29.076 56.412 114.922 1.00 40.35 162 ASN B CA 1
ATOM 3092 C C . ASN B 1 162 ? 28.043 55.302 114.719 1.00 39.50 162 ASN B C 1
ATOM 3093 O O . ASN B 1 162 ? 28.390 54.120 114.690 1.00 39.98 162 ASN B O 1
ATOM 3098 N N . GLU B 1 163 ? 26.779 55.671 114.542 1.00 35.75 163 GLU B N 1
ATOM 3099 C CA . GLU B 1 163 ? 25.747 54.661 114.381 1.00 33.65 163 GLU B CA 1
ATOM 3100 C C . GLU B 1 163 ? 24.534 55.174 113.599 1.00 30.23 163 GLU B C 1
ATOM 3101 O O . GLU B 1 163 ? 23.974 56.214 113.927 1.00 28.48 163 GLU B O 1
ATOM 3107 N N . PHE B 1 164 ? 24.137 54.440 112.565 1.00 27.01 164 PHE B N 1
ATOM 3108 C CA . PHE B 1 164 ? 22.980 54.821 111.754 1.00 26.41 164 PHE B CA 1
ATOM 3109 C C . PHE B 1 164 ? 21.986 53.665 111.745 1.00 26.42 164 PHE B C 1
ATOM 3110 O O . PHE B 1 164 ? 22.338 52.535 111.394 1.00 26.22 164 PHE B O 1
ATOM 3118 N N . ILE B 1 165 ? 20.744 53.952 112.128 1.00 25.28 165 ILE B N 1
ATOM 3119 C CA . ILE B 1 165 ? 19.715 52.922 112.185 1.00 24.82 165 ILE B CA 1
ATOM 3120 C C . ILE B 1 165 ? 18.477 53.263 111.367 1.00 23.85 165 ILE B C 1
ATOM 3121 O O . ILE B 1 165 ? 17.997 54.402 111.381 1.00 20.93 165 ILE B O 1
ATOM 3126 N N . MET B 1 166 ? 17.974 52.267 110.645 1.00 22.78 166 MET B N 1
ATOM 3127 C CA . MET B 1 166 ? 16.757 52.411 109.856 1.00 24.59 166 MET B CA 1
ATOM 3128 C C . MET B 1 166 ? 15.793 51.354 110.374 1.00 26.73 166 MET B C 1
ATOM 3129 O O . MET B 1 166 ? 16.133 50.165 110.434 1.00 22.95 166 MET B O 1
ATOM 3134 N N . LYS B 1 167 ? 14.601 51.788 110.768 1.00 27.26 167 LYS B N 1
ATOM 3135 C CA . LYS B 1 167 ? 13.610 50.861 111.288 1.00 28.45 167 LYS B CA 1
ATOM 3136 C C . LYS B 1 167 ? 12.194 51.150 110.808 1.00 27.21 167 LYS B C 1
ATOM 3137 O O . LYS B 1 167 ? 11.846 52.279 110.464 1.00 27.23 167 LYS B O 1
ATOM 3143 N N . ALA B 1 168 ? 11.380 50.104 110.795 1.00 25.36 168 ALA B N 1
ATOM 3144 C CA . ALA B 1 168 ? 9.989 50.206 110.373 1.00 27.28 168 ALA B CA 1
ATOM 3145 C C . ALA B 1 168 ? 9.181 49.221 111.208 1.00 28.17 168 ALA B C 1
ATOM 3146 O O . ALA B 1 168 ? 9.686 48.173 111.605 1.00 25.69 168 ALA B O 1
ATOM 3148 N N . GLU B 1 169 ? 7.928 49.549 111.484 1.00 29.84 169 GLU B N 1
ATOM 3149 C CA . GLU B 1 169 ? 7.110 48.644 112.272 1.00 34.14 169 GLU B CA 1
ATOM 3150 C C . GLU B 1 169 ? 5.621 48.814 112.049 1.00 34.36 169 GLU B C 1
ATOM 3151 O O . GLU B 1 169 ? 5.157 49.844 111.559 1.00 32.47 169 GLU B O 1
ATOM 3157 N N . GLY B 1 170 ? 4.885 47.771 112.408 1.00 35.44 170 GLY B N 1
ATOM 3158 C CA . GLY B 1 170 ? 3.441 47.784 112.297 1.00 38.18 170 GLY B CA 1
ATOM 3159 C C . GLY B 1 170 ? 2.936 47.325 113.647 1.00 40.21 170 GLY B C 1
ATOM 3160 O O . GLY B 1 170 ? 3.634 47.478 114.654 1.00 40.40 170 GLY B O 1
ATOM 3161 N N . GLU B 1 171 ? 1.739 46.755 113.684 1.00 42.46 171 GLU B N 1
ATOM 3162 C CA . GLU B 1 171 ? 1.178 46.270 114.937 1.00 43.88 171 GLU B CA 1
ATOM 3163 C C . GLU B 1 171 ? 2.105 45.278 115.644 1.00 42.73 171 GLU B C 1
ATOM 3164 O O . GLU B 1 171 ? 2.478 45.480 116.802 1.00 42.81 171 GLU B O 1
ATOM 3170 N N . THR B 1 172 ? 2.475 44.208 114.943 1.00 39.84 172 THR B N 1
ATOM 3171 C CA . THR B 1 172 ? 3.327 43.169 115.520 1.00 38.23 172 THR B CA 1
ATOM 3172 C C . THR B 1 172 ? 4.621 42.879 114.756 1.00 36.00 172 THR B C 1
ATOM 3173 O O . THR B 1 172 ? 5.480 42.149 115.244 1.00 35.91 172 THR B O 1
ATOM 3177 N N . GLN B 1 173 ? 4.763 43.435 113.560 1.00 34.14 173 GLN B N 1
ATOM 3178 C CA . GLN B 1 173 ? 5.963 43.179 112.771 1.00 32.17 173 GLN B CA 1
ATOM 3179 C C . GLN B 1 173 ? 6.982 44.304 112.893 1.00 32.23 173 GLN B C 1
ATOM 3180 O O . GLN B 1 173 ? 6.643 45.435 113.257 1.00 31.04 173 GLN B O 1
ATOM 3186 N N . GLU B 1 174 ? 8.235 43.987 112.584 1.00 31.59 174 GLU B N 1
ATOM 3187 C CA . GLU B 1 174 ? 9.301 44.966 112.686 1.00 32.08 174 GLU B CA 1
ATOM 3188 C C . GLU B 1 174 ? 10.508 44.635 111.816 1.00 30.96 174 GLU B C 1
ATOM 3189 O O . GLU B 1 174 ? 10.803 43.465 111.545 1.00 27.87 174 GLU B O 1
ATOM 3195 N N . VAL B 1 175 ? 11.189 45.688 111.376 1.00 28.18 175 VAL B N 1
ATOM 3196 C CA . VAL B 1 175 ? 12.396 45.576 110.570 1.00 27.36 175 VAL B CA 1
ATOM 3197 C C . VAL B 1 175 ? 13.378 46.598 111.140 1.00 28.25 175 VAL B C 1
ATOM 3198 O O . VAL B 1 175 ? 13.008 47.750 111.393 1.00 27.12 175 VAL B O 1
ATOM 3202 N N . GLU B 1 176 ? 14.614 46.172 111.371 1.00 27.14 176 GLU B N 1
ATOM 3203 C CA . GLU B 1 176 ? 15.635 47.066 111.895 1.00 28.11 176 GLU B CA 1
ATOM 3204 C C . GLU B 1 176 ? 16.988 46.753 111.266 1.00 27.92 176 GLU B C 1
ATOM 3205 O O . GLU B 1 176 ? 17.379 45.590 111.133 1.00 27.18 176 GLU B O 1
ATOM 3211 N N . ILE B 1 177 ? 17.679 47.810 110.856 1.00 23.75 177 ILE B N 1
ATOM 3212 C CA . ILE B 1 177 ? 18.989 47.701 110.235 1.00 24.24 177 ILE B CA 1
ATOM 3213 C C . ILE B 1 177 ? 19.880 48.705 110.949 1.00 24.76 177 ILE B C 1
ATOM 3214 O O . ILE B 1 177 ? 19.621 49.913 110.922 1.00 24.08 177 ILE B O 1
ATOM 3219 N N . LYS B 1 178 ? 20.911 48.195 111.608 1.00 24.84 178 LYS B N 1
ATOM 3220 C CA . LYS B 1 178 ? 21.845 49.031 112.355 1.00 26.05 178 LYS B CA 1
ATOM 3221 C C . LYS B 1 178 ? 23.230 48.913 111.739 1.00 25.79 178 LYS B C 1
ATOM 3222 O O . LYS B 1 178 ? 23.805 47.828 111.690 1.00 25.32 178 LYS B O 1
ATOM 3228 N N . LEU B 1 179 ? 23.753 50.037 111.257 1.00 25.34 179 LEU B N 1
ATOM 3229 C CA . LEU B 1 179 ? 25.069 50.068 110.631 1.00 26.54 179 LEU B CA 1
ATOM 3230 C C . LEU B 1 179 ? 26.020 50.958 111.427 1.00 27.03 179 LEU B C 1
ATOM 3231 O O . LEU B 1 179 ? 25.580 51.818 112.189 1.00 26.56 179 LEU B O 1
ATOM 3236 N N . THR B 1 180 ? 27.321 50.748 111.242 1.00 28.67 180 THR B N 1
ATOM 3237 C CA . THR B 1 180 ? 28.332 51.524 111.947 1.00 30.40 180 THR B CA 1
ATOM 3238 C C . THR B 1 180 ? 29.521 51.842 111.049 1.00 32.76 180 THR B C 1
ATOM 3239 O O . THR B 1 180 ? 29.704 51.246 109.985 1.00 31.46 180 THR B O 1
ATOM 3243 N N . LEU B 1 181 ? 30.329 52.795 111.494 1.00 37.24 181 LEU B N 1
ATOM 3244 C CA . LEU B 1 181 ? 31.516 53.199 110.759 1.00 41.43 181 LEU B CA 1
ATOM 3245 C C . LEU B 1 181 ? 32.593 52.144 110.992 1.00 43.55 181 LEU B C 1
ATOM 3246 O O . LEU B 1 181 ? 33.332 51.787 110.074 1.00 43.20 181 LEU B O 1
ATOM 3251 N N . GLU B 1 182 ? 32.659 51.634 112.222 1.00 46.18 182 GLU B N 1
ATOM 3252 C CA . GLU B 1 182 ? 33.637 50.609 112.583 1.00 48.41 182 GLU B CA 1
ATOM 3253 C C . GLU B 1 182 ? 33.602 49.413 111.637 1.00 48.33 182 GLU B C 1
ATOM 3254 O O . GLU B 1 182 ? 34.646 48.961 111.164 1.00 48.22 182 GLU B O 1
ATOM 3260 N N . ASP B 1 183 ? 32.404 48.899 111.371 1.00 48.07 183 ASP B N 1
ATOM 3261 C CA . ASP B 1 183 ? 32.250 47.748 110.487 1.00 49.20 183 ASP B CA 1
ATOM 3262 C C . ASP B 1 183 ? 32.115 48.147 109.026 1.00 48.06 183 ASP B C 1
ATOM 3263 O O . ASP B 1 183 ? 31.869 47.304 108.166 1.00 48.82 183 ASP B O 1
ATOM 3268 N N . GLU B 1 184 ? 32.271 49.439 108.759 1.00 47.30 184 GLU B N 1
ATOM 3269 C CA . GLU B 1 184 ? 32.199 49.977 107.404 1.00 46.18 184 GLU B CA 1
ATOM 3270 C C . GLU B 1 184 ? 30.855 49.862 106.686 1.00 44.26 184 GLU B C 1
ATOM 3271 O O . GLU B 1 184 ? 30.813 49.724 105.466 1.00 43.80 184 GLU B O 1
ATOM 3277 N N . GLY B 1 185 ? 29.762 49.918 107.439 1.00 42.15 185 GLY B N 1
ATOM 3278 C CA . GLY B 1 185 ? 28.450 49.852 106.821 1.00 40.20 185 GLY B CA 1
ATOM 3279 C C . GLY B 1 185 ? 28.144 51.238 106.286 1.00 39.08 185 GLY B C 1
ATOM 3280 O O . GLY B 1 185 ? 27.331 51.428 105.381 1.00 38.83 185 GLY B O 1
ATOM 3281 N N . LEU B 1 186 ? 28.820 52.216 106.871 1.00 36.51 186 LEU B N 1
ATOM 3282 C CA . LEU B 1 186 ? 28.676 53.603 106.476 1.00 35.21 186 LEU B CA 1
ATOM 3283 C C . LEU B 1 186 ? 30.051 54.051 106.005 1.00 35.55 186 LEU B C 1
ATOM 3284 O O . LEU B 1 186 ? 31.063 53.469 106.398 1.00 34.76 186 LEU B O 1
ATOM 3289 N N . LEU B 1 187 ? 30.089 55.066 105.151 1.00 35.65 187 LEU B N 1
ATOM 3290 C CA . LEU B 1 187 ? 31.355 55.590 104.659 1.00 36.31 187 LEU B CA 1
ATOM 3291 C C . LEU B 1 187 ? 31.775 56.727 105.579 1.00 37.42 187 LEU B C 1
ATOM 3292 O O . LEU B 1 187 ? 32.966 56.987 105.771 1.00 38.17 187 LEU B O 1
ATOM 3297 N N . ASP B 1 188 ? 30.785 57.398 106.155 1.00 36.88 188 ASP B N 1
ATOM 3298 C CA . ASP B 1 188 ? 31.046 58.511 107.051 1.00 37.27 188 ASP B CA 1
ATOM 3299 C C . ASP B 1 188 ? 29.778 58.850 107.824 1.00 36.53 188 ASP B C 1
ATOM 3300 O O . ASP B 1 188 ? 28.668 58.558 107.376 1.00 34.43 188 ASP B O 1
ATOM 3305 N N . ILE B 1 189 ? 29.943 59.461 108.990 1.00 35.85 189 ILE B N 1
ATOM 3306 C CA . ILE B 1 189 ? 28.803 59.839 109.809 1.00 36.18 189 ILE B CA 1
ATOM 3307 C C . ILE B 1 189 ? 29.179 60.902 110.836 1.00 36.91 189 ILE B C 1
ATOM 3308 O O . ILE B 1 189 ? 30.220 60.811 111.491 1.00 36.52 189 ILE B O 1
ATOM 3313 N N . GLU B 1 190 ? 28.329 61.916 110.964 1.00 37.10 190 GLU B N 1
ATOM 3314 C CA . GLU B 1 190 ? 28.561 62.991 111.918 1.00 38.29 190 GLU B CA 1
ATOM 3315 C C . GLU B 1 190 ? 27.232 63.514 112.449 1.00 38.10 190 GLU B C 1
ATOM 3316 O O . GLU B 1 190 ? 26.325 63.828 111.674 1.00 35.31 190 GLU B O 1
ATOM 3322 N N . VAL B 1 191 ? 27.119 63.597 113.772 1.00 37.73 191 VAL B N 1
ATOM 3323 C CA . VAL B 1 191 ? 25.899 64.085 114.401 1.00 39.37 191 VAL B CA 1
ATOM 3324 C C . VAL B 1 191 ? 26.209 65.098 115.499 1.00 39.91 191 VAL B C 1
ATOM 3325 O O . VAL B 1 191 ? 27.204 64.969 116.213 1.00 40.05 191 VAL B O 1
ATOM 3329 N N . GLN B 1 192 ? 25.352 66.105 115.627 1.00 39.91 192 GLN B N 1
ATOM 3330 C CA . GLN B 1 192 ? 25.521 67.131 116.648 1.00 42.08 192 GLN B CA 1
ATOM 3331 C C . GLN B 1 192 ? 24.794 66.665 117.907 1.00 40.60 192 GLN B C 1
ATOM 3332 O O . GLN B 1 192 ? 25.142 67.041 119.025 1.00 38.81 192 GLN B O 1
ATOM 3338 N N . GLU B 1 193 ? 23.779 65.835 117.697 1.00 38.81 193 GLU B N 1
ATOM 3339 C CA . GLU B 1 193 ? 22.970 65.263 118.767 1.00 37.57 193 GLU B CA 1
ATOM 3340 C C . GLU B 1 193 ? 22.191 64.111 118.145 1.00 34.96 193 GLU B C 1
ATOM 3341 O O . GLU B 1 193 ? 22.104 64.015 116.920 1.00 31.59 193 GLU B O 1
ATOM 3347 N N . GLU B 1 194 ? 21.634 63.234 118.975 1.00 32.27 194 GLU B N 1
ATOM 3348 C CA . GLU B 1 194 ? 20.859 62.120 118.449 1.00 30.60 194 GLU B CA 1
ATOM 3349 C C . GLU B 1 194 ? 19.705 62.719 117.651 1.00 28.29 194 GLU B C 1
ATOM 3350 O O . GLU B 1 194 ? 19.020 63.623 118.125 1.00 25.75 194 GLU B O 1
ATOM 3356 N N . THR B 1 195 ? 19.498 62.244 116.428 1.00 26.20 195 THR B N 1
ATOM 3357 C CA . THR B 1 195 ? 18.405 62.776 115.632 1.00 26.00 195 THR B CA 1
ATOM 3358 C C . THR B 1 195 ? 17.584 61.666 114.990 1.00 24.79 195 THR B C 1
ATOM 3359 O O . THR B 1 195 ? 18.111 60.649 114.537 1.00 24.09 195 THR B O 1
ATOM 3363 N N . LYS B 1 196 ? 16.274 61.857 115.006 1.00 23.83 196 LYS B N 1
ATOM 3364 C CA . LYS B 1 196 ? 15.351 60.871 114.474 1.00 24.90 196 LYS B CA 1
ATOM 3365 C C . LYS B 1 196 ? 14.243 61.541 113.687 1.00 23.67 196 LYS B C 1
ATOM 3366 O O . LYS B 1 196 ? 13.729 62.590 114.085 1.00 22.14 196 LYS B O 1
ATOM 3372 N N . SER B 1 197 ? 13.874 60.928 112.568 1.00 22.13 197 SER B N 1
ATOM 3373 C CA . SER B 1 197 ? 12.794 61.441 111.737 1.00 23.75 197 SER B CA 1
ATOM 3374 C C . SER B 1 197 ? 12.270 60.268 110.922 1.00 23.17 197 SER B C 1
ATOM 3375 O O . SER B 1 197 ? 12.959 59.266 110.787 1.00 23.71 197 SER B O 1
ATOM 3378 N N . ALA B 1 198 ? 11.055 60.380 110.395 1.00 24.58 198 ALA B N 1
ATOM 3379 C CA . ALA B 1 198 ? 10.460 59.296 109.609 1.00 22.76 198 ALA B CA 1
ATOM 3380 C C . ALA B 1 198 ? 10.003 59.819 108.254 1.00 22.21 198 ALA B C 1
ATOM 3381 O O . ALA B 1 198 ? 9.653 60.992 108.127 1.00 20.80 198 ALA B O 1
ATOM 3383 N N . TYR B 1 199 ? 9.982 58.940 107.252 1.00 20.44 199 TYR B N 1
ATOM 3384 C CA . TYR B 1 199 ? 9.607 59.328 105.896 1.00 21.38 199 TYR B CA 1
ATOM 3385 C C . TYR B 1 199 ? 8.835 58.247 105.154 1.00 21.47 199 TYR B C 1
ATOM 3386 O O . TYR B 1 199 ? 8.918 57.071 105.501 1.00 20.45 199 TYR B O 1
ATOM 3395 N N . GLY B 1 200 ? 8.098 58.657 104.121 1.00 20.25 200 GLY B N 1
ATOM 3396 C CA . GLY B 1 200 ? 7.330 57.720 103.319 1.00 21.90 200 GLY B CA 1
ATOM 3397 C C . GLY B 1 200 ? 8.216 56.793 102.500 1.00 23.01 200 GLY B C 1
ATOM 3398 O O . GLY B 1 200 ? 9.104 57.245 101.770 1.00 21.47 200 GLY B O 1
ATOM 3399 N N . VAL B 1 201 ? 7.985 55.489 102.639 1.00 24.52 201 VAL B N 1
ATOM 3400 C CA . VAL B 1 201 ? 8.754 54.475 101.917 1.00 25.73 201 VAL B CA 1
ATOM 3401 C C . VAL B 1 201 ? 8.637 54.591 100.395 1.00 25.02 201 VAL B C 1
ATOM 3402 O O . VAL B 1 201 ? 9.620 54.406 99.675 1.00 23.91 201 VAL B O 1
ATOM 3406 N N . SER B 1 202 ? 7.431 54.874 99.914 1.00 24.66 202 SER B N 1
ATOM 3407 C CA . SER B 1 202 ? 7.178 55.013 98.480 1.00 24.89 202 SER B CA 1
ATOM 3408 C C . SER B 1 202 ? 8.087 56.054 97.838 1.00 23.39 202 SER B C 1
ATOM 3409 O O . SER B 1 202 ? 8.607 55.844 96.741 1.00 24.02 202 SER B O 1
ATOM 3412 N N . TYR B 1 203 ? 8.267 57.179 98.520 1.00 20.72 203 TYR B N 1
ATOM 3413 C CA . TYR B 1 203 ? 9.107 58.256 98.007 1.00 22.06 203 TYR B CA 1
ATOM 3414 C C . TYR B 1 203 ? 10.586 57.895 98.012 1.00 21.88 203 TYR B C 1
ATOM 3415 O O . TYR B 1 203 ? 11.296 58.126 97.030 1.00 19.66 203 TYR B O 1
ATOM 3424 N N . LEU B 1 204 ? 11.052 57.327 99.119 1.00 20.96 204 LEU B N 1
ATOM 3425 C CA . LEU B 1 204 ? 12.447 56.931 99.209 1.00 21.79 204 LEU B CA 1
ATOM 3426 C C . LEU B 1 204 ? 12.772 55.888 98.137 1.00 22.41 204 LEU B C 1
ATOM 3427 O O . LEU B 1 204 ? 13.855 55.905 97.555 1.00 21.00 204 LEU B O 1
ATOM 3432 N N . SER B 1 205 ? 11.826 54.994 97.872 1.00 22.41 205 SER B N 1
ATOM 3433 C CA . SER B 1 205 ? 12.019 53.958 96.863 1.00 25.40 205 SER B CA 1
ATOM 3434 C C . SER B 1 205 ? 12.285 54.589 95.494 1.00 26.55 205 SER B C 1
ATOM 3435 O O . SER B 1 205 ? 13.263 54.257 94.816 1.00 25.34 205 SER B O 1
ATOM 3438 N N . ASP B 1 206 ? 11.412 55.506 95.092 1.00 27.73 206 ASP B N 1
ATOM 3439 C CA . ASP B 1 206 ? 11.569 56.189 93.815 1.00 29.63 206 ASP B CA 1
ATOM 3440 C C . ASP B 1 206 ? 12.890 56.965 93.753 1.00 28.48 206 ASP B C 1
ATOM 3441 O O . ASP B 1 206 ? 13.505 57.075 92.694 1.00 29.43 206 ASP B O 1
ATOM 3446 N N . MET B 1 207 ? 13.329 57.486 94.894 1.00 26.85 207 MET B N 1
ATOM 3447 C CA . MET B 1 207 ? 14.571 58.253 94.969 1.00 25.77 207 MET B CA 1
ATOM 3448 C C . MET B 1 207 ? 15.841 57.425 94.787 1.00 26.30 207 MET B C 1
ATOM 3449 O O . MET B 1 207 ? 16.796 57.885 94.159 1.00 27.04 207 MET B O 1
ATOM 3454 N N . VAL B 1 208 ? 15.865 56.210 95.328 1.00 26.12 208 VAL B N 1
ATOM 3455 C CA . VAL B 1 208 ? 17.062 55.383 95.212 1.00 26.94 208 VAL B CA 1
ATOM 3456 C C . VAL B 1 208 ? 16.963 54.280 94.163 1.00 28.96 208 VAL B C 1
ATOM 3457 O O . VAL B 1 208 ? 17.919 53.537 93.951 1.00 28.05 208 VAL B O 1
ATOM 3461 N N . LYS B 1 209 ? 15.812 54.198 93.500 1.00 30.70 209 LYS B N 1
ATOM 3462 C CA . LYS B 1 209 ? 15.568 53.189 92.470 1.00 34.83 209 LYS B CA 1
ATOM 3463 C C . LYS B 1 209 ? 16.630 53.168 91.364 1.00 34.30 209 LYS B C 1
ATOM 3464 O O . LYS B 1 209 ? 17.251 52.136 91.108 1.00 34.38 209 LYS B O 1
ATOM 3470 N N . GLY B 1 210 ? 16.831 54.308 90.713 1.00 35.19 210 GLY B N 1
ATOM 3471 C CA . GLY B 1 210 ? 17.799 54.386 89.634 1.00 36.30 210 GLY B CA 1
ATOM 3472 C C . GLY B 1 210 ? 19.237 54.472 90.103 1.00 37.66 210 GLY B C 1
ATOM 3473 O O . GLY B 1 210 ? 20.167 54.484 89.296 1.00 38.43 210 GLY B O 1
ATOM 3474 N N . LEU B 1 211 ? 19.421 54.524 91.414 1.00 37.82 211 LEU B N 1
ATOM 3475 C CA . LEU B 1 211 ? 20.750 54.616 91.998 1.00 39.51 211 LEU B CA 1
ATOM 3476 C C . LEU B 1 211 ? 21.556 53.332 91.800 1.00 39.97 211 LEU B C 1
ATOM 3477 O O . LEU B 1 211 ? 21.011 52.229 91.842 1.00 39.18 211 LEU B O 1
ATOM 3482 N N . GLY B 1 212 ? 22.857 53.487 91.579 1.00 39.76 212 GLY B N 1
ATOM 3483 C CA . GLY B 1 212 ? 23.717 52.335 91.404 1.00 41.54 212 GLY B CA 1
ATOM 3484 C C . GLY B 1 212 ? 24.057 51.761 92.765 1.00 42.65 212 GLY B C 1
ATOM 3485 O O . GLY B 1 212 ? 24.146 52.495 93.753 1.00 42.31 212 GLY B O 1
ATOM 3486 N N . LYS B 1 213 ? 24.251 50.448 92.819 1.00 43.45 213 LYS B N 1
ATOM 3487 C CA . LYS B 1 213 ? 24.570 49.759 94.065 1.00 44.11 213 LYS B CA 1
ATOM 3488 C C . LYS B 1 213 ? 25.830 50.318 94.732 1.00 42.84 213 LYS B C 1
ATOM 3489 O O . LYS B 1 213 ? 25.944 50.312 95.956 1.00 43.11 213 LYS B O 1
ATOM 3495 N N . ALA B 1 214 ? 26.764 50.813 93.924 1.00 41.55 214 ALA B N 1
ATOM 3496 C CA . ALA B 1 214 ? 28.022 51.348 94.438 1.00 39.37 214 ALA B CA 1
ATOM 3497 C C . ALA B 1 214 ? 28.116 52.874 94.463 1.00 38.46 214 ALA B C 1
ATOM 3498 O O . ALA B 1 214 ? 29.171 53.429 94.782 1.00 37.69 214 ALA B O 1
ATOM 3500 N N . ASP B 1 215 ? 27.029 53.558 94.126 1.00 36.45 215 ASP B N 1
ATOM 3501 C CA . ASP B 1 215 ? 27.047 55.017 94.152 1.00 36.00 215 ASP B CA 1
ATOM 3502 C C . ASP B 1 215 ? 27.040 55.501 95.595 1.00 35.02 215 ASP B C 1
ATOM 3503 O O . ASP B 1 215 ? 26.379 54.906 96.449 1.00 35.54 215 ASP B O 1
ATOM 3508 N N . GLU B 1 216 ? 27.778 56.573 95.870 1.00 32.84 216 GLU B N 1
ATOM 3509 C CA . GLU B 1 216 ? 27.827 57.126 97.214 1.00 33.47 216 GLU B CA 1
ATOM 3510 C C . GLU B 1 216 ? 26.724 58.174 97.344 1.00 32.39 216 GLU B C 1
ATOM 3511 O O . GLU B 1 216 ? 26.551 59.011 96.460 1.00 31.98 216 GLU B O 1
ATOM 3517 N N . VAL B 1 217 ? 25.975 58.119 98.442 1.00 28.85 217 VAL B N 1
ATOM 3518 C CA . VAL B 1 217 ? 24.897 59.072 98.670 1.00 28.32 217 VAL B CA 1
ATOM 3519 C C . VAL B 1 217 ? 25.037 59.751 100.028 1.00 26.05 217 VAL B C 1
ATOM 3520 O O . VAL B 1 217 ? 25.331 59.107 101.036 1.00 26.69 217 VAL B O 1
ATOM 3524 N N . THR B 1 218 ? 24.826 61.060 100.052 1.00 23.85 218 THR B N 1
ATOM 3525 C CA . THR B 1 218 ? 24.932 61.826 101.285 1.00 24.46 218 THR B CA 1
ATOM 3526 C C . THR B 1 218 ? 23.542 62.188 101.791 1.00 25.36 218 THR B C 1
ATOM 3527 O O . THR B 1 218 ? 22.708 62.700 101.038 1.00 25.89 218 THR B O 1
ATOM 3531 N N . ILE B 1 219 ? 23.295 61.912 103.067 1.00 23.57 219 ILE B N 1
ATOM 3532 C CA . ILE B 1 219 ? 22.001 62.196 103.674 1.00 24.50 219 ILE B CA 1
ATOM 3533 C C . ILE B 1 219 ? 22.157 63.132 104.858 1.00 23.76 219 ILE B C 1
ATOM 3534 O O . ILE B 1 219 ? 23.000 62.908 105.730 1.00 23.77 219 ILE B O 1
ATOM 3539 N N . LYS B 1 220 ? 21.348 64.184 104.880 1.00 22.57 220 LYS B N 1
ATOM 3540 C CA . LYS B 1 220 ? 21.364 65.135 105.984 1.00 24.17 220 LYS B CA 1
ATOM 3541 C C . LYS B 1 220 ? 19.934 65.290 106.491 1.00 23.89 220 LYS B C 1
ATOM 3542 O O . LYS B 1 220 ? 19.002 65.439 105.695 1.00 23.61 220 LYS B O 1
ATOM 3548 N N . PHE B 1 221 ? 19.753 65.235 107.806 1.00 21.71 221 PHE B N 1
ATOM 3549 C CA . PHE B 1 221 ? 18.424 65.401 108.372 1.00 22.54 221 PHE B CA 1
ATOM 3550 C C . PHE B 1 221 ? 18.462 65.896 109.813 1.00 22.09 221 PHE B C 1
ATOM 3551 O O . PHE B 1 221 ? 19.531 66.175 110.362 1.00 22.04 221 PHE B O 1
ATOM 3559 N N . GLY B 1 222 ? 17.286 66.041 110.405 1.00 23.48 222 GLY B N 1
ATOM 3560 C CA . GLY B 1 222 ? 17.185 66.515 111.773 1.00 24.22 222 GLY B CA 1
ATOM 3561 C C . GLY B 1 222 ? 15.927 65.971 112.410 1.00 25.60 222 GLY B C 1
ATOM 3562 O O . GLY B 1 222 ? 15.141 65.279 111.754 1.00 25.38 222 GLY B O 1
ATOM 3563 N N . ASN B 1 223 ? 15.721 66.281 113.684 1.00 27.04 223 ASN B N 1
ATOM 3564 C CA . ASN B 1 223 ? 14.542 65.797 114.390 1.00 29.21 223 ASN B CA 1
ATOM 3565 C C . ASN B 1 223 ? 13.220 66.273 113.774 1.00 29.62 223 ASN B C 1
ATOM 3566 O O . ASN B 1 223 ? 12.949 67.472 113.709 1.00 30.42 223 ASN B O 1
ATOM 3571 N N . GLU B 1 224 ? 12.410 65.318 113.315 1.00 29.20 224 GLU B N 1
ATOM 3572 C CA . GLU B 1 224 ? 11.116 65.603 112.703 1.00 31.82 224 GLU B CA 1
ATOM 3573 C C . GLU B 1 224 ? 11.219 66.653 111.600 1.00 31.56 224 GLU B C 1
ATOM 3574 O O . GLU B 1 224 ? 10.308 67.463 111.403 1.00 30.92 224 GLU B O 1
ATOM 3580 N N . MET B 1 225 ? 12.336 66.616 110.881 1.00 30.48 225 MET B N 1
ATOM 3581 C CA . MET B 1 225 ? 12.614 67.548 109.796 1.00 29.99 225 MET B CA 1
ATOM 3582 C C . MET B 1 225 ? 12.728 66.833 108.459 1.00 28.53 225 MET B C 1
ATOM 3583 O O . MET B 1 225 ? 12.781 65.602 108.393 1.00 26.96 225 MET B O 1
ATOM 3588 N N . PRO B 1 226 ? 12.759 67.607 107.367 1.00 27.56 226 PRO B N 1
ATOM 3589 C CA . PRO B 1 226 ? 12.883 67.014 106.036 1.00 26.87 226 PRO B CA 1
ATOM 3590 C C . PRO B 1 226 ? 14.275 66.408 105.914 1.00 25.85 226 PRO B C 1
ATOM 3591 O O . PRO B 1 226 ? 15.179 66.740 106.684 1.00 25.75 226 PRO B O 1
ATOM 3595 N N . MET B 1 227 ? 14.456 65.507 104.962 1.00 25.91 227 MET B N 1
ATOM 3596 C CA . MET B 1 227 ? 15.770 64.928 104.772 1.00 27.05 227 MET B CA 1
ATOM 3597 C C . MET B 1 227 ? 16.297 65.370 103.410 1.00 25.24 227 MET B C 1
ATOM 3598 O O . MET B 1 227 ? 15.541 65.502 102.445 1.00 24.57 227 MET B O 1
ATOM 3603 N N . GLN B 1 228 ? 17.597 65.615 103.344 1.00 23.34 228 GLN B N 1
ATOM 3604 C CA . GLN B 1 228 ? 18.231 66.032 102.100 1.00 24.79 228 GLN B CA 1
ATOM 3605 C C . GLN B 1 228 ? 19.139 64.911 101.623 1.00 23.30 228 GLN B C 1
ATOM 3606 O O . GLN B 1 228 ? 20.016 64.467 102.356 1.00 24.74 228 GLN B O 1
ATOM 3612 N N . MET B 1 229 ? 18.925 64.447 100.401 1.00 22.59 229 MET B N 1
ATOM 3613 C CA . MET B 1 229 ? 19.750 63.385 99.856 1.00 24.87 229 MET B CA 1
ATOM 3614 C C . MET B 1 229 ? 20.481 63.905 98.625 1.00 24.02 229 MET B C 1
ATOM 3615 O O . MET B 1 229 ? 19.858 64.457 97.715 1.00 23.88 229 MET B O 1
ATOM 3620 N N . GLU B 1 230 ? 21.799 63.723 98.592 1.00 24.51 230 GLU B N 1
ATOM 3621 C CA . GLU B 1 230 ? 22.603 64.196 97.467 1.00 25.96 230 GLU B CA 1
ATOM 3622 C C . GLU B 1 230 ? 23.398 63.089 96.785 1.00 26.26 230 GLU B C 1
ATOM 3623 O O . GLU B 1 230 ? 23.914 62.189 97.442 1.00 25.59 230 GLU B O 1
ATOM 3629 N N . TYR B 1 231 ? 23.494 63.181 95.462 1.00 25.72 231 TYR B N 1
ATOM 3630 C CA . TYR B 1 231 ? 24.258 62.242 94.645 1.00 28.91 231 TYR B CA 1
ATOM 3631 C C . TYR B 1 231 ? 25.073 63.096 93.674 1.00 28.24 231 TYR B C 1
ATOM 3632 O O . TYR B 1 231 ? 24.543 64.027 93.076 1.00 25.62 231 TYR B O 1
ATOM 3641 N N . TYR B 1 232 ? 26.351 62.774 93.508 1.00 29.51 232 TYR B N 1
ATOM 3642 C CA . TYR B 1 232 ? 27.215 63.545 92.618 1.00 31.69 232 TYR B CA 1
ATOM 3643 C C . TYR B 1 232 ? 27.486 62.879 91.275 1.00 32.19 232 TYR B C 1
ATOM 3644 O O . TYR B 1 232 ? 27.669 61.663 91.198 1.00 33.82 232 TYR B O 1
ATOM 3653 N N . ILE B 1 233 ? 27.499 63.694 90.221 1.00 32.78 233 ILE B N 1
ATOM 3654 C CA . ILE B 1 233 ? 27.757 63.239 88.856 1.00 32.94 233 ILE B CA 1
ATOM 3655 C C . ILE B 1 233 ? 29.058 63.883 88.380 1.00 31.19 233 ILE B C 1
ATOM 3656 O O . ILE B 1 233 ? 29.172 65.106 88.348 1.00 30.04 233 ILE B O 1
ATOM 3661 N N . ARG B 1 234 ? 30.032 63.052 88.015 1.00 29.75 234 ARG B N 1
ATOM 3662 C CA . ARG B 1 234 ? 31.340 63.533 87.566 1.00 30.09 234 ARG B CA 1
ATOM 3663 C C . ARG B 1 234 ? 31.911 64.469 88.621 1.00 30.67 234 ARG B C 1
ATOM 3664 O O . ARG B 1 234 ? 32.528 65.477 88.285 1.00 30.84 234 ARG B O 1
ATOM 3672 N N . ASP B 1 235 ? 31.680 64.134 89.888 1.00 31.01 235 ASP B N 1
ATOM 3673 C CA . ASP B 1 235 ? 32.147 64.923 91.026 1.00 31.63 235 ASP B CA 1
ATOM 3674 C C . ASP B 1 235 ? 31.601 66.353 91.081 1.00 30.48 235 ASP B C 1
ATOM 3675 O O . ASP B 1 235 ? 31.271 66.851 92.156 1.00 30.33 235 ASP B O 1
ATOM 3680 N N . GLU B 1 236 ? 31.494 67.003 89.926 1.00 28.93 236 GLU B N 1
ATOM 3681 C CA . GLU B 1 236 ? 31.024 68.386 89.838 1.00 29.64 236 GLU B CA 1
ATOM 3682 C C . GLU B 1 236 ? 29.510 68.583 89.808 1.00 28.25 236 GLU B C 1
ATOM 3683 O O . GLU B 1 236 ? 29.001 69.561 90.348 1.00 29.02 236 GLU B O 1
ATOM 3689 N N . GLY B 1 237 ? 28.795 67.676 89.155 1.00 26.52 237 GLY B N 1
ATOM 3690 C CA . GLY B 1 237 ? 27.352 67.809 89.079 1.00 26.71 237 GLY B CA 1
ATOM 3691 C C . GLY B 1 237 ? 26.669 67.261 90.317 1.00 28.42 237 GLY B C 1
ATOM 3692 O O . GLY B 1 237 ? 27.254 66.467 91.056 1.00 27.12 237 GLY B O 1
ATOM 3693 N N . ARG B 1 238 ? 25.426 67.666 90.546 1.00 26.33 238 ARG B N 1
ATOM 3694 C CA . ARG B 1 238 ? 24.720 67.188 91.723 1.00 27.21 238 ARG B CA 1
ATOM 3695 C C . ARG B 1 238 ? 23.212 67.065 91.552 1.00 25.40 238 ARG B C 1
ATOM 3696 O O . ARG B 1 238 ? 22.564 67.921 90.939 1.00 24.01 238 ARG B O 1
ATOM 3704 N N . LEU B 1 239 ? 22.677 65.974 92.089 1.00 24.28 239 LEU B N 1
ATOM 3705 C CA . LEU B 1 239 ? 21.244 65.710 92.091 1.00 24.27 239 LEU B CA 1
ATOM 3706 C C . LEU B 1 239 ? 20.876 65.729 93.565 1.00 23.73 239 LEU B C 1
ATOM 3707 O O . LEU B 1 239 ? 21.444 64.972 94.364 1.00 22.87 239 LEU B O 1
ATOM 3712 N N . THR B 1 240 ? 19.938 66.597 93.927 1.00 23.83 240 THR B N 1
ATOM 3713 C CA . THR B 1 240 ? 19.521 66.736 95.313 1.00 23.27 240 THR B CA 1
ATOM 3714 C C . THR B 1 240 ? 18.018 66.570 95.482 1.00 23.70 240 THR B C 1
ATOM 3715 O O . THR B 1 240 ? 17.241 67.124 94.711 1.00 23.46 240 THR B O 1
ATOM 3719 N N . PHE B 1 241 ? 17.625 65.807 96.499 1.00 23.10 241 PHE B N 1
ATOM 3720 C CA . PHE B 1 241 ? 16.223 65.592 96.828 1.00 23.54 241 PHE B CA 1
ATOM 3721 C C . PHE B 1 241 ? 15.987 66.153 98.230 1.00 24.70 241 PHE B C 1
ATOM 3722 O O . PHE B 1 241 ? 16.834 66.002 99.116 1.00 23.66 241 PHE B O 1
ATOM 3730 N N . LEU B 1 242 ? 14.849 66.809 98.431 1.00 24.41 242 LEU B N 1
ATOM 3731 C CA . LEU B 1 242 ? 14.486 67.308 99.758 1.00 23.63 242 LEU B CA 1
ATOM 3732 C C . LEU B 1 242 ? 13.120 66.683 99.985 1.00 23.63 242 LEU B C 1
ATOM 3733 O O . LEU B 1 242 ? 12.152 67.035 99.317 1.00 24.59 242 LEU B O 1
ATOM 3738 N N . LEU B 1 243 ? 13.064 65.737 100.914 1.00 22.19 243 LEU B N 1
ATOM 3739 C CA . LEU B 1 243 ? 11.847 64.991 101.225 1.00 23.22 243 LEU B CA 1
ATOM 3740 C C . LEU B 1 243 ? 11.221 65.375 102.560 1.00 21.98 243 LEU B C 1
ATOM 3741 O O . LEU B 1 243 ? 11.884 65.334 103.595 1.00 19.96 243 LEU B O 1
ATOM 3746 N N . ALA B 1 244 ? 9.941 65.740 102.531 1.00 21.46 244 ALA B N 1
ATOM 3747 C CA . ALA B 1 244 ? 9.225 66.117 103.742 1.00 22.11 244 ALA B CA 1
ATOM 3748 C C . ALA B 1 244 ? 9.084 64.897 104.662 1.00 23.41 244 ALA B C 1
ATOM 3749 O O . ALA B 1 244 ? 8.994 63.763 104.194 1.00 22.68 244 ALA B O 1
ATOM 3751 N N . PRO B 1 245 ? 9.060 65.121 105.986 1.00 25.14 245 PRO B N 1
ATOM 3752 C CA . PRO B 1 245 ? 8.929 64.030 106.958 1.00 26.63 245 PRO B CA 1
ATOM 3753 C C . PRO B 1 245 ? 7.510 63.475 107.032 1.00 29.56 245 PRO B C 1
ATOM 3754 O O . PRO B 1 245 ? 6.559 64.112 106.589 1.00 29.59 245 PRO B O 1
ATOM 3758 N N . ARG B 1 246 ? 7.379 62.278 107.592 1.00 32.61 246 ARG B N 1
ATOM 3759 C CA . ARG B 1 246 ? 6.077 61.649 107.755 1.00 36.88 246 ARG B CA 1
ATOM 3760 C C . ARG B 1 246 ? 5.621 61.915 109.190 1.00 38.58 246 ARG B C 1
ATOM 3761 O O . ARG B 1 246 ? 4.505 62.446 109.363 1.00 40.43 246 ARG B O 1
#

Radius of gyration: 26.73 Å; Cα contacts (8 Å, |Δi|>4): 1242; chains: 2; bounding box: 35×78×55 Å

Secondary structure (DSSP, 8-state):
-EEEEEE-HHHHHHHHHHHTSS-SEEEEEE-SSEEEEEEE-TTSSEEEEEEEEGGGSSEEEESS-EEEEEEHHHHHHHHTT--TT-EEEEEE-SSSEEEEEEESSSEEEEEEE-B----------EEEEEEHHHHHHHHHHHTTT-SEEEEEEETTEEEEEEE-SS-EEEEEEETTTTSSSEEEESS-EEEEEEHHHHHHHHTTS-TT-EEEEEE-TT--EEEEEEETTTEEEEEEE---/-EEEEEE-HHHHHHHHHHH-SS-SEEEEEEETTEEEEEEE-TTSSEEEEEEEEGGGSSEEEESS-EEEEEEHHHHHHHHTT--TT-EEEEEE-SSSEEEEEEESSSEEEEEEE------------EEEEEEHHHHHHHHHHHTTT-SEEEEEEETTEEEEEEE-SS-EEEEEEETTTTSSSEEEESS-EEEEEEHHHHHHHHHTS-TT-EEEEEE-TT--EEEEEEETTTEEEEEEE---

InterPro domains:
  IPR000730 Proliferating cell nuclear antigen, PCNA [MF_00317] (3-247)
  IPR000730 Proliferating cell nuclear antigen, PCNA [PR00339] (11-30)
  IPR000730 Proliferating cell nuclear antigen, PCNA [PR00339] (35-53)
  IPR000730 Proliferating cell nuclear antigen, PCNA [PR00339] (57-81)
  IPR000730 Proliferating cell nuclear antigen, PCNA [PR00339] (107-129)
  IPR000730 Proliferating cell nuclear antigen, PCNA [PR00339] (195-209)
  IPR000730 Proliferating cell nuclear antigen, PCNA [PR00339] (233-249)
  IPR000730 Proliferating cell nuclear antigen, PCNA [PTHR11352] (9-249)
  IPR000730 Proliferating cell nuclear antigen, PCNA [TIGR00590] (3-249)
  IPR022648 Proliferating cell nuclear antigen, PCNA, N-terminal [PF00705] (3-109)
  IPR022649 Proliferating cell nuclear antigen, PCNA, C-terminal [PF02747] (126-245)
  IPR022659 Proliferating cell nuclear antigen, PCNA, conserved site [PS01251] (35-58)
  IPR046938 DNA clamp superfamily [SSF55979] (3-126)
  IPR046938 DNA clamp superfamily [SSF55979] (125-247)

GO terms:
  GO:0005515 protein binding (F, IPI)